Protein AF-0000000084687753 (afdb_homodimer)

Solvent-accessible surface area (backbone atoms only — not comparable to full-atom values): 30305 Å² total; per-residue (Å²): 129,81,81,76,78,78,73,76,71,74,74,69,75,71,72,73,73,81,77,69,72,43,67,58,92,49,81,52,45,43,26,43,34,38,62,39,47,82,39,65,21,43,50,50,46,64,73,62,44,57,66,53,60,54,52,54,50,31,52,50,52,43,35,58,62,47,37,54,57,84,51,90,60,66,72,36,48,28,41,34,40,32,38,34,86,46,82,68,58,65,49,61,48,51,42,90,91,42,68,34,36,30,36,36,41,36,16,25,58,41,54,56,66,42,54,80,93,46,33,56,52,51,52,51,20,50,50,32,27,42,47,30,70,68,57,59,53,45,8,91,73,52,43,56,66,15,51,59,37,6,53,19,33,31,52,17,46,76,68,68,36,63,63,87,83,68,64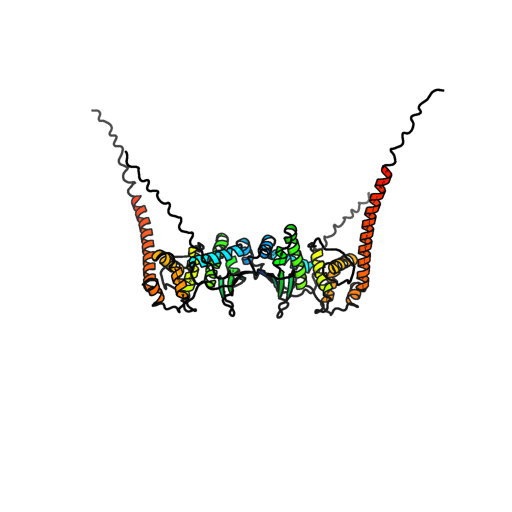,91,60,64,69,84,61,68,50,73,15,35,60,44,15,6,48,52,48,51,48,45,22,70,72,75,31,89,56,43,60,20,49,52,40,55,60,22,60,85,40,69,59,43,72,81,50,52,36,30,73,74,72,72,38,45,57,69,56,53,45,51,51,50,35,50,50,56,50,50,52,51,48,53,53,49,49,57,55,49,58,64,56,63,66,64,67,75,71,72,73,75,72,83,68,92,75,77,86,71,86,74,83,85,126,129,79,82,77,80,77,73,76,71,74,73,69,76,70,72,72,72,80,76,68,72,41,67,58,93,49,80,53,45,41,26,42,33,37,63,40,46,82,39,64,21,44,48,50,47,64,73,62,46,58,64,51,60,55,52,52,48,29,53,51,52,44,36,58,61,47,38,54,58,83,53,91,60,65,72,37,49,27,41,33,41,33,40,33,86,47,82,68,56,66,50,60,49,53,43,91,89,42,69,36,37,29,36,36,42,37,16,25,58,42,54,55,66,43,56,79,92,46,35,55,52,50,52,51,19,51,51,32,28,42,47,30,71,69,56,58,55,44,8,88,74,53,43,56,64,16,50,58,36,5,54,20,33,31,52,17,46,75,70,68,36,62,63,88,81,66,64,90,61,62,70,82,61,69,53,73,15,35,57,46,15,7,50,54,49,50,47,44,23,69,72,75,31,90,56,42,58,20,50,52,40,56,60,21,58,85,39,69,59,43,74,81,51,54,35,29,74,74,71,73,37,45,56,70,57,53,45,50,50,49,36,50,49,56,49,50,52,51,50,50,52,49,47,55,56,49,54,62,56,60,60,63,66,67,68,72,68,68,70,76,72,68,88,74,81,70,85,82,74,86,116

pLDDT: mean 84.65, std 24.0, range [16.23, 98.88]

Structure (mmCIF, N/CA/C/O backbone):
data_AF-0000000084687753-model_v1
#
loop_
_entity.id
_entity.type
_entity.pdbx_description
1 polymer 'Putative pbsp domain-containing protein'
#
loop_
_atom_site.group_PDB
_atom_site.id
_atom_site.type_symbol
_atom_site.label_atom_id
_atom_site.label_alt_id
_atom_site.label_comp_id
_atom_site.label_asym_id
_atom_site.label_entity_id
_atom_site.label_seq_id
_atom_site.pdbx_PDB_ins_code
_atom_site.Cartn_x
_atom_site.Cartn_y
_atom_site.Cartn_z
_atom_site.occupancy
_atom_site.B_iso_or_equiv
_atom_site.auth_seq_id
_atom_site.auth_comp_id
_atom_site.auth_asym_id
_atom_site.auth_atom_id
_atom_site.pdbx_PDB_model_num
ATOM 1 N N . MET A 1 1 ? 33.562 -26.906 -71.125 1 35.41 1 MET A N 1
ATOM 2 C CA . MET A 1 1 ? 33.125 -25.828 -70.25 1 35.41 1 MET A CA 1
ATOM 3 C C . MET A 1 1 ? 32.812 -26.344 -68.875 1 35.41 1 MET A C 1
ATOM 5 O O . MET A 1 1 ? 32.125 -27.359 -68.688 1 35.41 1 MET A O 1
ATOM 9 N N . PRO A 1 2 ? 33.594 -26 -67.812 1 44.06 2 PRO A N 1
ATOM 10 C CA . PRO A 1 2 ? 33.469 -26.656 -66.5 1 44.06 2 PRO A CA 1
ATOM 11 C C . PRO A 1 2 ? 32.125 -26.359 -65.875 1 44.06 2 PRO A C 1
ATOM 13 O O . PRO A 1 2 ? 31.484 -25.344 -66.125 1 44.06 2 PRO A O 1
ATOM 16 N N . PRO A 1 3 ? 31.344 -27.438 -65.438 1 44.94 3 PRO A N 1
ATOM 17 C CA . PRO A 1 3 ? 30 -27.203 -64.875 1 44.94 3 PRO A CA 1
ATOM 18 C C . PRO A 1 3 ? 30.016 -26.188 -63.719 1 44.94 3 PRO A C 1
ATOM 20 O O . PRO A 1 3 ? 31.031 -26.031 -63.062 1 44.94 3 PRO A O 1
ATOM 23 N N . THR A 1 4 ? 29.25 -25.078 -63.844 1 47.56 4 THR A N 1
ATOM 24 C CA . THR A 1 4 ? 29.109 -24.016 -62.844 1 47.56 4 THR A CA 1
ATOM 25 C C . THR A 1 4 ? 28.656 -24.594 -61.5 1 47.56 4 THR A C 1
ATOM 27 O O . THR A 1 4 ? 27.719 -25.391 -61.438 1 47.56 4 THR A O 1
ATOM 30 N N . PRO A 1 5 ? 29.484 -24.531 -60.469 1 40.69 5 PRO A N 1
ATOM 31 C CA . PRO A 1 5 ? 29.094 -25.047 -59.156 1 40.69 5 PRO A CA 1
ATOM 32 C C . PRO A 1 5 ? 27.797 -24.438 -58.625 1 40.69 5 PRO A C 1
ATOM 34 O O . PRO A 1 5 ? 27.578 -23.219 -58.75 1 40.69 5 PRO A O 1
ATOM 37 N N . VAL A 1 6 ? 26.703 -25.141 -58.688 1 40.22 6 VAL A N 1
ATOM 38 C CA . VAL A 1 6 ? 25.453 -24.688 -58.094 1 40.22 6 VAL A CA 1
ATOM 39 C C . VAL A 1 6 ? 25.672 -24.406 -56.594 1 40.22 6 VAL A C 1
ATOM 41 O O . VAL A 1 6 ? 26.062 -25.312 -55.844 1 40.22 6 VAL A O 1
ATOM 44 N N . TYR A 1 7 ? 26.094 -23.219 -56.25 1 32.94 7 TYR A N 1
ATOM 45 C CA . TYR A 1 7 ? 26.188 -22.844 -54.844 1 32.94 7 TYR A CA 1
ATOM 46 C C . TYR A 1 7 ? 24.828 -22.969 -54.156 1 32.94 7 TYR A C 1
ATOM 48 O O . TYR A 1 7 ? 23.844 -22.375 -54.594 1 32.94 7 TYR A O 1
ATOM 56 N N . PHE A 1 8 ? 24.5 -24.141 -53.625 1 33.38 8 PHE A N 1
ATOM 57 C CA . PHE A 1 8 ? 23.359 -24.219 -52.719 1 33.38 8 PHE A CA 1
ATOM 58 C C . PHE A 1 8 ? 23.406 -23.094 -51.688 1 33.38 8 PHE A C 1
ATOM 60 O O . PHE A 1 8 ? 24.297 -23.062 -50.844 1 33.38 8 PHE A O 1
ATOM 67 N N . GLN A 1 9 ? 22.953 -21.922 -52.062 1 32.19 9 GLN A N 1
ATOM 68 C CA . GLN A 1 9 ? 22.766 -20.906 -51.031 1 32.19 9 GLN A CA 1
ATOM 69 C C . GLN A 1 9 ? 22 -21.469 -49.844 1 32.19 9 GLN A C 1
ATOM 71 O O . GLN A 1 9 ? 20.906 -22 -50 1 32.19 9 GLN A O 1
ATOM 76 N N . THR A 1 10 ? 22.656 -22.031 -48.906 1 35.12 10 THR A N 1
ATOM 77 C CA . THR A 1 10 ? 22.031 -22.344 -47.625 1 35.12 10 THR A CA 1
ATOM 78 C C . THR A 1 10 ? 21.109 -21.219 -47.188 1 35.12 10 THR A C 1
ATOM 80 O O . THR A 1 10 ? 21.547 -20.078 -47 1 35.12 10 THR A O 1
ATOM 83 N N . MET A 1 11 ? 19.891 -21.203 -47.719 1 35.53 11 MET A N 1
ATOM 84 C CA . MET A 1 11 ? 18.906 -20.266 -47.188 1 35.53 11 MET A CA 1
ATOM 85 C C . MET A 1 11 ? 18.984 -20.188 -45.656 1 35.53 11 MET A C 1
ATOM 87 O O . MET A 1 11 ? 19.016 -21.219 -45 1 35.53 11 MET A O 1
ATOM 91 N N . THR A 1 12 ? 19.625 -19.219 -45.062 1 40.25 12 THR A N 1
ATOM 92 C CA . THR A 1 12 ? 19.547 -18.906 -43.656 1 40.25 12 THR A CA 1
ATOM 93 C C . THR A 1 12 ? 18.125 -19.078 -43.125 1 40.25 12 THR A C 1
ATOM 95 O O . THR A 1 12 ? 17.172 -18.578 -43.719 1 40.25 12 THR A O 1
ATOM 98 N N . PRO A 1 13 ? 17.859 -20.109 -42.406 1 37.84 13 PRO A N 1
ATOM 99 C CA . PRO A 1 13 ? 16.5 -20.219 -41.844 1 37.84 13 PRO A CA 1
ATOM 100 C C . PRO A 1 13 ? 15.953 -18.875 -41.375 1 37.84 13 PRO A C 1
ATOM 102 O O . PRO A 1 13 ? 16.703 -18.016 -40.938 1 37.84 13 PRO A O 1
ATOM 105 N N . VAL A 1 14 ? 14.984 -18.25 -42.094 1 42.06 14 VAL A N 1
ATOM 106 C CA . VAL A 1 14 ? 14.219 -17.125 -41.562 1 42.06 14 VAL A CA 1
ATOM 107 C C . VAL A 1 14 ? 13.984 -17.312 -40.062 1 42.06 14 VAL A C 1
ATOM 109 O O . VAL A 1 14 ? 13.641 -18.406 -39.625 1 42.06 14 VAL A O 1
ATOM 112 N N . PRO A 1 15 ? 14.672 -16.547 -39.219 1 40.53 15 PRO A N 1
ATOM 113 C CA . PRO A 1 15 ? 14.344 -16.688 -37.812 1 40.53 15 PRO A CA 1
ATOM 114 C C . PRO A 1 15 ? 12.852 -16.891 -37.562 1 40.53 15 PRO A C 1
ATOM 116 O O . PRO A 1 15 ? 12.023 -16.344 -38.281 1 40.53 15 PRO A O 1
ATOM 119 N N . ALA A 1 16 ? 12.43 -17.984 -37.062 1 42.88 16 ALA A N 1
ATOM 120 C CA . ALA A 1 16 ? 11.039 -18.203 -36.688 1 42.88 16 ALA A CA 1
ATOM 121 C C . ALA A 1 16 ? 10.414 -16.922 -36.125 1 42.88 16 ALA A C 1
ATOM 123 O O . ALA A 1 16 ? 11.078 -16.141 -35.438 1 42.88 16 ALA A O 1
ATOM 124 N N . PRO A 1 17 ? 9.438 -16.266 -36.781 1 42.56 17 PRO A N 1
ATOM 125 C CA . PRO A 1 17 ? 8.812 -15.055 -36.25 1 42.56 17 PRO A CA 1
ATOM 126 C C . PRO A 1 17 ? 8.711 -15.078 -34.75 1 42.56 17 PRO A C 1
ATOM 128 O O . PRO A 1 17 ? 8.516 -16.141 -34.125 1 42.56 17 PRO A O 1
ATOM 131 N N . ALA A 1 18 ? 9.305 -14.258 -34 1 47.41 18 ALA A N 1
ATOM 132 C CA . ALA A 1 18 ? 9.18 -14.125 -32.562 1 47.41 18 ALA A CA 1
ATOM 133 C C . ALA A 1 18 ? 7.75 -14.422 -32.094 1 47.41 18 ALA A C 1
ATOM 135 O O . ALA A 1 18 ? 6.801 -13.797 -32.594 1 47.41 18 ALA A O 1
ATOM 136 N N . ALA A 1 19 ? 7.355 -15.703 -31.812 1 57.88 19 ALA A N 1
ATOM 137 C CA . ALA A 1 19 ? 6.031 -16.125 -31.375 1 57.88 19 ALA A CA 1
ATOM 138 C C . ALA A 1 19 ? 5.367 -15.055 -30.516 1 57.88 19 ALA A C 1
ATOM 140 O O . ALA A 1 19 ? 6.008 -14.461 -29.641 1 57.88 19 ALA A O 1
ATOM 141 N N . LYS A 1 20 ? 4.191 -14.539 -30.875 1 77.81 20 LYS A N 1
ATOM 142 C CA . LYS A 1 20 ? 3.377 -13.523 -30.219 1 77.81 20 LYS A CA 1
ATOM 143 C C . LYS A 1 20 ? 3.096 -13.898 -28.766 1 77.81 20 LYS A C 1
ATOM 145 O O . LYS A 1 20 ? 2.771 -15.047 -28.469 1 77.81 20 LYS A O 1
ATOM 150 N N . LYS A 1 21 ? 3.41 -13.023 -27.828 1 89.19 21 LYS A N 1
ATOM 151 C CA . LYS A 1 21 ? 3.166 -13.203 -26.406 1 89.19 21 LYS A CA 1
ATOM 152 C C . LYS A 1 21 ? 1.677 -13.117 -26.078 1 89.19 21 LYS A C 1
ATOM 154 O O . LYS A 1 21 ? 0.945 -12.352 -26.719 1 89.19 21 LYS A O 1
ATOM 159 N N . PRO A 1 22 ? 1.244 -14 -25.234 1 94.44 22 PRO A N 1
ATOM 160 C CA . PRO A 1 22 ? -0.15 -13.875 -24.797 1 94.44 22 PRO A CA 1
ATOM 161 C C . PRO A 1 22 ? -0.425 -12.57 -24.062 1 94.44 22 PRO A C 1
ATOM 163 O O . PRO A 1 22 ? 0.346 -12.172 -23.188 1 94.44 22 PRO A O 1
ATOM 166 N N . VAL A 1 23 ? -1.473 -11.883 -24.484 1 91.62 23 VAL A N 1
ATOM 167 C CA . VAL A 1 23 ? -1.866 -10.617 -23.875 1 91.62 23 VAL A CA 1
ATOM 168 C C . VAL A 1 23 ? -3.332 -10.688 -23.453 1 91.62 23 VAL A C 1
ATOM 170 O O . VAL A 1 23 ? -4.199 -11.055 -24.25 1 91.62 23 VAL A O 1
ATOM 173 N N . PRO A 1 24 ? -3.545 -10.367 -22.234 1 93.31 24 PRO A N 1
ATOM 174 C CA . PRO A 1 24 ? -4.953 -10.336 -21.828 1 93.31 24 PRO A CA 1
ATOM 175 C C . PRO A 1 24 ? -5.738 -9.219 -22.5 1 93.31 24 PRO A C 1
ATOM 177 O O . PRO A 1 24 ? -5.148 -8.25 -23 1 93.31 24 PRO A O 1
ATOM 180 N N . LYS A 1 25 ? -7.012 -9.414 -22.531 1 89.94 25 LYS A N 1
ATOM 181 C CA . LYS A 1 25 ? -7.883 -8.43 -23.172 1 89.94 25 LYS A CA 1
ATOM 182 C C . LYS A 1 25 ? -7.742 -7.062 -22.516 1 89.94 25 LYS A C 1
ATOM 184 O O . LYS A 1 25 ? -7.805 -6.035 -23.203 1 89.94 25 LYS A O 1
ATOM 189 N N . ARG A 1 26 ? -7.547 -7.098 -21.203 1 92 26 ARG A N 1
ATOM 190 C CA . ARG A 1 26 ? -7.32 -5.875 -20.438 1 92 26 ARG A CA 1
ATOM 191 C C . ARG A 1 26 ? -6.094 -6.004 -19.547 1 92 26 ARG A C 1
ATOM 193 O O . ARG A 1 26 ? -5.895 -7.039 -18.906 1 92 26 ARG A O 1
ATOM 200 N N . LYS A 1 27 ? -5.301 -4.961 -19.609 1 94.19 27 LYS A N 1
ATOM 201 C CA . LYS A 1 27 ? -4.172 -4.938 -18.688 1 94.19 27 LYS A CA 1
ATOM 202 C C . LYS A 1 27 ? -4.641 -4.777 -17.234 1 94.19 27 LYS A C 1
ATOM 204 O O . LYS A 1 27 ? -5.352 -3.82 -16.922 1 94.19 27 LYS A O 1
ATOM 209 N N . PRO A 1 28 ? -4.238 -5.656 -16.438 1 96.75 28 PRO A N 1
ATOM 210 C CA . PRO A 1 28 ? -4.699 -5.539 -15.047 1 96.75 28 PRO A CA 1
ATOM 211 C C . PRO A 1 28 ? -4.047 -4.371 -14.305 1 96.75 28 PRO A C 1
ATOM 213 O O . PRO A 1 28 ? -2.867 -4.082 -14.516 1 96.75 28 PRO A O 1
ATOM 216 N N . LEU A 1 29 ? -4.906 -3.699 -13.461 1 97.62 29 LEU A N 1
ATOM 217 C CA . LEU A 1 29 ? -4.371 -2.723 -12.523 1 97.62 29 LEU A CA 1
ATOM 218 C C . LEU A 1 29 ? -3.629 -3.414 -11.383 1 97.62 29 LEU A C 1
ATOM 220 O O . LEU A 1 29 ? -4.195 -4.266 -10.695 1 97.62 29 LEU A O 1
ATOM 224 N N . LEU A 1 30 ? -2.316 -3.105 -11.234 1 98.5 30 LEU A N 1
ATOM 225 C CA . LEU A 1 30 ? -1.516 -3.699 -10.164 1 98.5 30 LEU A CA 1
ATOM 226 C C . LEU A 1 30 ? -1.402 -2.752 -8.977 1 98.5 30 LEU A C 1
ATOM 228 O O . LEU A 1 30 ? -1.097 -1.568 -9.148 1 98.5 30 LEU A O 1
ATOM 232 N N . ARG A 1 31 ? -1.648 -3.305 -7.789 1 98.69 31 ARG A N 1
ATOM 233 C CA . ARG A 1 31 ? -1.714 -2.506 -6.566 1 98.69 31 ARG A CA 1
ATOM 234 C C . ARG A 1 31 ? -0.917 -3.158 -5.441 1 98.69 31 ARG A C 1
ATOM 236 O O . ARG A 1 31 ? -0.657 -4.363 -5.477 1 98.69 31 ARG A O 1
ATOM 243 N N . LEU A 1 32 ? -0.508 -2.348 -4.445 1 98.81 32 LEU A N 1
ATOM 244 C CA . LEU A 1 32 ? 0.257 -2.818 -3.293 1 98.81 32 LEU A CA 1
ATOM 245 C C . LEU A 1 32 ? -0.293 -2.23 -1.998 1 98.81 32 LEU A C 1
ATOM 247 O O . LEU A 1 32 ? -0.585 -1.034 -1.929 1 98.81 32 LEU A O 1
ATOM 251 N N . GLU A 1 33 ? -0.487 -3.045 -1.04 1 98.81 33 GLU A N 1
ATOM 252 C CA . GLU A 1 33 ? -0.841 -2.619 0.31 1 98.81 33 GLU A CA 1
ATOM 253 C C . GLU A 1 33 ? 0.161 -3.143 1.335 1 98.81 33 GLU A C 1
ATOM 255 O O . GLU A 1 33 ? 0.37 -4.352 1.444 1 98.81 33 GLU A O 1
ATOM 260 N N . LEU A 1 34 ? 0.766 -2.277 1.992 1 98.75 34 LEU A N 1
ATOM 261 C CA . LEU A 1 34 ? 1.613 -2.592 3.137 1 98.75 34 LEU A CA 1
ATOM 262 C C . LEU A 1 34 ? 0.887 -2.303 4.445 1 98.75 34 LEU A C 1
ATOM 264 O O . LEU A 1 34 ? 0.689 -1.141 4.809 1 98.75 34 LEU A O 1
ATOM 268 N N . ARG A 1 35 ? 0.58 -3.32 5.211 1 98.5 35 ARG A N 1
ATOM 269 C CA . ARG A 1 35 ? -0.329 -3.178 6.344 1 98.5 35 ARG A CA 1
ATOM 270 C C . ARG A 1 35 ? 0.429 -2.793 7.609 1 98.5 35 ARG A C 1
ATOM 272 O O . ARG A 1 35 ? -0.177 -2.383 8.602 1 98.5 35 ARG A O 1
ATOM 279 N N . ASP A 1 36 ? 1.673 -2.908 7.629 1 98.38 36 ASP A N 1
ATOM 280 C CA . ASP A 1 36 ? 2.531 -2.461 8.719 1 98.38 36 ASP A CA 1
ATOM 281 C C . ASP A 1 36 ? 3.9 -2.025 8.203 1 98.38 36 ASP A C 1
ATOM 283 O O . ASP A 1 36 ? 4.777 -2.861 7.973 1 98.38 36 ASP A O 1
ATOM 287 N N . LEU A 1 37 ? 4.133 -0.744 8.148 1 98.19 37 LEU A N 1
ATOM 288 C CA . LEU A 1 37 ? 5.352 -0.199 7.559 1 98.19 37 LEU A CA 1
ATOM 289 C C . LEU A 1 37 ? 6.547 -0.431 8.477 1 98.19 37 LEU A C 1
ATOM 291 O O . LEU A 1 37 ? 7.695 -0.357 8.039 1 98.19 37 LEU A O 1
ATOM 295 N N . SER A 1 38 ? 6.285 -0.726 9.719 1 96.06 38 SER A N 1
ATOM 296 C CA . SER A 1 38 ? 7.371 -0.861 10.68 1 96.06 38 SER A CA 1
ATOM 297 C C . SER A 1 38 ? 7.836 -2.311 10.797 1 96.06 38 SER A C 1
ATOM 299 O O . SER A 1 38 ? 8.883 -2.59 11.391 1 96.06 38 SER A O 1
ATOM 301 N N . HIS A 1 39 ? 7.113 -3.223 10.258 1 97.75 39 HIS A N 1
ATOM 302 C CA . HIS A 1 39 ? 7.43 -4.645 10.367 1 97.75 39 HIS A CA 1
ATOM 303 C C . HIS A 1 39 ? 8.711 -4.98 9.602 1 97.75 39 HIS A C 1
ATOM 305 O O . HIS A 1 39 ? 8.922 -4.488 8.492 1 97.75 39 HIS A O 1
ATOM 311 N N . ALA A 1 40 ? 9.5 -5.875 10.156 1 97.38 40 ALA A N 1
ATOM 312 C CA . ALA A 1 40 ? 10.758 -6.281 9.523 1 97.38 40 ALA A CA 1
ATOM 313 C C . ALA A 1 40 ? 10.516 -6.895 8.148 1 97.38 40 ALA A C 1
ATOM 315 O O . ALA A 1 40 ? 11.32 -6.723 7.234 1 97.38 40 ALA A O 1
ATOM 316 N N . GLY A 1 41 ? 9.461 -7.613 8 1 98.19 41 GLY A N 1
ATOM 317 C CA . GLY A 1 41 ? 9.102 -8.195 6.711 1 98.19 41 GLY A CA 1
ATOM 318 C C . GLY A 1 41 ? 8.852 -7.148 5.641 1 98.19 41 GLY A C 1
ATOM 319 O O . GLY A 1 41 ? 9.234 -7.34 4.48 1 98.19 41 GLY A O 1
ATOM 320 N N . THR A 1 42 ? 8.172 -6.039 6.023 1 98.31 42 THR A N 1
ATOM 321 C CA . THR A 1 42 ? 7.922 -4.949 5.086 1 98.31 42 THR A CA 1
ATOM 322 C C . THR A 1 42 ? 9.227 -4.301 4.648 1 98.31 42 THR A C 1
ATOM 324 O O . THR A 1 42 ? 9.438 -4.059 3.457 1 98.31 42 THR A O 1
ATOM 327 N N . LYS A 1 43 ? 10.062 -4.039 5.574 1 96.06 43 LYS A N 1
ATOM 328 C CA . LYS A 1 43 ? 11.359 -3.449 5.266 1 96.06 43 LYS A CA 1
ATOM 329 C C . LYS A 1 43 ? 12.164 -4.344 4.324 1 96.06 43 LYS A C 1
ATOM 331 O O . LYS A 1 43 ? 12.773 -3.859 3.373 1 96.06 43 LYS A O 1
ATOM 336 N N . SER A 1 44 ? 12.148 -5.625 4.637 1 96.19 44 SER A N 1
ATOM 337 C CA . SER A 1 44 ? 12.844 -6.59 3.795 1 96.19 44 SER A CA 1
ATOM 338 C C . SER A 1 44 ? 12.281 -6.598 2.377 1 96.19 44 SER A C 1
ATOM 340 O O . SER A 1 44 ? 13.039 -6.586 1.404 1 96.19 44 SER A O 1
ATOM 342 N N . PHE A 1 45 ? 11.023 -6.594 2.223 1 98.12 45 PHE A N 1
ATOM 343 C CA . PHE A 1 45 ? 10.367 -6.609 0.918 1 98.12 45 PHE A CA 1
ATOM 344 C C . PHE A 1 45 ? 10.781 -5.398 0.091 1 98.12 45 PHE A C 1
ATOM 346 O O . PHE A 1 45 ? 11.195 -5.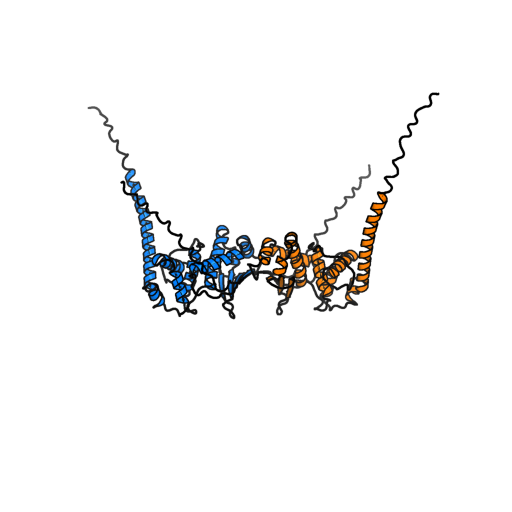539 -1.062 1 98.12 45 PHE A O 1
ATOM 353 N N . LEU A 1 46 ? 10.672 -4.199 0.763 1 95.5 46 LEU A N 1
ATOM 354 C CA . LEU A 1 46 ? 10.93 -2.949 0.058 1 95.5 46 LEU A CA 1
ATOM 355 C C . LEU A 1 46 ? 12.406 -2.816 -0.283 1 95.5 46 LEU A C 1
ATOM 357 O O . LEU A 1 46 ? 12.766 -2.186 -1.281 1 95.5 46 LEU A O 1
ATOM 361 N N . SER A 1 47 ? 13.258 -3.477 0.472 1 94.44 47 SER A N 1
ATOM 362 C CA . SER A 1 47 ? 14.695 -3.396 0.229 1 94.44 47 SER A CA 1
ATOM 363 C C . SER A 1 47 ? 15.125 -4.344 -0.886 1 94.44 47 SER A C 1
ATOM 365 O O . SER A 1 47 ? 16.109 -4.098 -1.575 1 94.44 47 SER A O 1
ATOM 367 N N . HIS A 1 48 ? 14.312 -5.406 -1.134 1 95.88 48 HIS A N 1
ATOM 368 C CA . HIS A 1 48 ? 14.766 -6.453 -2.043 1 95.88 48 HIS A CA 1
ATOM 369 C C . HIS A 1 48 ? 14.023 -6.387 -3.373 1 95.88 48 HIS A C 1
ATOM 371 O O . HIS A 1 48 ? 14.523 -6.859 -4.395 1 95.88 48 HIS A O 1
ATOM 377 N N . LEU A 1 49 ? 12.836 -5.793 -3.314 1 96.69 49 LEU A N 1
ATOM 378 C CA . LEU A 1 49 ? 12.023 -5.926 -4.516 1 96.69 49 LEU A CA 1
ATOM 379 C C . LEU A 1 49 ? 11.461 -4.574 -4.941 1 96.69 49 LEU A C 1
ATOM 381 O O . LEU A 1 49 ? 11.07 -3.762 -4.098 1 96.69 49 LEU A O 1
ATOM 385 N N . ASP A 1 50 ? 11.438 -4.324 -6.207 1 96.06 50 ASP A N 1
ATOM 386 C CA . ASP A 1 50 ? 10.539 -3.361 -6.844 1 96.06 50 ASP A CA 1
ATOM 387 C C . ASP A 1 50 ? 9.172 -3.98 -7.117 1 96.06 50 ASP A C 1
ATOM 389 O O . ASP A 1 50 ? 9.023 -4.797 -8.031 1 96.06 50 ASP A O 1
ATOM 393 N N . ALA A 1 51 ? 8.25 -3.545 -6.422 1 96.81 51 ALA A N 1
ATOM 394 C CA . ALA A 1 51 ? 6.949 -4.211 -6.441 1 96.81 51 ALA A CA 1
ATOM 395 C C . ALA A 1 51 ? 6.328 -4.16 -7.836 1 96.81 51 ALA A C 1
ATOM 397 O O . ALA A 1 51 ? 5.73 -5.141 -8.289 1 96.81 51 ALA A O 1
ATOM 398 N N . SER A 1 52 ? 6.402 -3.021 -8.477 1 96.75 52 SER A N 1
ATOM 399 C CA . SER A 1 52 ? 5.84 -2.889 -9.812 1 96.75 52 SER A CA 1
ATOM 400 C C . SER A 1 52 ? 6.453 -3.902 -10.773 1 96.75 52 SER A C 1
ATOM 402 O O . SER A 1 52 ? 5.734 -4.633 -11.453 1 96.75 52 SER A O 1
ATOM 404 N N . GLN A 1 53 ? 7.715 -3.994 -10.789 1 97.5 53 GLN A N 1
ATOM 405 C CA . GLN A 1 53 ? 8.422 -4.918 -11.672 1 97.5 53 GLN A CA 1
ATOM 406 C C . GLN A 1 53 ? 8.117 -6.367 -11.305 1 97.5 53 GLN A C 1
ATOM 408 O O . GLN A 1 53 ? 7.902 -7.203 -12.188 1 97.5 53 GLN A O 1
ATOM 413 N N . ALA A 1 54 ? 8.164 -6.668 -10.039 1 98.19 54 ALA A N 1
ATOM 414 C CA . ALA A 1 54 ? 7.922 -8.031 -9.57 1 98.19 54 ALA A CA 1
ATOM 415 C C . ALA A 1 54 ? 6.551 -8.531 -10.023 1 98.19 54 ALA A C 1
ATOM 417 O O . ALA A 1 54 ? 6.426 -9.656 -10.516 1 98.19 54 ALA A O 1
ATOM 418 N N . LEU A 1 55 ? 5.539 -7.641 -9.875 1 98.75 55 LEU A N 1
ATOM 419 C CA . LEU A 1 55 ? 4.184 -8.055 -10.211 1 98.75 55 LEU A CA 1
ATOM 420 C C . LEU A 1 55 ? 3.998 -8.133 -11.727 1 98.75 55 LEU A C 1
ATOM 422 O O . LEU A 1 55 ? 3.34 -9.047 -12.227 1 98.75 55 LEU A O 1
ATOM 426 N N . GLU A 1 56 ? 4.543 -7.207 -12.453 1 97.94 56 GLU A N 1
ATOM 427 C CA . GLU A 1 56 ? 4.457 -7.238 -13.914 1 97.94 56 GLU A CA 1
ATOM 428 C C . GLU A 1 56 ? 5.105 -8.5 -14.477 1 97.94 56 GLU A C 1
ATOM 430 O O . GLU A 1 56 ? 4.547 -9.148 -15.367 1 97.94 56 GLU A O 1
ATOM 435 N N . GLU A 1 57 ? 6.234 -8.836 -13.961 1 98.31 57 GLU A N 1
ATOM 436 C CA . GLU A 1 57 ? 6.941 -10.023 -14.422 1 98.31 57 GLU A CA 1
ATOM 437 C C . GLU A 1 57 ? 6.191 -11.297 -14.031 1 98.31 57 GLU A C 1
ATOM 439 O O . GLU A 1 57 ? 6.203 -12.281 -14.781 1 98.31 57 GLU A O 1
ATOM 444 N N . ALA A 1 58 ? 5.645 -11.234 -12.875 1 98.75 58 ALA A N 1
ATOM 445 C CA . ALA A 1 58 ? 4.855 -12.391 -12.453 1 98.75 58 ALA A CA 1
ATOM 446 C C . ALA A 1 58 ? 3.682 -12.625 -13.406 1 98.75 58 ALA A C 1
ATOM 448 O O . ALA A 1 58 ? 3.43 -13.758 -13.82 1 98.75 58 ALA A O 1
ATOM 449 N N . VAL A 1 59 ? 2.965 -11.539 -13.758 1 98.56 59 VAL A N 1
ATOM 450 C CA . VAL A 1 59 ? 1.844 -11.656 -14.68 1 98.56 59 VAL A CA 1
ATOM 451 C C . VAL A 1 59 ? 2.332 -12.203 -16.016 1 98.56 59 VAL A C 1
ATOM 453 O O . VAL A 1 59 ? 1.777 -13.18 -16.531 1 98.56 59 VAL A O 1
ATOM 456 N N . SER A 1 60 ? 3.361 -11.633 -16.531 1 97.94 60 SER A N 1
ATOM 457 C CA . SER A 1 60 ? 3.898 -12.031 -17.828 1 97.94 60 SER A CA 1
ATOM 458 C C . SER A 1 60 ? 4.355 -13.484 -17.812 1 97.94 60 SER A C 1
ATOM 460 O O . SER A 1 60 ? 4.078 -14.242 -18.75 1 97.94 60 SER A O 1
ATOM 462 N N . GLY A 1 61 ? 5.055 -13.836 -16.766 1 98.19 61 GLY A N 1
ATOM 463 C CA . GLY A 1 61 ? 5.543 -15.195 -16.641 1 98.19 61 GLY A CA 1
ATOM 464 C C . GLY A 1 61 ? 4.434 -16.234 -16.594 1 98.19 61 GLY A C 1
ATOM 465 O O . GLY A 1 61 ? 4.523 -17.281 -17.234 1 98.19 61 GLY A O 1
ATOM 466 N N . VAL A 1 62 ? 3.465 -15.906 -15.844 1 98.81 62 VAL A N 1
ATOM 467 C CA . VAL A 1 62 ? 2.328 -16.812 -15.719 1 98.81 62 VAL A CA 1
ATOM 468 C C . VAL A 1 62 ? 1.635 -16.969 -17.062 1 98.81 62 VAL A C 1
ATOM 470 O O . VAL A 1 62 ? 1.367 -18.078 -17.516 1 98.81 62 VAL A O 1
ATOM 473 N N . LEU A 1 63 ? 1.347 -15.859 -17.75 1 98.44 63 LEU A N 1
ATOM 474 C CA . LEU A 1 63 ? 0.61 -15.883 -19.016 1 98.44 63 LEU A CA 1
ATOM 475 C C . LEU A 1 63 ? 1.413 -16.594 -20.094 1 98.44 63 LEU A C 1
ATOM 477 O O . LEU A 1 63 ? 0.85 -17.328 -20.906 1 98.44 63 LEU A O 1
ATOM 481 N N . GLN A 1 64 ? 2.684 -16.453 -20.094 1 97.81 64 GLN A N 1
ATOM 482 C CA . GLN A 1 64 ? 3.541 -17.062 -21.094 1 97.81 64 GLN A CA 1
ATOM 483 C C . GLN A 1 64 ? 3.543 -18.594 -20.953 1 97.81 64 GLN A C 1
ATOM 485 O O . GLN A 1 64 ? 3.646 -19.312 -21.953 1 97.81 64 GLN A O 1
ATOM 490 N N . LEU A 1 65 ? 3.402 -19.047 -19.781 1 98.25 65 LEU A N 1
ATOM 491 C CA . LEU A 1 65 ? 3.527 -20.484 -19.531 1 98.25 65 LEU A CA 1
ATOM 492 C C . LEU A 1 65 ? 2.166 -21.156 -19.609 1 98.25 65 LEU A C 1
ATOM 494 O O . LEU A 1 65 ? 2.084 -22.359 -19.859 1 98.25 65 LEU A O 1
ATOM 498 N N . LEU A 1 66 ? 1.069 -20.406 -19.438 1 98.5 66 LEU A N 1
ATOM 499 C CA . LEU A 1 66 ? -0.229 -21.062 -19.312 1 98.5 66 LEU A CA 1
ATOM 500 C C . LEU A 1 66 ? -1.097 -20.781 -20.531 1 98.5 66 LEU A C 1
ATOM 502 O O . LEU A 1 66 ? -2.133 -21.422 -20.719 1 98.5 66 LEU A O 1
ATOM 506 N N . TYR A 1 67 ? -0.671 -19.859 -21.422 1 98.25 67 TYR A N 1
ATOM 507 C CA . TYR A 1 67 ? -1.581 -19.469 -22.484 1 98.25 67 TYR A CA 1
ATOM 508 C C . TYR A 1 67 ? -0.832 -19.281 -23.797 1 98.25 67 TYR A C 1
ATOM 510 O O . TYR A 1 67 ? 0.299 -18.797 -23.812 1 98.25 67 TYR A O 1
ATOM 518 N N . SER A 1 68 ? -1.493 -19.672 -24.875 1 95.81 68 SER A N 1
ATOM 519 C CA . SER A 1 68 ? -1.068 -19.297 -26.219 1 95.81 68 SER A CA 1
ATOM 520 C C . SER A 1 68 ? -1.594 -17.922 -26.609 1 95.81 68 SER A C 1
ATOM 522 O O . SER A 1 68 ? -2.492 -17.391 -25.953 1 95.81 68 SER A O 1
ATOM 524 N N . PRO A 1 69 ? -1.024 -17.328 -27.594 1 93.69 69 PRO A N 1
ATOM 525 C CA . PRO A 1 69 ? -1.433 -15.977 -27.984 1 93.69 69 PRO A CA 1
ATOM 526 C C . PRO A 1 69 ? -2.912 -15.891 -28.359 1 93.69 69 PRO A C 1
ATOM 528 O O . PRO A 1 69 ? -3.514 -14.82 -28.266 1 93.69 69 PRO A O 1
ATOM 531 N N . HIS A 1 70 ? -3.574 -17.031 -28.703 1 92.19 70 HIS A N 1
ATOM 532 C CA . HIS A 1 70 ? -4.961 -16.984 -29.156 1 92.19 70 HIS A CA 1
ATOM 533 C C . HIS A 1 70 ? -5.898 -17.578 -28.109 1 92.19 70 HIS A C 1
ATOM 535 O O . HIS A 1 70 ? -7.094 -17.734 -28.375 1 92.19 70 HIS A O 1
ATOM 541 N N . ALA A 1 71 ? -5.344 -17.844 -26.984 1 94.94 71 ALA A N 1
ATOM 542 C CA . ALA A 1 71 ? -6.141 -18.484 -25.938 1 94.94 71 ALA A CA 1
ATOM 543 C C . ALA A 1 71 ? -7.098 -17.5 -25.297 1 94.94 71 ALA A C 1
ATOM 545 O O . ALA A 1 71 ? -6.879 -16.281 -25.359 1 94.94 71 ALA A O 1
ATOM 546 N N . ASP A 1 72 ? -8.195 -18 -24.766 1 95.88 72 ASP A N 1
ATOM 547 C CA . ASP A 1 72 ? -9.055 -17.219 -23.891 1 95.88 72 ASP A CA 1
ATOM 548 C C . ASP A 1 72 ? -8.43 -17.047 -22.5 1 95.88 72 ASP A C 1
ATOM 550 O O . ASP A 1 72 ? -8.273 -18.031 -21.766 1 95.88 72 ASP A O 1
ATOM 554 N N . ILE A 1 73 ? -8.102 -15.867 -22.188 1 97.19 73 ILE A N 1
ATOM 555 C CA . ILE A 1 73 ? -7.477 -15.547 -20.906 1 97.19 73 ILE A CA 1
ATOM 556 C C . ILE A 1 73 ? -8.508 -14.914 -19.969 1 97.19 73 ILE A C 1
ATOM 558 O O . ILE A 1 73 ? -9.305 -14.078 -20.406 1 97.19 73 ILE A O 1
ATOM 562 N N . PRO A 1 74 ? -8.547 -15.305 -18.703 1 95.38 74 PRO A N 1
ATOM 563 C CA . PRO A 1 74 ? -9.477 -14.656 -17.766 1 95.38 74 PRO A CA 1
ATOM 564 C C . PRO A 1 74 ? -9.32 -13.141 -17.734 1 95.38 74 PRO A C 1
ATOM 566 O O . PRO A 1 74 ? -8.203 -12.633 -17.781 1 95.38 74 PRO A O 1
ATOM 569 N N . PRO A 1 75 ? -10.422 -12.477 -17.656 1 94.5 75 PRO A N 1
ATOM 570 C CA . PRO A 1 75 ? -10.375 -11.016 -17.75 1 94.5 75 PRO A CA 1
ATOM 571 C C . PRO A 1 75 ? -10.102 -10.352 -16.391 1 94.5 75 PRO A C 1
ATOM 573 O O . PRO A 1 75 ? -10.875 -9.508 -15.945 1 94.5 75 PRO A O 1
ATOM 576 N N . VAL A 1 76 ? -9 -10.719 -15.805 1 96.19 76 VAL A N 1
ATOM 577 C CA . VAL A 1 76 ? -8.625 -10.141 -14.516 1 96.19 76 VAL A CA 1
ATOM 578 C C . VAL A 1 76 ? -8.445 -8.633 -14.656 1 96.19 76 VAL A C 1
ATOM 580 O O . VAL A 1 76 ? -7.707 -8.164 -15.531 1 96.19 76 VAL A O 1
ATOM 583 N N . ARG A 1 77 ? -9.062 -7.848 -13.773 1 96.62 77 ARG A N 1
ATOM 584 C CA . ARG A 1 77 ? -9.055 -6.395 -13.883 1 96.62 77 ARG A CA 1
ATOM 585 C C . ARG A 1 77 ? -7.977 -5.789 -12.984 1 96.62 77 ARG A C 1
ATOM 587 O O . ARG A 1 77 ? -7.434 -4.723 -13.281 1 96.62 77 ARG A O 1
ATOM 594 N N . SER A 1 78 ? -7.785 -6.461 -11.844 1 97.31 78 SER A N 1
ATOM 595 C CA . SER A 1 78 ? -6.75 -5.945 -10.953 1 97.31 78 SER A CA 1
ATOM 596 C C . SER A 1 78 ? -6.184 -7.047 -10.062 1 97.31 78 SER A C 1
ATOM 598 O O . SER A 1 78 ? -6.848 -8.055 -9.82 1 97.31 78 SER A O 1
ATOM 600 N N . VAL A 1 79 ? -4.988 -6.879 -9.688 1 98.19 79 VAL A N 1
ATOM 601 C CA . VAL A 1 79 ? -4.324 -7.707 -8.688 1 98.19 79 VAL A CA 1
ATOM 602 C C . VAL A 1 79 ? -3.721 -6.824 -7.598 1 98.19 79 VAL A C 1
ATOM 604 O O . VAL A 1 79 ? -2.943 -5.914 -7.891 1 98.19 79 VAL A O 1
ATOM 607 N N . THR A 1 80 ? -4.078 -7.02 -6.355 1 98.38 80 THR A N 1
ATOM 608 C CA . THR A 1 80 ? -3.521 -6.309 -5.211 1 98.38 80 THR A CA 1
ATOM 609 C C . THR A 1 80 ? -2.641 -7.234 -4.375 1 98.38 80 THR A C 1
ATOM 611 O O . THR A 1 80 ? -3.109 -8.25 -3.863 1 98.38 80 THR A O 1
ATOM 614 N N . LEU A 1 81 ? -1.388 -6.898 -4.27 1 98.81 81 LEU A N 1
ATOM 615 C CA . LEU A 1 81 ? -0.508 -7.574 -3.322 1 98.81 81 LEU A CA 1
ATOM 616 C C . LEU A 1 81 ? -0.606 -6.938 -1.94 1 98.81 81 LEU A C 1
ATOM 618 O O . LEU A 1 81 ? -0.411 -5.727 -1.794 1 98.81 81 LEU A O 1
ATOM 622 N N . ILE A 1 82 ? -0.898 -7.684 -1.005 1 98.81 82 ILE A N 1
ATOM 623 C CA . ILE A 1 82 ? -1.087 -7.211 0.362 1 98.81 82 ILE A CA 1
ATOM 624 C C . ILE A 1 82 ? -0.089 -7.902 1.289 1 98.81 82 ILE A C 1
ATOM 626 O O . ILE A 1 82 ? -0.15 -9.117 1.479 1 98.81 82 ILE A O 1
ATOM 630 N N . LEU A 1 83 ? 0.827 -7.188 1.843 1 98.81 83 LEU A N 1
ATOM 631 C CA . LEU A 1 83 ? 1.72 -7.691 2.881 1 98.81 83 LEU A CA 1
ATOM 632 C C . LEU A 1 83 ? 1.147 -7.422 4.27 1 98.81 83 LEU A C 1
ATOM 634 O O . LEU A 1 83 ? 0.914 -6.266 4.633 1 98.81 83 LEU A O 1
ATOM 638 N N . ARG A 1 84 ? 0.982 -8.445 4.996 1 98.62 84 ARG A N 1
ATOM 639 C CA . ARG A 1 84 ? 0.351 -8.281 6.301 1 98.62 84 ARG A CA 1
ATOM 640 C C . ARG A 1 84 ? 0.817 -9.367 7.273 1 98.62 84 ARG A C 1
ATOM 642 O O . ARG A 1 84 ? 1.313 -10.414 6.855 1 98.62 84 ARG A O 1
ATOM 649 N N . SER A 1 85 ? 0.652 -9.055 8.555 1 97.75 85 SER A N 1
ATOM 650 C CA . SER A 1 85 ? 0.91 -10.062 9.578 1 97.75 85 SER A CA 1
ATOM 651 C C . SER A 1 85 ? -0.133 -11.172 9.539 1 97.75 85 SER A C 1
ATOM 653 O O . SER A 1 85 ? -1.33 -10.914 9.68 1 97.75 85 SER A O 1
ATOM 655 N N . MET A 1 86 ? 0.353 -12.406 9.383 1 96.62 86 MET A N 1
ATOM 656 C CA . MET A 1 86 ? -0.514 -13.578 9.344 1 96.62 86 MET A CA 1
ATOM 657 C C . MET A 1 86 ? 0.305 -14.867 9.438 1 96.62 86 MET A C 1
ATOM 659 O O . MET A 1 86 ? 1.519 -14.852 9.219 1 96.62 86 MET A O 1
ATOM 663 N N . GLY A 1 87 ? -0.415 -15.883 9.836 1 94.44 87 GLY A N 1
ATOM 664 C CA . GLY A 1 87 ? 0.224 -17.188 9.766 1 94.44 87 GLY A CA 1
ATOM 665 C C . GLY A 1 87 ? 0.347 -17.719 8.352 1 94.44 87 GLY A C 1
ATOM 666 O O . GLY A 1 87 ? -0.197 -17.125 7.414 1 94.44 87 GLY A O 1
ATOM 667 N N . GLY A 1 88 ? 1.188 -18.812 8.195 1 96.75 88 GLY A N 1
ATOM 668 C CA . GLY A 1 88 ? 1.36 -19.391 6.875 1 96.75 88 GLY A CA 1
ATOM 669 C C . GLY A 1 88 ? 2.295 -18.594 5.988 1 96.75 88 GLY A C 1
ATOM 670 O O . GLY A 1 88 ? 3.146 -17.844 6.48 1 96.75 88 GLY A O 1
ATOM 671 N N . VAL A 1 89 ? 2.139 -18.828 4.699 1 97.25 89 VAL A N 1
ATOM 672 C CA . VAL A 1 89 ? 3.066 -18.219 3.744 1 97.25 89 VAL A CA 1
ATOM 673 C C . VAL A 1 89 ? 2.344 -17.156 2.924 1 97.25 89 VAL A C 1
ATOM 675 O O . VAL A 1 89 ? 2.635 -15.969 3.049 1 97.25 89 VAL A O 1
ATOM 678 N N . ALA A 1 90 ? 1.422 -17.562 2.094 1 98.62 90 ALA A N 1
ATOM 679 C CA . ALA A 1 90 ? 0.669 -16.672 1.215 1 98.62 90 ALA A CA 1
ATOM 680 C C . ALA A 1 90 ? -0.596 -17.344 0.697 1 98.62 90 ALA A C 1
ATOM 682 O O . ALA A 1 90 ? -0.729 -18.562 0.78 1 98.62 90 ALA A O 1
ATOM 683 N N . TYR A 1 91 ? -1.536 -16.562 0.277 1 97.06 91 TYR A N 1
ATOM 684 C CA . TYR A 1 91 ? -2.705 -17.109 -0.401 1 97.06 91 TYR A CA 1
ATOM 685 C C . TYR A 1 91 ? -3.324 -16.078 -1.339 1 97.06 91 TYR A C 1
ATOM 687 O O . TYR A 1 91 ? -3.045 -14.883 -1.228 1 97.06 91 TYR A O 1
ATOM 695 N N . THR A 1 92 ? -4.109 -16.516 -2.246 1 97.12 92 THR A N 1
ATOM 696 C CA . THR A 1 92 ? -4.805 -15.672 -3.219 1 97.12 92 THR A CA 1
ATOM 697 C C . THR A 1 92 ? -6.316 -15.836 -3.084 1 97.12 92 THR A C 1
ATOM 699 O O . THR A 1 92 ? -6.812 -16.938 -2.867 1 97.12 92 THR A O 1
ATOM 702 N N . THR A 1 93 ? -7 -14.758 -3.193 1 94.25 93 THR A N 1
ATOM 703 C CA . THR A 1 93 ? -8.461 -14.789 -3.146 1 94.25 93 THR A CA 1
ATOM 704 C C . THR A 1 93 ? -9.047 -13.734 -4.078 1 94.25 93 THR A C 1
ATOM 706 O O . THR A 1 93 ? -8.344 -12.844 -4.547 1 94.25 93 THR A O 1
ATOM 709 N N . GLY A 1 94 ? -10.242 -13.938 -4.566 1 87.38 94 GLY A N 1
ATOM 710 C CA . GLY A 1 94 ? -11 -12.922 -5.273 1 87.38 94 GLY A CA 1
ATOM 711 C C . GLY A 1 94 ? -12.031 -12.234 -4.395 1 87.38 94 GLY A C 1
ATOM 712 O O . GLY A 1 94 ? -12.406 -12.75 -3.344 1 87.38 94 GLY A O 1
ATOM 713 N N . LYS A 1 95 ? -12.281 -10.953 -4.727 1 78.62 95 LYS A N 1
ATOM 714 C CA . LYS A 1 95 ? -13.367 -10.312 -4 1 78.62 95 LYS A CA 1
ATOM 715 C C . LYS A 1 95 ? -14.695 -11.008 -4.266 1 78.62 95 LYS A C 1
ATOM 717 O O . LYS A 1 95 ? -14.961 -11.438 -5.391 1 78.62 95 LYS A O 1
ATOM 722 N N . ASP A 1 96 ? -15.516 -11.25 -3.322 1 67.44 96 ASP A N 1
ATOM 723 C CA . ASP A 1 96 ? -16.781 -11.992 -3.41 1 67.44 96 ASP A CA 1
ATOM 724 C C . ASP A 1 96 ? -17.688 -11.398 -4.484 1 67.44 96 ASP A C 1
ATOM 726 O O . ASP A 1 96 ? -18.297 -12.133 -5.262 1 67.44 96 ASP A O 1
ATOM 730 N N . LEU A 1 97 ? -17.656 -10.109 -4.547 1 71.5 97 LEU A N 1
ATOM 731 C CA . LEU A 1 97 ? -18.594 -9.445 -5.438 1 71.5 97 LEU A CA 1
ATOM 732 C C . LEU A 1 97 ? -18.031 -9.344 -6.852 1 71.5 97 LEU A C 1
ATOM 734 O O . LEU A 1 97 ? -18.781 -9.211 -7.816 1 71.5 97 LEU A O 1
ATOM 738 N N . ASP A 1 98 ? -16.797 -9.453 -6.934 1 82.69 98 ASP A N 1
ATOM 739 C CA . ASP A 1 98 ? -16.156 -9.281 -8.234 1 82.69 98 ASP A CA 1
ATOM 740 C C . ASP A 1 98 ? -14.844 -10.055 -8.32 1 82.69 98 ASP A C 1
ATOM 742 O O . ASP A 1 98 ? -13.789 -9.539 -7.938 1 82.69 98 ASP A O 1
ATOM 746 N N . ASN A 1 99 ? -14.906 -11.25 -8.922 1 85 99 ASN A N 1
ATOM 747 C CA . ASN A 1 99 ? -13.789 -12.188 -8.938 1 85 99 ASN A CA 1
ATOM 748 C C . ASN A 1 99 ? -12.703 -11.742 -9.906 1 85 99 ASN A C 1
ATOM 750 O O . ASN A 1 99 ? -11.664 -12.398 -10.031 1 85 99 ASN A O 1
ATOM 754 N N . ASP A 1 100 ? -12.945 -10.578 -10.594 1 91 100 ASP A N 1
ATOM 755 C CA . ASP A 1 100 ? -11.922 -10.062 -11.5 1 91 100 ASP A CA 1
ATOM 756 C C . ASP A 1 100 ? -10.953 -9.141 -10.766 1 91 100 ASP A C 1
ATOM 758 O O . ASP A 1 100 ? -9.969 -8.672 -11.352 1 91 100 ASP A O 1
ATOM 762 N N . HIS A 1 101 ? -11.258 -8.969 -9.516 1 95.31 101 HIS A N 1
ATOM 763 C CA . HIS A 1 101 ? -10.328 -8.297 -8.617 1 95.31 101 HIS A CA 1
ATOM 764 C C . HIS A 1 101 ? -9.695 -9.289 -7.641 1 95.31 101 HIS A C 1
ATOM 766 O O . HIS A 1 101 ? -10.367 -9.812 -6.75 1 95.31 101 HIS A O 1
ATOM 772 N N . LYS A 1 102 ? -8.469 -9.508 -7.844 1 97.25 102 LYS A N 1
ATOM 773 C CA . LYS A 1 102 ? -7.758 -10.539 -7.09 1 97.25 102 LYS A CA 1
ATOM 774 C C . LYS A 1 102 ? -6.879 -9.914 -6.012 1 97.25 102 LYS A C 1
ATOM 776 O O . LYS A 1 102 ? -6.379 -8.805 -6.176 1 97.25 102 LYS A O 1
ATOM 781 N N . GLU A 1 103 ? -6.777 -10.609 -4.93 1 98.12 103 GLU A N 1
ATOM 782 C CA . GLU A 1 103 ? -5.867 -10.242 -3.852 1 98.12 103 GLU A CA 1
ATOM 783 C C . GLU A 1 103 ? -4.871 -11.359 -3.559 1 98.12 103 GLU A C 1
ATOM 785 O O . GLU A 1 103 ? -5.25 -12.523 -3.457 1 98.12 103 GLU A O 1
ATOM 790 N N . ILE A 1 104 ? -3.656 -10.977 -3.443 1 98.56 104 ILE A N 1
ATOM 791 C CA . ILE A 1 104 ? -2.598 -11.859 -2.965 1 98.56 104 ILE A CA 1
ATOM 792 C C . ILE A 1 104 ? -2.133 -11.406 -1.583 1 98.56 104 ILE A C 1
ATOM 794 O O . ILE A 1 104 ? -1.592 -10.312 -1.434 1 98.56 104 ILE A O 1
ATOM 798 N N . HIS A 1 105 ? -2.352 -12.211 -0.658 1 98.69 105 HIS A N 1
ATOM 799 C CA . HIS A 1 105 ? -1.894 -11.93 0.698 1 98.69 105 HIS A CA 1
ATOM 800 C C . HIS A 1 105 ? -0.584 -12.656 0.997 1 98.69 105 HIS A C 1
ATOM 802 O O . HIS A 1 105 ? -0.469 -13.859 0.766 1 98.69 105 HIS A O 1
ATOM 808 N N . PHE A 1 106 ? 0.402 -11.953 1.481 1 98.81 106 PHE A N 1
ATOM 809 C CA . PHE A 1 106 ? 1.75 -12.445 1.73 1 98.81 106 PHE A CA 1
ATOM 810 C C . PHE A 1 106 ? 2.178 -12.148 3.164 1 98.81 106 PHE A C 1
ATOM 812 O O . PHE A 1 106 ? 2.178 -11 3.592 1 98.81 106 PHE A O 1
ATOM 819 N N . SER A 1 107 ? 2.561 -13.133 3.904 1 98.75 107 SER A N 1
ATOM 820 C CA . SER A 1 107 ? 2.822 -13.055 5.336 1 98.75 107 SER A CA 1
ATOM 821 C C . SER A 1 107 ? 4.113 -12.297 5.621 1 98.75 107 SER A C 1
ATOM 823 O O . SER A 1 107 ? 5.188 -12.688 5.16 1 98.75 107 SER A O 1
ATOM 825 N N . LEU A 1 108 ? 3.984 -11.359 6.453 1 98.62 108 LEU A N 1
ATOM 826 C CA . LEU A 1 108 ? 5.16 -10.602 6.867 1 98.62 108 LEU A CA 1
ATOM 827 C C . LEU A 1 108 ? 6.078 -11.453 7.742 1 98.62 108 LEU A C 1
ATOM 829 O O . LEU A 1 108 ? 7.301 -11.352 7.641 1 98.62 108 LEU A O 1
ATOM 833 N N . GLU A 1 109 ? 5.484 -12.312 8.617 1 98.12 109 GLU A N 1
ATOM 834 C CA . GLU A 1 109 ? 6.273 -13.211 9.453 1 98.12 109 GLU A CA 1
ATOM 835 C C . GLU A 1 109 ? 7.094 -14.18 8.602 1 98.12 109 GLU A C 1
ATOM 837 O O . GLU A 1 109 ? 8.273 -14.406 8.883 1 98.12 109 GLU A O 1
ATOM 842 N N . TYR A 1 110 ? 6.512 -14.695 7.605 1 98.25 110 TYR A N 1
ATOM 843 C CA . TYR A 1 110 ? 7.234 -15.609 6.727 1 98.25 110 TYR A CA 1
ATOM 844 C C . TYR A 1 110 ? 8.406 -14.906 6.051 1 98.25 110 TYR A C 1
ATOM 846 O O . TYR A 1 110 ? 9.531 -15.414 6.051 1 98.25 110 TYR A O 1
ATOM 854 N N . ILE A 1 111 ? 8.148 -13.742 5.469 1 98.25 111 ILE A N 1
ATOM 855 C CA . ILE A 1 111 ? 9.18 -12.969 4.777 1 98.25 111 ILE A CA 1
ATOM 856 C C . ILE A 1 111 ? 10.352 -12.727 5.719 1 98.25 111 ILE A C 1
ATOM 858 O O . ILE A 1 111 ? 11.516 -12.898 5.332 1 98.25 111 ILE A O 1
ATOM 862 N N . SER A 1 112 ? 10.055 -12.375 6.926 1 97.25 112 SER A N 1
ATOM 863 C CA . SER A 1 112 ? 11.102 -12.016 7.875 1 97.25 112 SER A CA 1
ATOM 864 C C . SER A 1 112 ? 11.906 -13.242 8.297 1 97.25 112 SER A C 1
ATOM 866 O O . SER A 1 112 ? 13.023 -13.109 8.789 1 97.25 112 SER A O 1
ATOM 868 N N . HIS A 1 113 ? 11.398 -14.43 8.086 1 96.69 113 HIS A N 1
ATOM 869 C CA . HIS A 1 113 ? 12.062 -15.656 8.531 1 96.69 113 HIS A CA 1
ATOM 870 C C . HIS A 1 113 ? 12.867 -16.297 7.41 1 96.69 113 HIS A C 1
ATOM 872 O O . HIS A 1 113 ? 13.641 -17.219 7.645 1 96.69 113 HIS A O 1
ATOM 878 N N . ILE A 1 114 ? 12.688 -15.828 6.227 1 96.31 114 ILE A N 1
ATOM 879 C CA . ILE A 1 114 ? 13.477 -16.328 5.109 1 96.31 114 ILE A CA 1
ATOM 880 C C . ILE A 1 114 ? 14.938 -15.93 5.289 1 96.31 114 ILE A C 1
ATOM 882 O O . ILE A 1 114 ? 15.234 -14.805 5.691 1 96.31 114 ILE A O 1
ATOM 886 N N . SER A 1 115 ? 15.828 -16.875 5 1 95.25 115 SER A N 1
ATOM 887 C CA . SER A 1 115 ? 17.234 -16.531 5.066 1 95.25 115 SER A CA 1
ATOM 888 C C . SER A 1 115 ? 17.578 -15.375 4.121 1 95.25 115 SER A C 1
ATOM 890 O O . SER A 1 115 ? 16.984 -15.266 3.041 1 95.25 115 SER A O 1
ATOM 892 N N . LYS A 1 116 ? 18.469 -14.547 4.527 1 93.56 116 LYS A N 1
ATOM 893 C CA . LYS A 1 116 ? 18.812 -13.336 3.795 1 93.56 116 LYS A CA 1
ATOM 894 C C . LYS A 1 116 ? 19.25 -13.656 2.365 1 93.56 116 LYS A C 1
ATOM 896 O O . LYS A 1 116 ? 18.859 -12.953 1.426 1 93.56 116 LYS A O 1
ATOM 901 N N . GLU A 1 117 ? 19.984 -14.742 2.186 1 94.81 117 GLU A N 1
ATOM 902 C CA . GLU A 1 117 ? 20.547 -15.102 0.888 1 94.81 117 GLU A CA 1
ATOM 903 C C . GLU A 1 117 ? 19.453 -15.547 -0.083 1 94.81 117 GLU A C 1
ATOM 905 O O . GLU A 1 117 ? 19.594 -15.398 -1.298 1 94.81 117 GLU A O 1
ATOM 910 N N . ARG A 1 118 ? 18.375 -15.992 0.429 1 96.25 118 ARG A N 1
ATOM 911 C CA . ARG A 1 118 ? 17.328 -16.578 -0.415 1 96.25 118 ARG A CA 1
ATOM 912 C C . ARG A 1 118 ? 16.094 -15.672 -0.464 1 96.25 118 ARG A C 1
ATOM 914 O O . ARG A 1 118 ? 15.133 -15.969 -1.177 1 96.25 118 ARG A O 1
ATOM 921 N N . ARG A 1 119 ? 16.062 -14.617 0.253 1 96.81 119 ARG A N 1
ATOM 922 C CA . ARG A 1 119 ? 14.883 -13.812 0.526 1 96.81 119 ARG A CA 1
ATOM 923 C C . ARG A 1 119 ? 14.266 -13.289 -0.767 1 96.81 119 ARG A C 1
ATOM 925 O O . ARG A 1 119 ? 13.062 -13.438 -0.991 1 96.81 119 ARG A O 1
ATOM 932 N N . LYS A 1 120 ? 15.078 -12.68 -1.609 1 97.94 120 LYS A N 1
ATOM 933 C CA . LYS A 1 120 ? 14.57 -12.133 -2.867 1 97.94 120 LYS A CA 1
ATOM 934 C C . LYS A 1 120 ? 13.945 -13.219 -3.729 1 97.94 120 LYS A C 1
ATOM 936 O O . LYS A 1 120 ? 12.789 -13.109 -4.141 1 97.94 120 LYS A O 1
ATOM 941 N N . ASP A 1 121 ? 14.68 -14.336 -3.955 1 98.19 121 ASP A N 1
ATOM 942 C CA . ASP A 1 121 ? 14.219 -15.414 -4.82 1 98.19 121 ASP A CA 1
ATOM 943 C C . ASP A 1 121 ? 12.969 -16.078 -4.25 1 98.19 121 ASP A C 1
ATOM 945 O O . ASP A 1 121 ? 12.055 -16.438 -4.996 1 98.19 121 ASP A O 1
ATOM 949 N N . GLU A 1 122 ? 13.055 -16.266 -2.953 1 98.44 122 GLU A N 1
ATOM 950 C CA . GLU A 1 122 ? 11.906 -16.906 -2.312 1 98.44 122 GLU A CA 1
ATOM 951 C C . GLU A 1 122 ? 10.664 -16.047 -2.414 1 98.44 122 GLU A C 1
ATOM 953 O O . GLU A 1 122 ? 9.57 -16.547 -2.691 1 98.44 122 GLU A O 1
ATOM 958 N N . MET A 1 123 ? 10.805 -14.695 -2.178 1 98.75 123 MET A N 1
ATOM 959 C CA . MET A 1 123 ? 9.656 -13.805 -2.309 1 98.75 123 MET A CA 1
ATOM 960 C C . MET A 1 123 ? 9.117 -13.805 -3.736 1 98.75 123 MET A C 1
ATOM 962 O O . MET A 1 123 ? 7.91 -13.891 -3.949 1 98.75 123 MET A O 1
ATOM 966 N N . LEU A 1 124 ? 9.977 -13.789 -4.715 1 98.81 124 LEU A N 1
ATOM 967 C CA . LEU A 1 124 ? 9.57 -13.812 -6.113 1 98.81 124 LEU A CA 1
ATOM 968 C C . LEU A 1 124 ? 8.867 -15.125 -6.449 1 98.81 124 LEU A C 1
ATOM 970 O O . LEU A 1 124 ? 7.879 -15.141 -7.184 1 98.81 124 LEU A O 1
ATOM 974 N N . GLY A 1 125 ? 9.391 -16.203 -5.902 1 98.81 125 GLY A N 1
ATOM 975 C CA . GLY A 1 125 ? 8.773 -17.5 -6.121 1 98.81 125 GLY A CA 1
ATOM 976 C C . GLY A 1 125 ? 7.375 -17.609 -5.551 1 98.81 125 GLY A C 1
ATOM 977 O O . GLY A 1 125 ? 6.469 -18.125 -6.207 1 98.81 125 GLY A O 1
ATOM 978 N N . VAL A 1 126 ? 7.246 -17.125 -4.352 1 98.81 126 VAL A N 1
ATOM 979 C CA . VAL A 1 126 ? 5.934 -17.156 -3.707 1 98.81 126 VAL A CA 1
ATOM 980 C C . VAL A 1 126 ? 4.953 -16.297 -4.5 1 98.81 126 VAL A C 1
ATOM 982 O O . VAL A 1 126 ? 3.822 -16.703 -4.758 1 98.81 126 VAL A O 1
ATOM 985 N N . ILE A 1 127 ? 5.363 -15.078 -4.91 1 98.88 127 ILE A N 1
ATOM 986 C CA . ILE A 1 127 ? 4.523 -14.18 -5.695 1 98.88 127 ILE A CA 1
ATOM 987 C C . ILE A 1 127 ? 4.145 -14.852 -7.016 1 98.88 127 ILE A C 1
ATOM 989 O O . ILE A 1 127 ? 2.992 -14.781 -7.445 1 98.88 127 ILE A O 1
ATOM 993 N N . ARG A 1 128 ? 5.074 -15.531 -7.66 1 98.88 128 ARG A N 1
ATOM 994 C CA . ARG A 1 128 ? 4.809 -16.25 -8.906 1 98.88 128 ARG A CA 1
ATOM 995 C C . ARG A 1 128 ? 3.76 -17.328 -8.711 1 98.88 128 ARG A C 1
ATOM 997 O O . ARG A 1 128 ? 2.801 -17.422 -9.484 1 98.88 128 ARG A O 1
ATOM 1004 N N . HIS A 1 129 ? 3.945 -18.141 -7.648 1 98.88 129 HIS A N 1
ATOM 1005 C CA . HIS A 1 129 ? 2.99 -19.188 -7.301 1 98.88 129 HIS A CA 1
ATOM 1006 C C . HIS A 1 129 ? 1.591 -18.609 -7.105 1 98.88 129 HIS A C 1
ATOM 1008 O O . HIS A 1 129 ? 0.63 -19.078 -7.719 1 98.88 129 HIS A O 1
ATOM 1014 N N . GLU A 1 130 ? 1.514 -17.516 -6.27 1 98.88 130 GLU A N 1
ATOM 1015 C CA . GLU A 1 130 ? 0.212 -16.922 -5.973 1 98.88 130 GLU A CA 1
ATOM 1016 C C . GLU A 1 130 ? -0.405 -16.297 -7.219 1 98.88 130 GLU A C 1
ATOM 1018 O O . GLU A 1 130 ? -1.627 -16.297 -7.383 1 98.88 130 GLU A O 1
ATOM 1023 N N . MET A 1 131 ? 0.409 -15.703 -8.062 1 98.88 131 MET A N 1
ATOM 1024 C CA . MET A 1 131 ? -0.084 -15.039 -9.266 1 98.88 131 MET A CA 1
ATOM 1025 C C . MET A 1 131 ? -0.79 -16.031 -10.188 1 98.88 131 MET A C 1
ATOM 1027 O O . MET A 1 131 ? -1.742 -15.664 -10.875 1 98.88 131 MET A O 1
ATOM 1031 N N . VAL A 1 132 ? -0.356 -17.281 -10.227 1 98.88 132 VAL A N 1
ATOM 1032 C CA . VAL A 1 132 ? -0.988 -18.297 -11.055 1 98.88 132 VAL A CA 1
ATOM 1033 C C . VAL A 1 132 ? -2.473 -18.391 -10.711 1 98.88 132 VAL A C 1
ATOM 1035 O O . VAL A 1 132 ? -3.318 -18.484 -11.602 1 98.88 132 VAL A O 1
ATOM 1038 N N . HIS A 1 133 ? -2.758 -18.359 -9.461 1 98.56 133 HIS A N 1
ATOM 1039 C CA . HIS A 1 133 ? -4.129 -18.516 -9 1 98.56 133 HIS A CA 1
ATOM 1040 C C . HIS A 1 133 ? -5.012 -17.375 -9.492 1 98.56 133 HIS A C 1
ATOM 1042 O O . HIS A 1 133 ? -6.238 -17.5 -9.531 1 98.56 133 HIS A O 1
ATOM 1048 N N . CYS A 1 134 ? -4.457 -16.297 -9.883 1 98 134 CYS A N 1
ATOM 1049 C CA . CYS A 1 134 ? -5.219 -15.18 -10.422 1 98 134 CYS A CA 1
ATOM 1050 C C . CYS A 1 134 ? -5.66 -15.453 -11.852 1 98 134 CYS A C 1
ATOM 1052 O O . CYS A 1 134 ? -6.621 -14.859 -12.336 1 98 134 CYS A O 1
ATOM 1054 N N . TRP A 1 135 ? -4.996 -16.375 -12.5 1 98.12 135 TRP A N 1
ATOM 1055 C CA . TRP A 1 135 ? -5.16 -16.422 -13.945 1 98.12 135 TRP A CA 1
ATOM 1056 C C . TRP A 1 135 ? -5.543 -17.828 -14.406 1 98.12 135 TRP A C 1
ATOM 1058 O O . TRP A 1 135 ? -6.016 -18.016 -15.531 1 98.12 135 TRP A O 1
ATOM 1068 N N . GLN A 1 136 ? -5.359 -18.859 -13.609 1 98.31 136 GLN A N 1
ATOM 1069 C CA . GLN A 1 136 ? -5.574 -20.219 -14.062 1 98.31 136 GLN A CA 1
ATOM 1070 C C . GLN A 1 136 ? -7.059 -20.578 -14.047 1 98.31 136 GLN A C 1
ATOM 1072 O O . GLN A 1 136 ? -7.824 -20.031 -13.258 1 98.31 136 GLN A O 1
ATOM 1077 N N . TRP A 1 137 ? -7.391 -21.453 -14.938 1 98 137 TRP A N 1
ATOM 1078 C CA . TRP A 1 137 ? -8.719 -22.047 -14.875 1 98 137 TRP A CA 1
ATOM 1079 C C . TRP A 1 137 ? -8.773 -23.141 -13.812 1 98 137 TRP A C 1
ATOM 1081 O O . TRP A 1 137 ? -7.738 -23.625 -13.359 1 98 137 TRP A O 1
ATOM 1091 N N . ASN A 1 138 ? -10.047 -23.484 -13.367 1 97.38 138 ASN A N 1
ATOM 1092 C CA . ASN A 1 138 ? -10.125 -24.453 -12.289 1 97.38 138 ASN A CA 1
ATOM 1093 C C . ASN A 1 138 ? -11.305 -25.406 -12.469 1 97.38 138 ASN A C 1
ATOM 1095 O O . ASN A 1 138 ? -11.844 -25.938 -11.492 1 97.38 138 ASN A O 1
ATOM 1099 N N . ALA A 1 139 ? -11.82 -25.531 -13.703 1 98 139 ALA A N 1
ATOM 1100 C CA . ALA A 1 139 ? -12.922 -26.438 -14.031 1 98 139 ALA A CA 1
ATOM 1101 C C . ALA A 1 139 ? -14.172 -26.094 -13.211 1 98 139 ALA A C 1
ATOM 1103 O O . ALA A 1 139 ? -14.773 -26.984 -12.602 1 98 139 ALA A O 1
ATOM 1104 N N . HIS A 1 140 ? -14.469 -24.844 -13.164 1 94.75 140 HIS A N 1
ATOM 1105 C CA . HIS A 1 140 ? -15.617 -24.344 -12.414 1 94.75 140 HIS A CA 1
ATOM 1106 C C . HIS A 1 140 ? -15.555 -24.781 -10.953 1 94.75 140 HIS A C 1
ATOM 1108 O O . HIS A 1 140 ? -16.578 -25.141 -10.359 1 94.75 140 HIS A O 1
ATOM 1114 N N . GLY A 1 141 ? -14.336 -24.906 -10.484 1 94.88 141 GLY A N 1
ATOM 1115 C CA . GLY A 1 141 ? -14.133 -25.172 -9.07 1 94.88 141 GLY A CA 1
ATOM 1116 C C . GLY A 1 141 ? -14.047 -26.656 -8.758 1 94.88 141 GLY A C 1
ATOM 1117 O O . GLY A 1 141 ? -13.875 -27.047 -7.602 1 94.88 141 GLY A O 1
ATOM 1118 N N . THR A 1 142 ? -14.023 -27.562 -9.789 1 97.19 142 THR A N 1
ATOM 1119 C CA . THR A 1 142 ? -14.109 -29 -9.539 1 97.19 142 THR A CA 1
ATOM 1120 C C . THR A 1 142 ? -12.742 -29.672 -9.727 1 97.19 142 THR A C 1
ATOM 1122 O O . THR A 1 142 ? -12.578 -30.844 -9.422 1 97.19 142 THR A O 1
ATOM 1125 N N . ALA A 1 143 ? -11.805 -28.969 -10.195 1 97.75 143 ALA A N 1
ATOM 1126 C CA . ALA A 1 143 ? -10.469 -29.531 -10.328 1 97.75 143 ALA A CA 1
ATOM 1127 C C . ALA A 1 143 ? -9.898 -29.922 -8.969 1 97.75 143 ALA A C 1
ATOM 1129 O O . ALA A 1 143 ? -10.086 -29.203 -7.984 1 97.75 143 ALA A O 1
ATOM 1130 N N . PRO A 1 144 ? -9.125 -31.078 -8.938 1 96.81 144 PRO A N 1
ATOM 1131 C CA . PRO A 1 144 ? -8.469 -31.406 -7.668 1 96.81 144 PRO A CA 1
ATOM 1132 C C . PRO A 1 144 ? -7.52 -30.312 -7.195 1 96.81 144 PRO A C 1
ATOM 1134 O O . PRO A 1 144 ? -6.785 -29.734 -8 1 96.81 144 PRO A O 1
ATOM 1137 N N . GLY A 1 145 ? -7.555 -30.062 -5.855 1 97 145 GLY A N 1
ATOM 1138 C CA . GLY A 1 145 ? -6.672 -29.047 -5.305 1 97 145 GLY A CA 1
ATOM 1139 C C . GLY A 1 145 ? -5.207 -29.297 -5.621 1 97 145 GLY A C 1
ATOM 1140 O O . GLY A 1 145 ? -4.449 -28.344 -5.852 1 97 145 GLY A O 1
ATOM 1141 N N . GLY A 1 146 ? -4.855 -30.516 -5.57 1 97.94 146 GLY A N 1
ATOM 1142 C CA . GLY A 1 146 ? -3.479 -30.875 -5.883 1 97.94 146 GLY A CA 1
ATOM 1143 C C . GLY A 1 146 ? -3.064 -30.469 -7.285 1 97.94 146 GLY A C 1
ATOM 1144 O O . GLY A 1 146 ? -1.916 -30.078 -7.512 1 97.94 146 GLY A O 1
ATOM 1145 N N . LEU A 1 147 ? -3.957 -30.594 -8.273 1 98.62 147 LEU A N 1
ATOM 1146 C CA . LEU A 1 147 ? -3.672 -30.172 -9.641 1 98.62 147 LEU A CA 1
ATOM 1147 C C . LEU A 1 147 ? -3.512 -28.656 -9.719 1 98.62 147 LEU A C 1
ATOM 1149 O O . LEU A 1 147 ? -2.584 -28.156 -10.359 1 98.62 147 LEU A O 1
ATOM 1153 N N . ILE A 1 148 ? -4.391 -27.922 -9.031 1 98.56 148 ILE A N 1
ATOM 1154 C CA . ILE A 1 148 ? -4.363 -26.469 -9.008 1 98.56 148 ILE A CA 1
ATOM 1155 C C . ILE A 1 148 ? -3.039 -25.984 -8.414 1 98.56 148 ILE A C 1
ATOM 1157 O O . ILE A 1 148 ? -2.348 -25.156 -9.016 1 98.56 148 ILE A O 1
ATOM 1161 N N . GLU A 1 149 ? -2.662 -26.562 -7.293 1 98.62 149 GLU A N 1
ATOM 1162 C CA . GLU A 1 149 ? -1.405 -26.219 -6.641 1 98.62 149 GLU A CA 1
ATOM 1163 C C . GLU A 1 149 ? -0.207 -26.688 -7.461 1 98.62 149 GLU A C 1
ATOM 1165 O O . GLU A 1 149 ? 0.842 -26.047 -7.465 1 98.62 149 GLU A O 1
ATOM 1170 N N . GLY A 1 150 ? -0.37 -27.797 -8.094 1 98.75 150 GLY A N 1
ATOM 1171 C CA . GLY A 1 150 ? 0.689 -28.312 -8.945 1 98.75 150 GLY A CA 1
ATOM 1172 C C . GLY A 1 150 ? 1.004 -27.422 -10.125 1 98.75 150 GLY A C 1
ATOM 1173 O O . GLY A 1 150 ? 2.172 -27.219 -10.461 1 98.75 150 GLY A O 1
ATOM 1174 N N . ILE A 1 151 ? -0.04 -26.922 -10.75 1 98.88 151 ILE A N 1
ATOM 1175 C CA . ILE A 1 151 ? 0.162 -26 -11.859 1 98.88 151 ILE A CA 1
ATOM 1176 C C . ILE A 1 151 ? 0.895 -24.75 -11.375 1 98.88 151 ILE A C 1
ATOM 1178 O O . ILE A 1 151 ? 1.806 -24.266 -12.039 1 98.88 151 ILE A O 1
ATOM 1182 N N . ALA A 1 152 ? 0.538 -24.281 -10.203 1 98.88 152 ALA A N 1
ATOM 1183 C CA . ALA A 1 152 ? 1.191 -23.109 -9.633 1 98.88 152 ALA A CA 1
ATOM 1184 C C . ALA A 1 152 ? 2.682 -23.359 -9.422 1 98.88 152 ALA A C 1
ATOM 1186 O O . ALA A 1 152 ? 3.516 -22.531 -9.789 1 98.88 152 ALA A O 1
ATOM 1187 N N . ASP A 1 153 ? 3.004 -24.484 -8.891 1 98.81 153 ASP A N 1
ATOM 1188 C CA . ASP A 1 153 ? 4.41 -24.766 -8.641 1 98.81 153 ASP A CA 1
ATOM 1189 C C . ASP A 1 153 ? 5.137 -25.141 -9.93 1 98.81 153 ASP A C 1
ATOM 1191 O O . ASP A 1 153 ? 6.344 -24.922 -10.055 1 98.81 153 ASP A O 1
ATOM 1195 N N . TYR A 1 154 ? 4.465 -25.703 -10.938 1 98.81 154 TYR A N 1
ATOM 1196 C CA . TYR A 1 154 ? 5.074 -25.875 -12.25 1 98.81 154 TYR A CA 1
ATOM 1197 C C . TYR A 1 154 ? 5.539 -24.547 -12.828 1 98.81 154 TYR A C 1
ATOM 1199 O O . TYR A 1 154 ? 6.66 -24.438 -13.328 1 98.81 154 TYR A O 1
ATOM 1207 N N . VAL A 1 155 ? 4.664 -23.531 -12.703 1 98.88 155 VAL A N 1
ATOM 1208 C CA . VAL A 1 155 ? 5.012 -22.219 -13.211 1 98.88 155 VAL A CA 1
ATOM 1209 C C . VAL A 1 155 ? 6.176 -21.641 -12.406 1 98.88 155 VAL A C 1
ATOM 1211 O O . VAL A 1 155 ? 7.117 -21.078 -12.977 1 98.88 155 VAL A O 1
ATOM 1214 N N . ARG A 1 156 ? 6.086 -21.766 -11.07 1 98.81 156 ARG A N 1
ATOM 1215 C CA . ARG A 1 156 ? 7.188 -21.328 -10.219 1 98.81 156 ARG A CA 1
ATOM 1216 C C . ARG A 1 156 ? 8.492 -22 -10.625 1 98.81 156 ARG A C 1
ATOM 1218 O O . ARG A 1 156 ? 9.523 -21.344 -10.766 1 98.81 156 ARG A O 1
ATOM 1225 N N . LEU A 1 157 ? 8.477 -23.312 -10.93 1 98.69 157 LEU A N 1
ATOM 1226 C CA . LEU A 1 157 ? 9.617 -24.109 -11.344 1 98.69 157 LEU A CA 1
ATOM 1227 C C . LEU A 1 157 ? 10.18 -23.609 -12.664 1 98.69 157 LEU A C 1
ATOM 1229 O O . LEU A 1 157 ? 11.383 -23.359 -12.773 1 98.69 157 LEU A O 1
ATOM 1233 N N . ARG A 1 158 ? 9.336 -23.438 -13.602 1 98.56 158 ARG A N 1
ATOM 1234 C CA . ARG A 1 158 ? 9.75 -23.062 -14.953 1 98.56 158 ARG A CA 1
ATOM 1235 C C . ARG A 1 158 ? 10.211 -21.609 -15 1 98.56 158 ARG A C 1
ATOM 1237 O O . ARG A 1 158 ? 10.875 -21.203 -15.953 1 98.56 158 ARG A O 1
ATOM 1244 N N . SER A 1 159 ? 9.867 -20.844 -13.984 1 98.31 159 SER A N 1
ATOM 1245 C CA . SER A 1 159 ? 10.297 -19.453 -13.891 1 98.31 159 SER A CA 1
ATOM 1246 C C . SER A 1 159 ? 11.656 -19.344 -13.211 1 98.31 159 SER A C 1
ATOM 1248 O O . SER A 1 159 ? 12.211 -18.25 -13.094 1 98.31 159 SER A O 1
ATOM 1250 N N . GLY A 1 160 ? 12.148 -20.453 -12.688 1 98 160 GLY A N 1
ATOM 1251 C CA . GLY A 1 160 ? 13.492 -20.453 -12.117 1 98 160 GLY A CA 1
ATOM 1252 C C . GLY A 1 160 ? 13.516 -20.125 -10.641 1 98 160 GLY A C 1
ATOM 1253 O O . GLY A 1 160 ? 14.57 -19.844 -10.078 1 98 160 GLY A O 1
ATOM 1254 N N . PHE A 1 161 ? 12.391 -20.125 -9.969 1 98.06 161 PHE A N 1
ATOM 1255 C CA . PHE A 1 161 ? 12.328 -19.781 -8.555 1 98.06 161 PHE A CA 1
ATOM 1256 C C . PHE A 1 161 ? 12.125 -21.016 -7.703 1 98.06 161 PHE A C 1
ATOM 1258 O O . PHE A 1 161 ? 11.234 -21.062 -6.855 1 98.06 161 PHE A O 1
ATOM 1265 N N . VAL A 1 162 ? 12.961 -21.984 -7.863 1 97.5 162 VAL A N 1
ATOM 1266 C CA . VAL A 1 162 ? 12.828 -23.281 -7.199 1 97.5 162 VAL A CA 1
ATOM 1267 C C . VAL A 1 162 ? 13.484 -23.219 -5.82 1 97.5 162 VAL A C 1
ATOM 1269 O O . VAL A 1 162 ? 14.672 -22.922 -5.707 1 97.5 162 VAL A O 1
ATOM 1272 N N . PRO A 1 163 ? 12.711 -23.516 -4.797 1 96.19 163 PRO A N 1
ATOM 1273 C CA . PRO A 1 163 ? 13.359 -23.656 -3.492 1 96.19 163 PRO A CA 1
ATOM 1274 C C . PRO A 1 163 ? 14.352 -24.812 -3.449 1 96.19 163 PRO A C 1
ATOM 1276 O O . PRO A 1 163 ? 14.117 -25.859 -4.066 1 96.19 163 PRO A O 1
ATOM 1279 N N . PRO A 1 164 ? 15.375 -24.672 -2.631 1 94.56 164 PRO A N 1
ATOM 1280 C CA . PRO A 1 164 ? 16.422 -25.688 -2.588 1 94.56 164 PRO A CA 1
ATOM 1281 C C . PRO A 1 164 ? 15.922 -27.016 -2.029 1 94.56 164 PRO A C 1
ATOM 1283 O O . PRO A 1 164 ? 16.469 -28.078 -2.369 1 94.56 164 PRO A O 1
ATOM 1286 N N . HIS A 1 165 ? 14.922 -27.047 -1.286 1 94.25 165 HIS A N 1
ATOM 1287 C CA . HIS A 1 165 ? 14.484 -28.25 -0.607 1 94.25 165 HIS A CA 1
ATOM 1288 C C . HIS A 1 165 ? 13.523 -29.062 -1.476 1 94.25 165 HIS A C 1
ATOM 1290 O O . HIS A 1 165 ? 13.094 -30.141 -1.091 1 94.25 165 HIS A O 1
ATOM 1296 N N . TRP A 1 166 ? 13.125 -28.516 -2.617 1 97.06 166 TRP A N 1
ATOM 1297 C CA . TRP A 1 166 ? 12.227 -29.25 -3.5 1 97.06 166 TRP A CA 1
ATOM 1298 C C . TRP A 1 166 ? 12.867 -30.562 -3.967 1 97.06 166 TRP A C 1
ATOM 1300 O O . TRP A 1 166 ? 14.062 -30.594 -4.27 1 97.06 166 TRP A O 1
ATOM 1310 N N . LYS A 1 167 ? 12.031 -31.656 -4.039 1 94.75 167 LYS A N 1
ATOM 1311 C CA . LYS A 1 167 ? 12.484 -32.969 -4.488 1 94.75 167 LYS A CA 1
ATOM 1312 C C . LYS A 1 167 ? 11.5 -33.594 -5.469 1 94.75 167 LYS A C 1
ATOM 1314 O O . LYS A 1 167 ? 10.281 -33.469 -5.285 1 94.75 167 LYS A O 1
ATOM 1319 N N . LYS A 1 168 ? 12.07 -34.281 -6.426 1 95.94 168 LYS A N 1
ATOM 1320 C CA . LYS A 1 168 ? 11.25 -35.094 -7.336 1 95.94 168 LYS A CA 1
ATOM 1321 C C . LYS A 1 168 ? 10.875 -36.438 -6.719 1 95.94 168 LYS A C 1
ATOM 1323 O O . LYS A 1 168 ? 11.758 -37.219 -6.363 1 95.94 168 LYS A O 1
ATOM 1328 N N . GLU A 1 169 ? 9.625 -36.594 -6.566 1 94.06 169 GLU A N 1
ATOM 1329 C CA . GLU A 1 169 ? 9.148 -37.812 -5.961 1 94.06 169 GLU A CA 1
ATOM 1330 C C . GLU A 1 169 ? 7.875 -38.312 -6.652 1 94.06 169 GLU A C 1
ATOM 1332 O O . GLU A 1 169 ? 7.074 -37.5 -7.133 1 94.06 169 GLU A O 1
ATOM 1337 N N . ALA A 1 170 ? 7.805 -39.625 -6.648 1 93.94 170 ALA A N 1
ATOM 1338 C CA . ALA A 1 170 ? 6.621 -40.219 -7.266 1 93.94 170 ALA A CA 1
ATOM 1339 C C . ALA A 1 170 ? 5.934 -41.188 -6.305 1 93.94 170 ALA A C 1
ATOM 1341 O O . ALA A 1 170 ? 5.355 -42.188 -6.734 1 93.94 170 ALA A O 1
ATOM 1342 N N . ASP A 1 171 ? 6.121 -40.938 -5.078 1 92.44 171 ASP A N 1
ATOM 1343 C CA . ASP A 1 171 ? 5.398 -41.719 -4.074 1 92.44 171 ASP A CA 1
ATOM 1344 C C . ASP A 1 171 ? 4.031 -41.094 -3.787 1 92.44 171 ASP A C 1
ATOM 1346 O O . ASP A 1 171 ? 3.809 -39.906 -4.055 1 92.44 171 ASP A O 1
ATOM 1350 N N . GLY A 1 172 ? 3.141 -41.906 -3.379 1 93.12 172 GLY A N 1
ATOM 1351 C CA . GLY A 1 172 ? 1.839 -41.375 -2.982 1 93.12 172 GLY A CA 1
ATOM 1352 C C . GLY A 1 172 ? 0.974 -40.969 -4.16 1 93.12 172 GLY A C 1
ATOM 1353 O O . GLY A 1 172 ? 1.1 -41.531 -5.25 1 93.12 172 GLY A O 1
ATOM 1354 N N . ASP A 1 173 ? 0.038 -40.062 -3.93 1 95.19 173 ASP A N 1
ATOM 1355 C CA . ASP A 1 173 ? -0.928 -39.656 -4.941 1 95.19 173 ASP A CA 1
ATOM 1356 C C . ASP A 1 173 ? -0.337 -38.594 -5.863 1 95.19 173 ASP A C 1
ATOM 1358 O O . ASP A 1 173 ? 0.4 -37.719 -5.41 1 95.19 173 ASP A O 1
ATOM 1362 N N . TRP A 1 174 ? -0.691 -38.625 -7.113 1 96.19 174 TRP A N 1
ATOM 1363 C CA . TRP A 1 174 ? -0.147 -37.719 -8.117 1 96.19 174 TRP A CA 1
ATOM 1364 C C . TRP A 1 174 ? -0.551 -36.281 -7.828 1 96.19 174 TRP A C 1
ATOM 1366 O O . TRP A 1 174 ? 0.137 -35.344 -8.234 1 96.19 174 TRP A O 1
ATOM 1376 N N . ASP A 1 175 ? -1.722 -36.062 -7.152 1 95.88 175 ASP A N 1
ATOM 1377 C CA . ASP A 1 175 ? -2.26 -34.719 -6.902 1 95.88 175 ASP A CA 1
ATOM 1378 C C . ASP A 1 175 ? -2.061 -34.312 -5.441 1 95.88 175 ASP A C 1
ATOM 1380 O O . ASP A 1 175 ? -2.939 -33.688 -4.84 1 95.88 175 ASP A O 1
ATOM 1384 N N . ALA A 1 176 ? -0.918 -34.781 -4.844 1 94.44 176 ALA A N 1
ATOM 1385 C CA . ALA A 1 176 ? -0.54 -34.344 -3.498 1 94.44 176 ALA A CA 1
ATOM 1386 C C . ALA A 1 176 ? -0.21 -32.844 -3.469 1 94.44 176 ALA A C 1
ATOM 1388 O O . ALA A 1 176 ? -0.097 -32.25 -2.395 1 94.44 176 ALA A O 1
ATOM 1389 N N . GLY A 1 177 ? -0.046 -32.281 -4.656 1 94.56 177 GLY A N 1
ATOM 1390 C CA . GLY A 1 177 ? 0.034 -30.844 -4.77 1 94.56 177 GLY A CA 1
ATOM 1391 C C . GLY A 1 177 ? 1.456 -30.312 -4.719 1 94.56 177 GLY A C 1
ATOM 1392 O O . GLY A 1 177 ? 2.408 -31.094 -4.641 1 94.56 177 GLY A O 1
ATOM 1393 N N . TYR A 1 178 ? 1.578 -28.969 -4.957 1 95.94 178 TYR A N 1
ATOM 1394 C CA . TYR A 1 178 ? 2.84 -28.25 -4.828 1 95.94 178 TYR A CA 1
ATOM 1395 C C . TYR A 1 178 ? 3.939 -28.922 -5.637 1 95.94 178 TYR A C 1
ATOM 1397 O O . TYR A 1 178 ? 3.742 -29.25 -6.809 1 95.94 178 TYR A O 1
ATOM 1405 N N . GLN A 1 179 ? 5.113 -28.984 -5.109 1 96.06 179 GLN A N 1
ATOM 1406 C CA . GLN A 1 179 ? 6.246 -29.484 -5.883 1 96.06 179 GLN A CA 1
ATOM 1407 C C . GLN A 1 179 ? 6 -30.906 -6.363 1 96.06 179 GLN A C 1
ATOM 1409 O O . GLN A 1 179 ? 6.461 -31.297 -7.441 1 96.06 179 GLN A O 1
ATOM 1414 N N . HIS A 1 180 ? 5.191 -31.688 -5.621 1 96.06 180 HIS A N 1
ATOM 1415 C CA . HIS A 1 180 ? 4.906 -33.062 -5.98 1 96.06 180 HIS A CA 1
ATOM 1416 C C . HIS A 1 180 ? 4.207 -33.156 -7.332 1 96.06 180 HIS A C 1
ATOM 1418 O O . HIS A 1 180 ? 4.691 -33.812 -8.25 1 96.06 180 HIS A O 1
ATOM 1424 N N . THR A 1 181 ? 3.182 -32.469 -7.402 1 98.12 181 THR A N 1
ATOM 1425 C CA . THR A 1 181 ? 2.424 -32.438 -8.648 1 98.12 181 THR A CA 1
ATOM 1426 C C . THR A 1 181 ? 3.119 -31.562 -9.68 1 98.12 181 THR A C 1
ATOM 1428 O O . THR A 1 181 ? 3.059 -31.828 -10.883 1 98.12 181 THR A O 1
ATOM 1431 N N . GLY A 1 182 ? 3.844 -30.516 -9.242 1 98.62 182 GLY A N 1
ATOM 1432 C CA . GLY A 1 182 ? 4.562 -29.625 -10.141 1 98.62 182 GLY A CA 1
ATOM 1433 C C . GLY A 1 182 ? 5.613 -30.344 -10.977 1 98.62 182 GLY A C 1
ATOM 1434 O O . GLY A 1 182 ? 5.68 -30.156 -12.195 1 98.62 182 GLY A O 1
ATOM 1435 N N . TYR A 1 183 ? 6.387 -31.156 -10.383 1 98.31 183 TYR A N 1
ATOM 1436 C CA . TYR A 1 183 ? 7.418 -31.891 -11.109 1 98.31 183 TYR A CA 1
ATOM 1437 C C . TYR A 1 183 ? 6.801 -32.938 -12.039 1 98.31 183 TYR A C 1
ATOM 1439 O O . TYR A 1 183 ? 7.332 -33.188 -13.117 1 98.31 183 TYR A O 1
ATOM 1447 N N . PHE A 1 184 ? 5.723 -33.562 -11.602 1 98.62 184 PHE A N 1
ATOM 1448 C CA . PHE A 1 184 ? 4.984 -34.469 -12.461 1 98.62 184 PHE A CA 1
ATOM 1449 C C . PHE A 1 184 ? 4.531 -33.781 -13.734 1 98.62 184 PHE A C 1
ATOM 1451 O O . PHE A 1 184 ? 4.73 -34.281 -14.836 1 98.62 184 PHE A O 1
ATOM 1458 N N . LEU A 1 185 ? 3.963 -32.562 -13.633 1 98.69 185 LEU A N 1
ATOM 1459 C CA . LEU A 1 185 ? 3.512 -31.797 -14.773 1 98.69 185 LEU A CA 1
ATOM 1460 C C . LEU A 1 185 ? 4.691 -31.391 -15.656 1 98.69 185 LEU A C 1
ATOM 1462 O O . LEU A 1 185 ? 4.574 -31.375 -16.891 1 98.69 185 LEU A O 1
ATOM 1466 N N . ASP A 1 186 ? 5.785 -31.016 -15.008 1 98.44 186 ASP A N 1
ATOM 1467 C CA . ASP A 1 186 ? 6.988 -30.703 -15.766 1 98.44 186 ASP A CA 1
ATOM 1468 C C . ASP A 1 186 ? 7.453 -31.906 -16.594 1 98.44 186 ASP A C 1
ATOM 1470 O O . ASP A 1 186 ? 7.934 -31.75 -17.719 1 98.44 186 ASP A O 1
ATOM 1474 N N . HIS A 1 187 ? 7.348 -33.094 -16.016 1 98 187 HIS A N 1
ATOM 1475 C CA . HIS A 1 187 ? 7.668 -34.312 -16.75 1 98 187 HIS A CA 1
ATOM 1476 C C . HIS A 1 187 ? 6.754 -34.5 -17.953 1 98 187 HIS A C 1
ATOM 1478 O O . HIS A 1 187 ? 7.215 -34.875 -19.031 1 98 187 HIS A O 1
ATOM 1484 N N . LEU A 1 188 ? 5.477 -34.281 -17.75 1 98.31 188 LEU A N 1
ATOM 1485 C CA . LEU A 1 188 ? 4.547 -34.375 -18.875 1 98.31 188 LEU A CA 1
ATOM 1486 C C . LEU A 1 188 ? 4.922 -33.375 -19.984 1 98.31 188 LEU A C 1
ATOM 1488 O O . LEU A 1 188 ? 4.836 -33.719 -21.172 1 98.31 188 LEU A O 1
ATOM 1492 N N . GLU A 1 189 ? 5.273 -32.156 -19.578 1 98.06 189 GLU A N 1
ATOM 1493 C CA . GLU A 1 189 ? 5.707 -31.125 -20.516 1 98.06 189 GLU A CA 1
ATOM 1494 C C . GLU A 1 189 ? 6.895 -31.609 -21.344 1 98.06 189 GLU A C 1
ATOM 1496 O O . GLU A 1 189 ? 6.926 -31.422 -22.562 1 98.06 189 GLU A O 1
ATOM 1501 N N . LYS A 1 190 ? 7.809 -32.25 -20.75 1 96.69 190 LYS A N 1
ATOM 1502 C CA . LYS A 1 190 ? 9.023 -32.719 -21.422 1 96.69 190 LYS A CA 1
ATOM 1503 C C . LYS A 1 190 ? 8.734 -33.969 -22.281 1 96.69 190 LYS A C 1
ATOM 1505 O O . LYS A 1 190 ? 9.32 -34.125 -23.344 1 96.69 190 LYS A O 1
ATOM 1510 N N . THR A 1 191 ? 7.871 -34.75 -21.828 1 97.31 191 THR A N 1
ATOM 1511 C CA . THR A 1 191 ? 7.586 -36.031 -22.453 1 97.31 191 THR A CA 1
ATOM 1512 C C . THR A 1 191 ? 6.652 -35.875 -23.656 1 97.31 191 THR A C 1
ATOM 1514 O O . THR A 1 191 ? 6.836 -36.5 -24.688 1 97.31 191 THR A O 1
ATOM 1517 N N . TYR A 1 192 ? 5.688 -35.031 -23.5 1 97.5 192 TYR A N 1
ATOM 1518 C CA . TYR A 1 192 ? 4.648 -34.938 -24.516 1 97.5 192 TYR A CA 1
ATOM 1519 C C . TYR A 1 192 ? 4.809 -33.656 -25.328 1 97.5 192 TYR A C 1
ATOM 1521 O O . TYR A 1 192 ? 4.074 -33.438 -26.297 1 97.5 192 TYR A O 1
ATOM 1529 N N . GLY A 1 193 ? 5.754 -32.812 -24.906 1 96.06 193 GLY A N 1
ATOM 1530 C CA . GLY A 1 193 ? 6.082 -31.625 -25.703 1 96.06 193 GLY A CA 1
ATOM 1531 C C . GLY A 1 193 ? 5.652 -30.328 -25.047 1 96.06 193 GLY A C 1
ATOM 1532 O O . GLY A 1 193 ? 4.758 -30.328 -24.203 1 96.06 193 GLY A O 1
ATOM 1533 N N . ASP A 1 194 ? 6.242 -29.25 -25.578 1 94.69 194 ASP A N 1
ATOM 1534 C CA . ASP A 1 194 ? 5.934 -27.922 -25.094 1 94.69 194 ASP A CA 1
ATOM 1535 C C . ASP A 1 194 ? 4.461 -27.578 -25.312 1 94.69 194 ASP A C 1
ATOM 1537 O O . ASP A 1 194 ? 3.902 -27.875 -26.375 1 94.69 194 ASP A O 1
ATOM 1541 N N . GLY A 1 195 ? 3.822 -27.078 -24.219 1 96.38 195 GLY A N 1
ATOM 1542 C CA . GLY A 1 195 ? 2.42 -26.703 -24.312 1 96.38 195 GLY A CA 1
ATOM 1543 C C . GLY A 1 195 ? 1.489 -27.703 -23.641 1 96.38 195 GLY A C 1
ATOM 1544 O O . GLY A 1 195 ? 0.278 -27.469 -23.578 1 96.38 195 GLY A O 1
ATOM 1545 N N . SER A 1 196 ? 2.07 -28.781 -23.125 1 98 196 SER A N 1
ATOM 1546 C CA . SER A 1 196 ? 1.256 -29.781 -22.469 1 98 196 SER A CA 1
ATOM 1547 C C . SER A 1 196 ? 0.507 -29.203 -21.266 1 98 196 SER A C 1
ATOM 1549 O O . SER A 1 196 ? -0.69 -29.438 -21.109 1 98 196 SER A O 1
ATOM 1551 N N . VAL A 1 197 ? 1.22 -28.422 -20.453 1 98.56 197 VAL A N 1
ATOM 1552 C CA . VAL A 1 197 ? 0.573 -27.844 -19.281 1 98.56 197 VAL A CA 1
ATOM 1553 C C . VAL A 1 197 ? -0.387 -26.734 -19.703 1 98.56 197 VAL A C 1
ATOM 1555 O O . VAL A 1 197 ? -1.431 -26.531 -19.078 1 98.56 197 VAL A O 1
ATOM 1558 N N . MET A 1 198 ? -0.103 -26.016 -20.797 1 98.06 198 MET A N 1
ATOM 1559 C CA . MET A 1 198 ? -1.053 -25.078 -21.375 1 98.06 198 MET A CA 1
ATOM 1560 C C . MET A 1 198 ? -2.352 -25.781 -21.75 1 98.06 198 MET A C 1
ATOM 1562 O O . MET A 1 198 ? -3.439 -25.266 -21.5 1 98.06 198 MET A O 1
ATOM 1566 N N . ALA A 1 199 ? -2.164 -26.906 -22.391 1 97.75 199 ALA A N 1
ATOM 1567 C CA . ALA A 1 199 ? -3.326 -27.688 -22.797 1 97.75 199 ALA A CA 1
ATOM 1568 C C . ALA A 1 199 ? -4.141 -28.141 -21.594 1 97.75 199 ALA A C 1
ATOM 1570 O O . ALA A 1 199 ? -5.371 -28.172 -21.641 1 97.75 199 ALA A O 1
ATOM 1571 N N . ILE A 1 200 ? -3.404 -28.547 -20.562 1 98.19 200 ILE A N 1
ATOM 1572 C CA . ILE A 1 200 ? -4.078 -28.922 -19.328 1 98.19 200 ILE A CA 1
ATOM 1573 C C . ILE A 1 200 ? -4.895 -27.75 -18.797 1 98.19 200 ILE A C 1
ATOM 1575 O O . ILE A 1 200 ? -6.082 -27.891 -18.5 1 98.19 200 ILE A O 1
ATOM 1579 N N . ASN A 1 201 ? -4.289 -26.578 -18.703 1 98.69 201 ASN A N 1
ATOM 1580 C CA . ASN A 1 201 ? -4.988 -25.375 -18.234 1 98.69 201 ASN A CA 1
ATOM 1581 C C . ASN A 1 201 ? -6.203 -25.078 -19.109 1 98.69 201 ASN A C 1
ATOM 1583 O O . ASN A 1 201 ? -7.285 -24.781 -18.594 1 98.69 201 ASN A O 1
ATOM 1587 N N . GLU A 1 202 ? -6.066 -25.156 -20.406 1 97.88 202 GLU A N 1
ATOM 1588 C CA . GLU A 1 202 ? -7.148 -24.891 -21.359 1 97.88 202 GLU A CA 1
ATOM 1589 C C . GLU A 1 202 ? -8.312 -25.859 -21.156 1 97.88 202 GLU A C 1
ATOM 1591 O O . GLU A 1 202 ? -9.477 -25.469 -21.234 1 97.88 202 GLU A O 1
ATOM 1596 N N . ALA A 1 203 ? -7.961 -27.062 -20.922 1 97.56 203 ALA A N 1
ATOM 1597 C CA . ALA A 1 203 ? -8.984 -28.094 -20.75 1 97.56 203 ALA A CA 1
ATOM 1598 C C . ALA A 1 203 ? -9.805 -27.828 -19.484 1 97.56 203 ALA A C 1
ATOM 1600 O O . ALA A 1 203 ? -10.93 -28.328 -19.359 1 97.56 203 ALA A O 1
ATOM 1601 N N . LEU A 1 204 ? -9.258 -27.078 -18.547 1 98.12 204 LEU A N 1
ATOM 1602 C CA . LEU A 1 204 ? -9.953 -26.766 -17.297 1 98.12 204 LEU A CA 1
ATOM 1603 C C . LEU A 1 204 ? -10.883 -25.578 -17.484 1 98.12 204 LEU A C 1
ATOM 1605 O O . LEU A 1 204 ? -11.555 -25.156 -16.531 1 98.12 204 LEU A O 1
ATOM 1609 N N . ARG A 1 205 ? -11 -24.953 -18.594 1 96.94 205 ARG A N 1
ATOM 1610 C CA . ARG A 1 205 ? -11.758 -23.719 -18.828 1 96.94 205 ARG A CA 1
ATOM 1611 C C . ARG A 1 205 ? -13.242 -24.016 -19 1 96.94 205 ARG A C 1
ATOM 1613 O O . ARG A 1 205 ? -14.078 -23.375 -18.375 1 96.94 205 ARG A O 1
ATOM 1620 N N . LYS A 1 206 ? -13.68 -25 -19.781 1 88.69 206 LYS A N 1
ATOM 1621 C CA . LYS A 1 206 ? -15.031 -25.078 -20.312 1 88.69 206 LYS A CA 1
ATOM 1622 C C . LYS A 1 206 ? -15.867 -26.109 -19.562 1 88.69 206 LYS A C 1
ATOM 1624 O O . LYS A 1 206 ? -17.094 -26 -19.484 1 88.69 206 LYS A O 1
ATOM 1629 N N . LYS A 1 207 ? -15.258 -27.141 -19 1 92.31 207 LYS A N 1
ATOM 1630 C CA . LYS A 1 207 ? -16.031 -28.234 -18.453 1 92.31 207 LYS A CA 1
ATOM 1631 C C . LYS A 1 207 ? -15.555 -28.594 -17.047 1 92.31 207 LYS A C 1
ATOM 1633 O O . LYS A 1 207 ? -14.461 -28.188 -16.641 1 92.31 207 LYS A O 1
ATOM 1638 N N . GLU A 1 208 ? -16.422 -29.266 -16.312 1 97.25 208 GLU A N 1
ATOM 1639 C CA . GLU A 1 208 ? -16.047 -29.812 -15.016 1 97.25 208 GLU A CA 1
ATOM 1640 C C . GLU A 1 208 ? -14.969 -30.891 -15.164 1 97.25 208 GLU A C 1
ATOM 1642 O O . GLU A 1 208 ? -14.852 -31.516 -16.219 1 97.25 208 GLU A O 1
ATOM 1647 N N . TYR A 1 209 ? -14.281 -31.047 -14.141 1 97.94 209 TYR A N 1
ATOM 1648 C CA . TYR A 1 209 ? -13.18 -32 -14.148 1 97.94 209 TYR A CA 1
ATOM 1649 C C . TYR A 1 209 ? -13.68 -33.438 -13.953 1 97.94 209 TYR A C 1
ATOM 1651 O O . TYR A 1 209 ? -14.414 -33.719 -13.008 1 97.94 209 TYR A O 1
ATOM 1659 N N . ASP A 1 210 ? -13.367 -34.25 -14.891 1 97.62 210 ASP A N 1
ATOM 1660 C CA . ASP A 1 210 ? -13.578 -35.688 -14.82 1 97.62 210 ASP A CA 1
ATOM 1661 C C . ASP A 1 210 ? -12.273 -36.438 -15.023 1 97.62 210 ASP A C 1
ATOM 1663 O O . ASP A 1 210 ? -11.75 -36.5 -16.141 1 97.62 210 ASP A O 1
ATOM 1667 N N . GLU A 1 211 ? -11.812 -37.031 -13.945 1 96.25 211 GLU A N 1
ATOM 1668 C CA . GLU A 1 211 ? -10.492 -37.656 -13.984 1 96.25 211 GLU A CA 1
ATOM 1669 C C . GLU A 1 211 ? -10.414 -38.75 -15.055 1 96.25 211 GLU A C 1
ATOM 1671 O O . GLU A 1 211 ? -9.367 -38.938 -15.68 1 96.25 211 GLU A O 1
ATOM 1676 N N . ASP A 1 212 ? -11.469 -39.531 -15.32 1 93.56 212 ASP A N 1
ATOM 1677 C CA . ASP A 1 212 ? -11.492 -40.656 -16.234 1 93.56 212 ASP A CA 1
ATOM 1678 C C . ASP A 1 212 ? -11.305 -40.188 -17.688 1 93.56 212 ASP A C 1
ATOM 1680 O O . ASP A 1 212 ? -10.672 -40.875 -18.484 1 93.56 212 ASP A O 1
ATOM 1684 N N . THR A 1 213 ? -11.773 -39.031 -17.984 1 96.56 213 THR A N 1
ATOM 1685 C CA . THR A 1 213 ? -11.734 -38.625 -19.375 1 96.56 213 THR A CA 1
ATOM 1686 C C . THR A 1 213 ? -10.711 -37.5 -19.578 1 96.56 213 THR A C 1
ATOM 1688 O O . THR A 1 213 ? -10.141 -37.375 -20.656 1 96.56 213 THR A O 1
ATOM 1691 N N . PHE A 1 214 ? -10.469 -36.719 -18.578 1 97.56 214 PHE A N 1
ATOM 1692 C CA . PHE A 1 214 ? -9.648 -35.5 -18.672 1 97.56 214 PHE A CA 1
ATOM 1693 C C . PHE A 1 214 ? -8.258 -35.844 -19.203 1 97.56 214 PHE A C 1
ATOM 1695 O O . PHE A 1 214 ? -7.828 -35.312 -20.219 1 97.56 214 PHE A O 1
ATOM 1702 N N . TRP A 1 215 ? -7.562 -36.75 -18.609 1 98.06 215 TRP A N 1
ATOM 1703 C CA . TRP A 1 215 ? -6.18 -37.094 -18.922 1 98.06 215 TRP A CA 1
ATOM 1704 C C . TRP A 1 215 ? -6.098 -37.938 -20.188 1 98.06 215 TRP A C 1
ATOM 1706 O O . TRP A 1 215 ? -5.191 -37.75 -21 1 98.06 215 TRP A O 1
ATOM 1716 N N . GLU A 1 216 ? -7.102 -38.812 -20.359 1 97.62 216 GLU A N 1
ATOM 1717 C CA . GLU A 1 216 ? -7.16 -39.656 -21.578 1 97.62 216 GLU A CA 1
ATOM 1718 C C . GLU A 1 216 ? -7.348 -38.781 -22.812 1 97.62 216 GLU A C 1
ATOM 1720 O O . GLU A 1 216 ? -6.738 -39.031 -23.859 1 97.62 216 GLU A O 1
ATOM 1725 N N . ASP A 1 217 ? -8.148 -37.844 -22.703 1 96.94 217 ASP A N 1
ATOM 1726 C CA . ASP A 1 217 ? -8.422 -36.938 -23.812 1 96.94 217 ASP A CA 1
ATOM 1727 C C . ASP A 1 217 ? -7.168 -36.156 -24.203 1 96.94 217 ASP A C 1
ATOM 1729 O O . ASP A 1 217 ? -6.949 -35.875 -25.375 1 96.94 217 ASP A O 1
ATOM 1733 N N . LEU A 1 218 ? -6.336 -35.812 -23.234 1 97.31 218 LEU A N 1
ATOM 1734 C CA . LEU A 1 218 ? -5.188 -34.969 -23.469 1 97.31 218 LEU A CA 1
ATOM 1735 C C . LEU A 1 218 ? -3.969 -35.781 -23.875 1 97.31 218 LEU A C 1
ATOM 1737 O O . LEU A 1 218 ? -3.215 -35.375 -24.766 1 97.31 218 LEU A O 1
ATOM 1741 N N . PHE A 1 219 ? -3.779 -36.969 -23.203 1 97.56 219 PHE A N 1
ATOM 1742 C CA . PHE A 1 219 ? -2.488 -37.625 -23.344 1 97.56 219 PHE A CA 1
ATOM 1743 C C . PHE A 1 219 ? -2.67 -39.062 -23.797 1 97.56 219 PHE A C 1
ATOM 1745 O O . PHE A 1 219 ? -1.691 -39.781 -24.047 1 97.56 219 PHE A O 1
ATOM 1752 N N . GLY A 1 220 ? -3.945 -39.531 -23.875 1 97.5 220 GLY A N 1
ATOM 1753 C CA . GLY A 1 220 ? -4.234 -40.875 -24.328 1 97.5 220 GLY A CA 1
ATOM 1754 C C . GLY A 1 220 ? -4.043 -41.938 -23.25 1 97.5 220 GLY A C 1
ATOM 1755 O O . GLY A 1 220 ? -4.062 -43.125 -23.531 1 97.5 220 GLY A O 1
ATOM 1756 N N . LYS A 1 221 ? -3.77 -41.5 -22.031 1 97.69 221 LYS A N 1
ATOM 1757 C CA . LYS A 1 221 ? -3.551 -42.375 -20.891 1 97.69 221 LYS A CA 1
ATOM 1758 C C . LYS A 1 221 ? -4.246 -41.812 -19.641 1 97.69 221 LYS A C 1
ATOM 1760 O O . LYS A 1 221 ? -4.504 -40.625 -19.531 1 97.69 221 LYS A O 1
ATOM 1765 N N . SER A 1 222 ? -4.598 -42.781 -18.75 1 97.31 222 SER A N 1
ATOM 1766 C CA . SER A 1 222 ? -5.117 -42.344 -17.453 1 97.31 222 SER A CA 1
ATOM 1767 C C . SER A 1 222 ? -4.035 -41.656 -16.641 1 97.31 222 SER A C 1
ATOM 1769 O O . SER A 1 222 ? -2.844 -41.875 -16.859 1 97.31 222 SER A O 1
ATOM 1771 N N . VAL A 1 223 ? -4.473 -40.844 -15.672 1 97.81 223 VAL A N 1
ATOM 1772 C CA . VAL A 1 223 ? -3.494 -40.125 -14.852 1 97.81 223 VAL A CA 1
ATOM 1773 C C . VAL A 1 223 ? -2.688 -41.125 -14.023 1 97.81 223 VAL A C 1
ATOM 1775 O O . VAL A 1 223 ? -1.495 -40.938 -13.781 1 97.81 223 VAL A O 1
ATOM 1778 N N . LYS A 1 224 ? -3.303 -42.219 -13.57 1 96.75 224 LYS A N 1
ATOM 1779 C CA . LYS A 1 224 ? -2.596 -43.25 -12.82 1 96.75 224 LYS A CA 1
ATOM 1780 C C . LYS A 1 224 ? -1.468 -43.844 -13.648 1 96.75 224 LYS A C 1
ATOM 1782 O O . LYS A 1 224 ? -0.379 -44.125 -13.133 1 96.75 224 LYS A O 1
ATOM 1787 N N . HIS A 1 225 ? -1.728 -44.094 -14.883 1 97.31 225 HIS A N 1
ATOM 1788 C CA . HIS A 1 225 ? -0.703 -44.625 -15.773 1 97.31 225 HIS A CA 1
ATOM 1789 C C . HIS A 1 225 ? 0.421 -43.625 -15.984 1 97.31 225 HIS A C 1
ATOM 1791 O O . HIS A 1 225 ? 1.6 -43.969 -15.953 1 97.31 225 HIS A O 1
ATOM 1797 N N . LEU A 1 226 ? 0.04 -42.375 -16.266 1 98 226 LEU A N 1
ATOM 1798 C CA . LEU A 1 226 ? 1.023 -41.312 -16.453 1 98 226 LEU A CA 1
ATOM 1799 C C . LEU A 1 226 ? 1.913 -41.188 -15.227 1 98 226 LEU A C 1
ATOM 1801 O O . LEU A 1 226 ? 3.127 -41 -15.344 1 98 226 LEU A O 1
ATOM 1805 N N . TRP A 1 227 ? 1.324 -41.25 -14.039 1 97.69 227 TRP A N 1
ATOM 1806 C CA . TRP A 1 227 ? 2.045 -41.156 -12.773 1 97.69 227 TRP A CA 1
ATOM 1807 C C . TRP A 1 227 ? 3.023 -42.312 -12.609 1 97.69 227 TRP A C 1
ATOM 1809 O O . TRP A 1 227 ? 4.156 -42.094 -12.164 1 97.69 227 TRP A O 1
ATOM 1819 N N . LYS A 1 228 ? 2.604 -43.469 -12.969 1 96.31 228 LYS A N 1
ATOM 1820 C CA . LYS A 1 228 ? 3.469 -44.656 -12.906 1 96.31 228 LYS A CA 1
ATOM 1821 C C . LYS A 1 228 ? 4.668 -44.5 -13.844 1 96.31 228 LYS A C 1
ATOM 1823 O O . LYS A 1 228 ? 5.789 -44.844 -13.484 1 96.31 228 LYS A O 1
ATOM 1828 N N . GLU A 1 229 ? 4.387 -44.031 -14.992 1 96.44 229 GLU A N 1
ATOM 1829 C CA . GLU A 1 229 ? 5.465 -43.781 -15.945 1 96.44 229 GLU A CA 1
ATOM 1830 C C . GLU A 1 229 ? 6.465 -42.75 -15.406 1 96.44 229 GLU A C 1
ATOM 1832 O O . GLU A 1 229 ? 7.672 -42.906 -15.609 1 96.44 229 GLU A O 1
ATOM 1837 N N . TYR A 1 230 ? 5.914 -41.75 -14.781 1 97.38 230 TYR A N 1
ATOM 1838 C CA . TYR A 1 230 ? 6.785 -40.75 -14.156 1 97.38 230 TYR A CA 1
ATOM 1839 C C . TYR A 1 230 ? 7.676 -41.406 -13.102 1 97.38 230 TYR A C 1
ATOM 1841 O O . TYR A 1 230 ? 8.875 -41.125 -13.055 1 97.38 230 TYR A O 1
ATOM 1849 N N . GLY A 1 231 ? 7.109 -42.188 -12.25 1 96.19 231 GLY A N 1
ATOM 1850 C CA . GLY A 1 231 ? 7.883 -42.938 -11.258 1 96.19 231 GLY A CA 1
ATOM 1851 C C . GLY A 1 231 ? 9 -43.75 -11.859 1 96.19 231 GLY A C 1
ATOM 1852 O O . GLY A 1 231 ? 10.109 -43.781 -11.328 1 96.19 231 GLY A O 1
ATOM 1853 N N . ARG A 1 232 ? 8.703 -44.438 -12.969 1 94.69 232 ARG A N 1
ATOM 1854 C CA . ARG A 1 232 ? 9.711 -45.219 -13.648 1 94.69 232 ARG A CA 1
ATOM 1855 C C . ARG A 1 232 ? 10.836 -44.375 -14.195 1 94.69 232 ARG A C 1
ATOM 1857 O O . ARG A 1 232 ? 12.008 -44.75 -14.141 1 94.69 232 ARG A O 1
ATOM 1864 N N . HIS A 1 233 ? 10.398 -43.281 -14.703 1 93.94 233 HIS A N 1
ATOM 1865 C CA . HIS A 1 233 ? 11.375 -42.344 -15.234 1 93.94 233 HIS A CA 1
ATOM 1866 C C . HIS A 1 233 ? 12.344 -41.875 -14.148 1 93.94 233 HIS A C 1
ATOM 1868 O O . HIS A 1 233 ? 13.547 -41.75 -14.398 1 93.94 233 HIS A O 1
ATOM 1874 N N . LEU A 1 234 ? 11.805 -41.562 -12.969 1 94.06 234 LEU A N 1
ATOM 1875 C CA . LEU A 1 234 ? 12.648 -41.062 -11.875 1 94.06 234 LEU A CA 1
ATOM 1876 C C . LEU A 1 234 ? 13.633 -42.156 -11.438 1 94.06 234 LEU A C 1
ATOM 1878 O O . LEU A 1 234 ? 14.766 -41.844 -11.047 1 94.06 234 LEU A O 1
ATOM 1882 N N . LYS A 1 235 ? 13.188 -43.438 -11.438 1 87.25 235 LYS A N 1
ATOM 1883 C CA . LYS A 1 235 ? 14.055 -44.562 -11.07 1 87.25 235 LYS A CA 1
ATOM 1884 C C . LYS A 1 235 ? 15.125 -44.781 -12.125 1 87.25 235 LYS A C 1
ATOM 1886 O O . LYS A 1 235 ? 16.266 -45.156 -11.797 1 87.25 235 LYS A O 1
ATOM 1891 N N . GLY A 1 236 ? 14.734 -44.719 -13.383 1 77.88 236 GLY A N 1
ATOM 1892 C CA . GLY A 1 236 ? 15.719 -44.875 -14.438 1 77.88 236 GLY A CA 1
ATOM 1893 C C . GLY A 1 236 ? 16.766 -43.75 -14.43 1 77.88 236 GLY A C 1
ATOM 1894 O O . GLY A 1 236 ? 17.938 -44 -14.734 1 77.88 236 GLY A O 1
ATOM 1895 N N . ASP A 1 237 ? 16.344 -42.625 -14.133 1 67.88 237 ASP A N 1
ATOM 1896 C CA . ASP A 1 237 ? 17.266 -41.5 -14.008 1 67.88 237 ASP A CA 1
ATOM 1897 C C . ASP A 1 237 ? 18.219 -41.688 -12.82 1 67.88 237 ASP A C 1
ATOM 1899 O O . ASP A 1 237 ? 19.391 -41.344 -12.898 1 67.88 237 ASP A O 1
ATOM 1903 N N . ASP A 1 238 ? 17.672 -42.312 -11.734 1 59.56 238 ASP A N 1
ATOM 1904 C CA . ASP A 1 238 ? 18.5 -42.625 -10.586 1 59.56 238 ASP A CA 1
ATOM 1905 C C . ASP A 1 238 ? 19.5 -43.75 -10.922 1 59.56 238 ASP A C 1
ATOM 1907 O O . ASP A 1 238 ? 20.641 -43.719 -10.453 1 59.56 238 ASP A O 1
ATOM 1911 N N . ASP A 1 239 ? 19.031 -44.719 -11.734 1 55.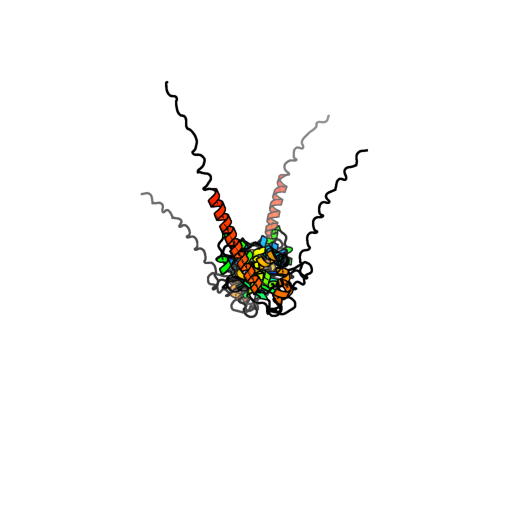16 239 ASP A N 1
ATOM 1912 C CA . ASP A 1 239 ? 19.906 -45.844 -12.141 1 55.16 239 ASP A CA 1
ATOM 1913 C C . ASP A 1 239 ? 21 -45.344 -13.094 1 55.16 239 ASP A C 1
ATOM 1915 O O . ASP A 1 239 ? 22.109 -45.875 -13.062 1 55.16 239 ASP A O 1
ATOM 1919 N N . CYS A 1 240 ? 20.656 -44.438 -13.938 1 47.22 240 CYS A N 1
ATOM 1920 C CA . CYS A 1 240 ? 21.672 -43.906 -14.828 1 47.22 240 CYS A CA 1
ATOM 1921 C C . CYS A 1 240 ? 22.656 -43 -14.078 1 47.22 240 CYS A C 1
ATOM 1923 O O . CYS A 1 240 ? 23.781 -42.781 -14.539 1 47.22 240 CYS A O 1
ATOM 1925 N N . LYS A 1 241 ? 22.172 -42.438 -13.094 1 51.41 241 LYS A N 1
ATOM 1926 C CA . LYS A 1 241 ? 23.141 -41.656 -12.312 1 51.41 241 LYS A CA 1
ATOM 1927 C C . LYS A 1 241 ? 24.078 -42.594 -11.531 1 51.41 241 LYS A C 1
ATOM 1929 O O . LYS A 1 241 ? 25.25 -42.25 -11.32 1 51.41 241 LYS A O 1
ATOM 1934 N N . ASN A 1 242 ? 23.5 -43.656 -11.094 1 48.19 242 ASN A N 1
ATOM 1935 C CA . ASN A 1 242 ? 24.312 -44.594 -10.352 1 48.19 242 ASN A CA 1
ATOM 1936 C C . ASN A 1 242 ? 25.25 -45.375 -11.273 1 48.19 242 ASN A C 1
ATOM 1938 O O . ASN A 1 242 ? 26.344 -45.781 -10.867 1 48.19 242 ASN A O 1
ATOM 1942 N N . ASN A 1 243 ? 24.781 -45.656 -12.438 1 45.81 243 ASN A N 1
ATOM 1943 C CA . ASN A 1 243 ? 25.672 -46.375 -13.328 1 45.81 243 ASN A CA 1
ATOM 1944 C C . ASN A 1 243 ? 26.797 -45.5 -13.859 1 45.81 243 ASN A C 1
ATOM 1946 O O . ASN A 1 243 ? 27.859 -45.969 -14.234 1 45.81 243 ASN A O 1
ATOM 1950 N N . VAL A 1 244 ? 26.516 -44.25 -14 1 46.38 244 VAL A N 1
ATOM 1951 C CA . VAL A 1 244 ? 27.609 -43.406 -14.445 1 46.38 244 VAL A CA 1
ATOM 1952 C C . VAL A 1 244 ? 28.656 -43.25 -13.344 1 46.38 244 VAL A C 1
ATOM 1954 O O . VAL A 1 244 ? 29.844 -43.094 -13.617 1 46.38 244 VAL A O 1
ATOM 1957 N N . GLY A 1 245 ? 28.203 -43.344 -12.125 1 41.03 245 GLY A N 1
ATOM 1958 C CA . GLY A 1 245 ? 29.141 -43.281 -11.008 1 41.03 245 GLY A CA 1
ATOM 1959 C C . GLY A 1 245 ? 29.938 -44.531 -10.812 1 41.03 245 GLY A C 1
ATOM 1960 O O . GLY A 1 245 ? 31.031 -44.5 -10.258 1 41.03 245 GLY A O 1
ATOM 1961 N N . VAL A 1 246 ? 29.312 -45.625 -11.148 1 46.31 246 VAL A N 1
ATOM 1962 C CA . VAL A 1 246 ? 29.984 -46.875 -10.883 1 46.31 246 VAL A CA 1
ATOM 1963 C C . VAL A 1 246 ? 31.016 -47.156 -11.977 1 46.31 246 VAL A C 1
ATOM 1965 O O . VAL A 1 246 ? 32.094 -47.688 -11.703 1 46.31 246 VAL A O 1
ATOM 1968 N N . GLU A 1 247 ? 30.766 -46.812 -13.172 1 40.47 247 GLU A N 1
ATOM 1969 C CA . GLU A 1 247 ? 31.719 -47.125 -14.242 1 40.47 247 GLU A CA 1
ATOM 1970 C C . GLU A 1 247 ? 32.969 -46.25 -14.148 1 40.47 247 GLU A C 1
ATOM 1972 O O . GLU A 1 247 ? 34.031 -46.656 -14.578 1 40.47 247 GLU A O 1
ATOM 1977 N N . GLN A 1 248 ? 32.844 -45.062 -13.602 1 41.19 248 GLN A N 1
ATOM 1978 C CA . GLN A 1 248 ? 34.031 -44.219 -13.438 1 41.19 248 GLN A CA 1
ATOM 1979 C C . GLN A 1 248 ? 34.906 -44.75 -12.312 1 41.19 248 GLN A C 1
ATOM 1981 O O . GLN A 1 248 ? 36.125 -44.531 -12.328 1 41.19 248 GLN A O 1
ATOM 1986 N N . LEU A 1 249 ? 34.375 -45.5 -11.367 1 40.97 249 LEU A N 1
ATOM 1987 C CA . LEU A 1 249 ? 35.156 -46 -10.258 1 40.97 249 LEU A CA 1
ATOM 1988 C C . LEU A 1 249 ? 35.875 -47.281 -10.648 1 40.97 249 LEU A C 1
ATOM 1990 O O . LEU A 1 249 ? 36.938 -47.594 -10.133 1 40.97 249 LEU A O 1
ATOM 1994 N N . LYS A 1 250 ? 35.469 -48.094 -11.531 1 44.53 250 LYS A N 1
ATOM 1995 C CA . LYS A 1 250 ? 36.062 -49.375 -11.883 1 44.53 250 LYS A CA 1
ATOM 1996 C C . LYS A 1 250 ? 37.312 -49.156 -12.75 1 44.53 250 LYS A C 1
ATOM 1998 O O . LYS A 1 250 ? 38.125 -50.062 -12.914 1 44.53 250 LYS A O 1
ATOM 2003 N N . LEU A 1 251 ? 37.469 -48.062 -13.43 1 42.22 251 LEU A N 1
ATOM 2004 C CA . LEU A 1 251 ? 38.594 -47.844 -14.312 1 42.22 251 LEU A CA 1
ATOM 2005 C C . LEU A 1 251 ? 39.844 -47.438 -13.508 1 42.22 251 LEU A C 1
ATOM 2007 O O . LEU A 1 251 ? 40.969 -47.531 -14 1 42.22 251 LEU A O 1
ATOM 2011 N N . GLU A 1 252 ? 39.719 -46.969 -12.258 1 39.5 252 GLU A N 1
ATOM 2012 C CA . GLU A 1 252 ? 40.875 -46.5 -11.508 1 39.5 252 GLU A CA 1
ATOM 2013 C C . GLU A 1 252 ? 41.594 -47.656 -10.812 1 39.5 252 GLU A C 1
ATOM 2015 O O . GLU A 1 252 ? 42.719 -47.5 -10.367 1 39.5 252 GLU A O 1
ATOM 2020 N N . ASP A 1 253 ? 41 -48.812 -10.602 1 41.97 253 ASP A N 1
ATOM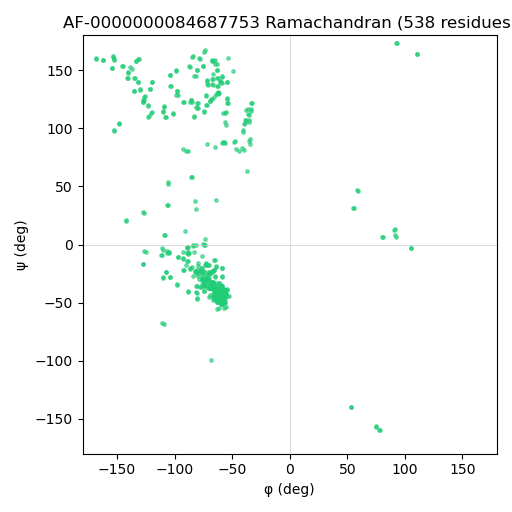 2021 C CA . ASP A 1 253 ? 41.625 -49.844 -9.797 1 41.97 253 ASP A CA 1
ATOM 2022 C C . ASP A 1 253 ? 42.625 -50.656 -10.625 1 41.97 253 ASP A C 1
ATOM 2024 O O . ASP A 1 253 ? 43.531 -51.281 -10.07 1 41.97 253 ASP A O 1
ATOM 2028 N N . LYS A 1 254 ? 42.562 -50.75 -11.914 1 41.97 254 LYS A N 1
ATOM 2029 C CA . LYS A 1 254 ? 43.375 -51.656 -12.711 1 41.97 254 LYS A CA 1
ATOM 2030 C C . LYS A 1 254 ? 44.75 -51.031 -12.984 1 41.97 254 LYS A C 1
ATOM 2032 O O . LYS A 1 254 ? 45.625 -51.656 -13.57 1 41.97 254 LYS A O 1
ATOM 2037 N N . THR A 1 255 ? 45.062 -49.75 -12.641 1 35.94 255 THR A N 1
ATOM 2038 C CA . THR A 1 255 ? 46.281 -49.125 -13.094 1 35.94 255 THR A CA 1
ATOM 2039 C C . THR A 1 255 ? 47.406 -49.375 -12.078 1 35.94 255 THR A C 1
ATOM 2041 O O . THR A 1 255 ? 48.594 -49.156 -12.383 1 35.94 255 THR A O 1
ATOM 2044 N N . ASP A 1 256 ? 47.125 -49.781 -10.742 1 32.75 256 ASP A N 1
ATOM 2045 C CA . ASP A 1 256 ? 48.219 -49.719 -9.773 1 32.75 256 ASP A CA 1
ATOM 2046 C C . ASP A 1 256 ? 48.938 -51.062 -9.703 1 32.75 256 ASP A C 1
ATOM 2048 O O . ASP A 1 256 ? 49.844 -51.25 -8.875 1 32.75 256 ASP A O 1
ATOM 2052 N N . ALA A 1 257 ? 48.531 -52.125 -10.32 1 31.03 257 ALA A N 1
ATOM 2053 C CA . ALA A 1 257 ? 49.125 -53.438 -10.078 1 31.03 257 ALA A CA 1
ATOM 2054 C C . ALA A 1 257 ? 50.469 -53.562 -10.758 1 31.03 257 ALA A C 1
ATOM 2056 O O . ALA A 1 257 ? 51.156 -54.594 -10.664 1 31.03 257 ALA A O 1
ATOM 2057 N N . ALA A 1 258 ? 50.906 -52.656 -11.633 1 29.3 258 ALA A N 1
ATOM 2058 C CA . ALA A 1 258 ? 52.031 -53.062 -12.477 1 29.3 258 ALA A CA 1
ATOM 2059 C C . ALA A 1 258 ? 53.344 -53.031 -11.695 1 29.3 258 ALA A C 1
ATOM 2061 O O . ALA A 1 258 ? 54.375 -53.406 -12.219 1 29.3 258 ALA A O 1
ATOM 2062 N N . LYS A 1 259 ? 53.5 -52.188 -10.555 1 27.78 259 LYS A N 1
ATOM 2063 C CA . LYS A 1 259 ? 54.906 -51.844 -10.297 1 27.78 259 LYS A CA 1
ATOM 2064 C C . LYS A 1 259 ? 55.625 -52.969 -9.57 1 27.78 259 LYS A C 1
ATOM 2066 O O . LYS A 1 259 ? 56.812 -52.875 -9.273 1 27.78 259 LYS A O 1
ATOM 2071 N N . ALA A 1 260 ? 55 -53.938 -8.797 1 31.47 260 ALA A N 1
ATOM 2072 C CA . ALA A 1 260 ? 55.812 -54.469 -7.711 1 31.47 260 ALA A CA 1
ATOM 2073 C C . ALA A 1 260 ? 56.781 -55.562 -8.219 1 31.47 260 ALA A C 1
ATOM 2075 O O . ALA A 1 260 ? 57.188 -56.406 -7.449 1 31.47 260 ALA A O 1
ATOM 2076 N N . GLY A 1 261 ? 57.344 -55.656 -9.43 1 22.05 261 GLY A N 1
ATOM 2077 C CA . GLY A 1 261 ? 57.938 -56.875 -9.93 1 22.05 261 GLY A CA 1
ATOM 2078 C C . GLY A 1 261 ? 59.281 -57.188 -9.273 1 22.05 261 GLY A C 1
ATOM 2079 O O . GLY A 1 261 ? 59.875 -58.25 -9.5 1 22.05 261 GLY A O 1
ATOM 2080 N N . THR A 1 262 ? 60.312 -56.312 -8.844 1 27.44 262 THR A N 1
ATOM 2081 C CA . THR A 1 262 ? 61.719 -56.656 -9.172 1 27.44 262 THR A CA 1
ATOM 2082 C C . THR A 1 262 ? 62.344 -57.5 -8.07 1 27.44 262 THR A C 1
ATOM 2084 O O . THR A 1 262 ? 62.531 -57.031 -6.957 1 27.44 262 THR A O 1
ATOM 2087 N N . SER A 1 263 ? 62.156 -58.906 -7.91 1 25.69 263 SER A N 1
ATOM 2088 C CA . SER A 1 263 ? 62.406 -60.031 -6.992 1 25.69 263 SER A CA 1
ATOM 2089 C C . SER A 1 263 ? 63.906 -60.312 -6.914 1 25.69 263 SER A C 1
ATOM 2091 O O . SER A 1 263 ? 64.375 -61.094 -6.051 1 25.69 263 SER A O 1
ATOM 2093 N N . ASP A 1 264 ? 64.938 -60.062 -7.73 1 24.33 264 ASP A N 1
ATOM 2094 C CA . ASP A 1 264 ? 65.812 -61.156 -8.133 1 24.33 264 ASP A CA 1
ATOM 2095 C C . ASP A 1 264 ? 66.938 -61.344 -7.129 1 24.33 264 ASP A C 1
ATOM 2097 O O . ASP A 1 264 ? 67.812 -62.219 -7.309 1 24.33 264 ASP A O 1
ATOM 2101 N N . ASP A 1 265 ? 67.312 -60.688 -5.973 1 27.47 265 ASP A N 1
ATOM 2102 C CA . ASP A 1 265 ? 68.75 -60.719 -5.773 1 27.47 265 ASP A CA 1
ATOM 2103 C C . ASP A 1 265 ? 69.188 -62.031 -5.16 1 27.47 265 ASP A C 1
ATOM 2105 O O . ASP A 1 265 ? 68.625 -62.5 -4.18 1 27.47 265 ASP A O 1
ATOM 2109 N N . SER A 1 266 ? 70.062 -62.969 -5.75 1 25.78 266 SER A N 1
ATOM 2110 C CA . SER A 1 266 ? 70.625 -64.312 -5.898 1 25.78 266 SER A CA 1
ATOM 2111 C C . SER A 1 266 ? 71.688 -64.562 -4.848 1 25.78 266 SER A C 1
ATOM 2113 O O . SER A 1 266 ? 72.312 -65.625 -4.871 1 25.78 266 SER A O 1
ATOM 2115 N N . PRO A 1 267 ? 71.625 -64.125 -3.605 1 24.84 267 PRO A N 1
ATOM 2116 C CA . PRO A 1 267 ? 73 -64.25 -3.109 1 24.84 267 PRO A CA 1
ATOM 2117 C C . PRO A 1 267 ? 73.5 -65.688 -2.988 1 24.84 267 PRO A C 1
ATOM 2119 O O . PRO A 1 267 ? 72.625 -66.625 -2.865 1 24.84 267 PRO A O 1
ATOM 2122 N N . ALA A 1 268 ? 74.812 -66.188 -3.172 1 27.33 268 ALA A N 1
ATOM 2123 C CA . ALA A 1 268 ? 75.875 -67.125 -3.525 1 27.33 268 ALA A CA 1
ATOM 2124 C C . ALA A 1 268 ? 76.312 -68 -2.328 1 27.33 268 ALA A C 1
ATOM 2126 O O . ALA A 1 268 ? 77.188 -68.812 -2.43 1 27.33 268 ALA A O 1
ATOM 2127 N N . GLY A 1 269 ? 75.562 -68 -1.213 1 22.41 269 GLY A N 1
ATOM 2128 C CA . GLY A 1 269 ? 76.438 -68.5 -0.208 1 22.41 269 GLY A CA 1
ATOM 2129 C C . GLY A 1 269 ? 77.062 -69.812 -0.547 1 22.41 269 GLY A C 1
ATOM 2130 O O . GLY A 1 269 ? 76.438 -70.562 -1.332 1 22.41 269 GLY A O 1
ATOM 2131 N N . VAL A 1 270 ? 78.312 -70.312 0.145 1 23.38 270 VAL A N 1
ATOM 2132 C CA . VAL A 1 270 ? 79.625 -71 0.125 1 23.38 270 VAL A CA 1
ATOM 2133 C C . VAL A 1 270 ? 79.438 -72.5 0.341 1 23.38 270 VAL A C 1
ATOM 2135 O O . VAL A 1 270 ? 78.875 -72.938 1.335 1 23.38 270 VAL A O 1
ATOM 2138 N N . VAL A 1 271 ? 79.062 -73.25 -0.731 1 17.8 271 VAL A N 1
ATOM 2139 C CA . VAL A 1 271 ? 79.938 -74.375 -0.934 1 17.8 271 VAL A CA 1
ATOM 2140 C C . VAL A 1 271 ? 81.312 -73.938 -1.368 1 17.8 271 VAL A C 1
ATOM 2142 O O . VAL A 1 271 ? 81.438 -72.938 -2.152 1 17.8 271 VAL A O 1
ATOM 2145 N N . MET B 1 1 ? 48.281 37.219 55.344 1 35.5 1 MET B N 1
ATOM 2146 C CA . MET B 1 1 ? 47.875 36.125 54.5 1 35.5 1 MET B CA 1
ATOM 2147 C C . MET B 1 1 ? 46.906 36.594 53.406 1 35.5 1 MET B C 1
ATOM 2149 O O . MET B 1 1 ? 45.969 37.344 53.688 1 35.5 1 MET B O 1
ATOM 2153 N N . PRO B 1 2 ? 47.281 36.562 52.188 1 45.12 2 PRO B N 1
ATOM 2154 C CA . PRO B 1 2 ? 46.5 37.188 51.125 1 45.12 2 PRO B CA 1
ATOM 2155 C C . PRO B 1 2 ? 45.125 36.531 50.938 1 45.12 2 PRO B C 1
ATOM 2157 O O . PRO B 1 2 ? 44.938 35.375 51.281 1 45.12 2 PRO B O 1
ATOM 2160 N N . PRO B 1 3 ? 44 37.344 50.906 1 45.16 3 PRO B N 1
ATOM 2161 C CA . 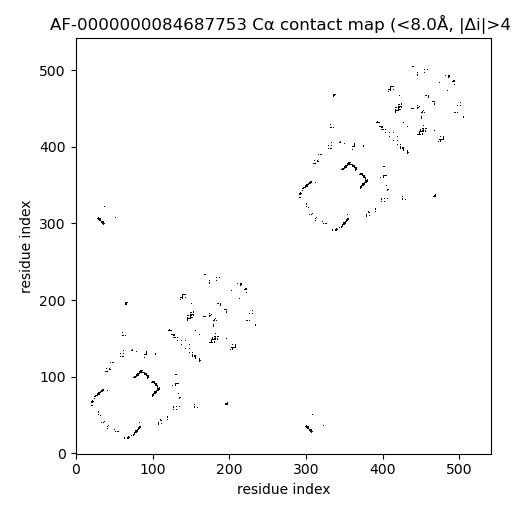PRO B 1 3 ? 42.656 36.75 50.844 1 45.16 3 PRO B CA 1
ATOM 2162 C C . PRO B 1 3 ? 42.5 35.781 49.656 1 45.16 3 PRO B C 1
ATOM 2164 O O . PRO B 1 3 ? 43.188 35.906 48.656 1 45.16 3 PRO B O 1
ATOM 2167 N N . THR B 1 4 ? 42.156 34.531 49.938 1 47.25 4 THR B N 1
ATOM 2168 C CA . THR B 1 4 ? 41.938 33.469 48.938 1 47.25 4 THR B CA 1
ATOM 2169 C C . THR B 1 4 ? 40.875 33.875 47.906 1 47.25 4 THR B C 1
ATOM 2171 O O . THR B 1 4 ? 39.812 34.375 48.281 1 47.25 4 THR B O 1
ATOM 2174 N N . PRO B 1 5 ? 41.25 34.062 46.688 1 41.91 5 PRO B N 1
ATOM 2175 C CA . PRO B 1 5 ? 40.281 34.469 45.656 1 41.91 5 PRO B CA 1
ATOM 2176 C C . PRO B 1 5 ? 39.125 33.5 45.562 1 41.91 5 PRO B C 1
ATOM 2178 O O . PRO B 1 5 ? 39.312 32.281 45.688 1 41.91 5 PRO B O 1
ATOM 2181 N N . VAL B 1 6 ? 37.938 33.875 46.062 1 40.5 6 VAL B N 1
ATOM 2182 C CA . VAL B 1 6 ? 36.75 33.062 45.906 1 40.5 6 VAL B CA 1
ATOM 2183 C C . VAL B 1 6 ? 36.469 32.844 44.438 1 40.5 6 VAL B C 1
ATOM 2185 O O . VAL B 1 6 ? 36.312 33.781 43.656 1 40.5 6 VAL B O 1
ATOM 2188 N N . TYR B 1 7 ? 37.062 31.812 43.844 1 33.56 7 TYR B N 1
ATOM 2189 C CA . TYR B 1 7 ? 36.719 31.438 42.469 1 33.56 7 TYR B CA 1
ATOM 2190 C C . TYR B 1 7 ? 35.219 31.156 42.344 1 33.56 7 TYR B C 1
ATOM 2192 O O . TYR B 1 7 ? 34.656 30.344 43.062 1 33.56 7 TYR B O 1
ATOM 2200 N N . PHE B 1 8 ? 34.406 32.188 42.062 1 34 8 PHE B N 1
ATOM 2201 C CA . PHE B 1 8 ? 33.031 31.922 41.625 1 34 8 PHE B CA 1
ATOM 2202 C C . PHE B 1 8 ? 33 30.812 40.594 1 34 8 PHE B C 1
ATOM 2204 O O . PHE B 1 8 ? 33.469 31 39.469 1 34 8 PHE B O 1
ATOM 2211 N N . GLN B 1 9 ? 33.062 29.562 41.031 1 32.56 9 GLN B N 1
ATOM 2212 C CA . GLN B 1 9 ? 32.781 28.516 40.062 1 32.56 9 GLN B CA 1
ATOM 2213 C C . GLN B 1 9 ? 31.516 28.812 39.281 1 32.56 9 GLN B C 1
ATOM 2215 O O . GLN B 1 9 ? 30.453 29.031 39.844 1 32.56 9 GLN B O 1
ATOM 2220 N N . THR B 1 10 ? 31.609 29.5 38.188 1 35.59 10 THR B N 1
ATOM 2221 C CA . THR B 1 10 ? 30.484 29.594 37.25 1 35.59 10 THR B CA 1
ATOM 2222 C C . THR B 1 10 ? 29.797 28.25 37.094 1 35.59 10 THR B C 1
ATOM 2224 O O . THR B 1 10 ? 30.422 27.266 36.656 1 35.59 10 THR B O 1
ATOM 2227 N N . MET B 1 11 ? 28.891 27.938 38.031 1 35.97 11 MET B N 1
ATOM 2228 C CA . MET B 1 11 ? 28.062 26.75 37.844 1 35.97 11 MET B CA 1
ATOM 2229 C C . MET B 1 11 ? 27.609 26.625 36.375 1 35.97 11 MET B C 1
ATOM 2231 O O . MET B 1 11 ? 27.109 27.594 35.812 1 35.97 11 MET B O 1
ATOM 2235 N N . THR B 1 12 ? 28.25 25.859 35.531 1 40.12 12 THR B N 1
ATOM 2236 C CA . THR B 1 12 ? 27.766 25.484 34.219 1 40.12 12 THR B CA 1
ATOM 2237 C C . THR B 1 12 ? 26.266 25.203 34.25 1 40.12 12 THR B C 1
ATOM 2239 O O . THR B 1 12 ? 25.781 24.469 35.125 1 40.12 12 THR B O 1
ATOM 2242 N N . PRO B 1 13 ? 25.469 26.094 33.781 1 37.38 13 PRO B N 1
ATOM 2243 C CA . PRO B 1 13 ? 24.047 25.766 33.781 1 37.38 13 PRO B CA 1
ATOM 2244 C C . PRO B 1 13 ? 23.781 24.297 33.438 1 37.38 13 PRO B C 1
ATOM 2246 O O . PRO B 1 13 ? 24.516 23.703 32.625 1 37.38 13 PRO B O 1
ATOM 2249 N N . VAL B 1 14 ? 23.391 23.422 34.375 1 41.06 14 VAL B N 1
ATOM 2250 C CA . VAL B 1 14 ? 22.859 22.094 34.094 1 41.06 14 VAL B CA 1
ATOM 2251 C C . VAL B 1 14 ? 22.016 22.141 32.812 1 41.06 14 VAL B C 1
ATOM 2253 O O . VAL B 1 14 ? 21.219 23.062 32.625 1 41.06 14 VAL B O 1
ATOM 2256 N N . PRO B 1 15 ? 22.578 21.594 31.734 1 40.81 15 PRO B N 1
ATOM 2257 C CA . PRO B 1 15 ? 21.734 21.578 30.547 1 40.81 15 PRO B CA 1
ATOM 2258 C C . PRO B 1 15 ? 20.266 21.344 30.875 1 40.81 15 PRO B C 1
ATOM 2260 O O . PRO B 1 15 ? 19.938 20.609 31.812 1 40.81 15 PRO B O 1
ATOM 2263 N N . ALA B 1 16 ? 19.406 22.234 30.625 1 42.81 16 ALA B N 1
ATOM 2264 C CA . ALA B 1 16 ? 17.969 22.016 30.781 1 42.81 16 ALA B CA 1
ATOM 2265 C C . ALA B 1 16 ? 17.578 20.594 30.406 1 42.81 16 ALA B C 1
ATOM 2267 O O . ALA B 1 16 ? 18.125 20.016 29.469 1 42.81 16 ALA B O 1
ATOM 2268 N N . PRO B 1 17 ? 17.156 19.734 31.359 1 42.38 17 PRO B N 1
ATOM 2269 C CA . PRO B 1 17 ? 16.734 18.375 31 1 42.38 17 PRO B CA 1
ATOM 2270 C C . PRO B 1 17 ? 16.062 18.297 29.625 1 42.38 17 PRO B C 1
ATOM 2272 O O . PRO B 1 17 ? 15.359 19.219 29.234 1 42.38 17 PRO B O 1
ATOM 2275 N N . ALA B 1 18 ? 16.594 17.656 28.672 1 47.53 18 ALA B N 1
ATOM 2276 C CA . ALA B 1 18 ? 15.984 17.438 27.359 1 47.53 18 ALA B CA 1
ATOM 2277 C C . ALA B 1 18 ? 14.477 17.281 27.469 1 47.53 18 ALA B C 1
ATOM 2279 O O . ALA B 1 18 ? 13.977 16.438 28.219 1 47.53 18 ALA B O 1
ATOM 2280 N N . ALA B 1 19 ? 13.656 18.375 27.375 1 57.44 19 ALA B N 1
ATOM 2281 C CA . ALA B 1 19 ? 12.195 18.375 27.453 1 57.44 19 ALA B CA 1
ATOM 2282 C C . ALA B 1 19 ? 11.602 17.109 26.859 1 57.44 19 ALA B C 1
ATOM 2284 O O . ALA B 1 19 ? 12.016 16.656 25.797 1 57.44 19 ALA B O 1
ATOM 2285 N N . LYS B 1 20 ? 10.828 16.312 27.609 1 77.94 20 LYS B N 1
ATOM 2286 C CA . LYS B 1 20 ? 10.148 15.07 27.25 1 77.94 20 LYS B CA 1
ATOM 2287 C C . LYS B 1 20 ? 9.258 15.266 26.016 1 77.94 20 LYS B C 1
ATOM 2289 O O . LYS B 1 20 ? 8.547 16.266 25.922 1 77.94 20 LYS B O 1
ATOM 2294 N N . LYS B 1 21 ? 9.445 14.438 25 1 89.06 21 LYS B N 1
ATOM 2295 C CA . LYS B 1 21 ? 8.656 14.461 23.766 1 89.06 21 LYS B CA 1
ATOM 2296 C C . LYS B 1 21 ? 7.246 13.938 24 1 89.06 21 LYS B C 1
ATOM 2298 O O . LYS B 1 21 ? 7.043 13.039 24.828 1 89.06 21 LYS B O 1
ATOM 2303 N N . PRO B 1 22 ? 6.297 14.602 23.422 1 94.31 22 PRO B N 1
ATOM 2304 C CA . PRO B 1 22 ? 4.938 14.062 23.516 1 94.31 22 PRO B CA 1
ATOM 2305 C C . PRO B 1 22 ? 4.801 12.688 22.859 1 94.31 22 PRO B C 1
ATOM 2307 O O . PRO B 1 22 ? 5.277 12.484 21.734 1 94.31 22 PRO B O 1
ATOM 2310 N N . VAL B 1 23 ? 4.23 11.758 23.594 1 91.56 23 VAL B N 1
ATOM 2311 C CA . VAL B 1 23 ? 4.02 10.398 23.094 1 91.56 23 VAL B CA 1
ATOM 2312 C C . VAL B 1 23 ? 2.549 10.016 23.25 1 91.56 23 VAL B C 1
ATOM 2314 O O . VAL B 1 23 ? 1.965 10.172 24.328 1 91.56 23 VAL B O 1
ATOM 2317 N N . PRO B 1 24 ? 2.004 9.586 22.156 1 93.31 24 PRO B N 1
ATOM 2318 C CA . PRO B 1 24 ? 0.617 9.133 22.297 1 93.31 24 PRO B CA 1
ATOM 2319 C C . PRO B 1 24 ? 0.487 7.879 23.156 1 93.31 24 PRO B C 1
ATOM 2321 O O . PRO B 1 24 ? 1.466 7.152 23.344 1 93.31 24 PRO B O 1
ATOM 2324 N N . LYS B 1 25 ? -0.685 7.699 23.672 1 89.88 25 LYS B N 1
ATOM 2325 C CA . LYS B 1 25 ? -0.947 6.547 24.531 1 89.88 25 LYS B CA 1
ATOM 2326 C C . LYS B 1 25 ? -0.668 5.242 23.781 1 89.88 25 LYS B C 1
ATOM 2328 O O . LYS B 1 25 ? -0.184 4.277 24.391 1 89.88 25 LYS B O 1
ATOM 2333 N N . ARG B 1 26 ? -0.985 5.25 22.484 1 92.06 26 ARG B N 1
ATOM 2334 C CA . ARG B 1 26 ? -0.716 4.102 21.625 1 92.06 26 ARG B CA 1
ATOM 2335 C C . ARG B 1 26 ? 0.01 4.523 20.359 1 92.06 26 ARG B C 1
ATOM 2337 O O . ARG B 1 26 ? -0.344 5.531 19.734 1 92.06 26 ARG B O 1
ATOM 2344 N N . LYS B 1 27 ? 1.038 3.76 20.078 1 94.19 27 LYS B N 1
ATOM 2345 C CA . LYS B 1 27 ? 1.711 4.008 18.812 1 94.19 27 LYS B CA 1
ATOM 2346 C C . LYS B 1 27 ? 0.816 3.633 17.641 1 94.19 27 LYS B C 1
ATOM 2348 O O . LYS B 1 27 ? 0.348 2.496 17.547 1 94.19 27 LYS B O 1
ATOM 2353 N N . PRO B 1 28 ? 0.625 4.551 16.781 1 96.75 28 PRO B N 1
ATOM 2354 C CA . PRO B 1 28 ? -0.253 4.227 15.656 1 96.75 28 PRO B CA 1
ATOM 2355 C C . PRO B 1 28 ? 0.39 3.256 14.664 1 96.75 28 PRO B C 1
ATOM 2357 O O . PRO B 1 28 ? 1.596 3.33 14.422 1 96.75 28 PRO B O 1
ATOM 2360 N N . LEU B 1 29 ? -0.489 2.312 14.164 1 97.62 29 LEU B N 1
ATOM 2361 C CA . LEU B 1 29 ? -0.077 1.478 13.039 1 97.62 29 LEU B CA 1
ATOM 2362 C C . LEU B 1 29 ? -0.031 2.287 11.75 1 97.62 29 LEU B C 1
ATOM 2364 O O . LEU B 1 29 ? -1.027 2.9 11.359 1 97.62 29 LEU B O 1
ATOM 2368 N N . LEU B 1 30 ? 1.168 2.361 11.109 1 98.56 30 LEU B N 1
ATOM 2369 C CA . LEU B 1 30 ? 1.317 3.1 9.859 1 98.56 30 LEU B CA 1
ATOM 2370 C C . LEU B 1 30 ? 1.256 2.16 8.664 1 98.56 30 LEU B C 1
ATOM 2372 O O . LEU B 1 30 ? 1.928 1.126 8.648 1 98.56 30 LEU B O 1
ATOM 2376 N N . ARG B 1 31 ? 0.451 2.555 7.68 1 98.69 31 ARG B N 1
ATOM 2377 C CA . ARG B 1 31 ? 0.176 1.704 6.527 1 98.69 31 ARG B CA 1
ATOM 2378 C C . ARG B 1 31 ? 0.29 2.492 5.227 1 98.69 31 ARG B C 1
ATOM 2380 O O . ARG B 1 31 ? 0.191 3.721 5.227 1 98.69 31 ARG B O 1
ATOM 2387 N N . LEU B 1 32 ? 0.519 1.776 4.098 1 98.81 32 LEU B N 1
ATOM 2388 C CA . LEU B 1 32 ? 0.645 2.381 2.777 1 98.81 32 LEU B CA 1
ATOM 2389 C C . LEU B 1 32 ? -0.147 1.591 1.74 1 98.81 32 LEU B C 1
ATOM 2391 O O . LEU B 1 32 ? -0.088 0.359 1.714 1 98.81 32 LEU B O 1
ATOM 2395 N N . GLU B 1 33 ? -0.903 2.262 0.97 1 98.81 33 GLU B N 1
ATOM 2396 C CA . GLU B 1 33 ? -1.591 1.679 -0.178 1 98.81 33 GLU B CA 1
ATOM 2397 C C . GLU B 1 33 ? -1.227 2.406 -1.469 1 98.81 33 GLU B C 1
ATOM 2399 O O . GLU B 1 33 ? -1.429 3.617 -1.584 1 98.81 33 GLU B O 1
ATOM 2404 N N . LEU B 1 34 ? -0.67 1.715 -2.348 1 98.75 34 LEU B N 1
ATOM 2405 C CA . LEU B 1 34 ? -0.427 2.195 -3.703 1 98.75 34 LEU B CA 1
ATOM 2406 C C . LEU B 1 34 ? -1.464 1.639 -4.672 1 98.75 34 LEU B C 1
ATOM 2408 O O . LEU B 1 34 ? -1.437 0.451 -5.004 1 98.75 34 LEU B O 1
ATOM 2412 N N . ARG B 1 35 ? -2.311 2.484 -5.207 1 98.5 35 ARG B N 1
ATOM 2413 C CA . ARG B 1 35 ? -3.488 2.021 -5.938 1 98.5 35 ARG B CA 1
ATOM 2414 C C . ARG B 1 35 ? -3.168 1.801 -7.41 1 98.5 35 ARG B C 1
ATOM 2416 O O . ARG B 1 35 ? -3.951 1.183 -8.133 1 98.5 35 ARG B O 1
ATOM 2423 N N . ASP B 1 36 ? -2.109 2.264 -7.883 1 98.38 36 ASP B N 1
ATOM 2424 C CA . ASP B 1 36 ? -1.62 2.021 -9.234 1 98.38 36 ASP B CA 1
ATOM 2425 C C . ASP B 1 36 ? -0.094 2.023 -9.281 1 98.38 36 ASP B C 1
ATOM 2427 O O . ASP B 1 36 ? 0.529 3.084 -9.352 1 98.38 36 ASP B O 1
ATOM 2431 N N . LEU B 1 37 ? 0.499 0.867 -9.375 1 98.12 37 LEU B N 1
ATOM 2432 C CA . LEU B 1 37 ? 1.949 0.726 -9.305 1 98.12 37 LEU B CA 1
ATOM 2433 C C . LEU B 1 37 ? 2.611 1.238 -10.578 1 98.12 37 LEU B C 1
ATOM 2435 O O . LEU B 1 37 ? 3.811 1.522 -10.586 1 98.12 37 LEU B O 1
ATOM 2439 N N . SER B 1 38 ? 1.848 1.379 -11.625 1 96.06 38 SER B N 1
ATOM 2440 C CA . SER B 1 38 ? 2.422 1.763 -12.906 1 96.06 38 SER B CA 1
ATOM 2441 C C . SER B 1 38 ? 2.381 3.275 -13.102 1 96.06 38 SER B C 1
ATOM 2443 O O . SER B 1 38 ? 3.01 3.805 -14.016 1 96.06 38 SER B O 1
ATOM 2445 N N . HIS B 1 39 ? 1.667 3.971 -12.297 1 97.75 39 HIS B N 1
ATOM 2446 C CA . HIS B 1 39 ? 1.506 5.414 -12.438 1 97.75 39 HIS B CA 1
ATOM 2447 C C . HIS B 1 39 ? 2.818 6.141 -12.18 1 97.75 39 HIS B C 1
ATOM 2449 O O . HIS B 1 39 ? 3.553 5.793 -11.25 1 97.75 39 HIS B O 1
ATOM 2455 N N . ALA B 1 40 ? 3.07 7.191 -12.93 1 97.38 40 ALA B N 1
ATOM 2456 C CA . ALA B 1 40 ? 4.297 7.973 -12.781 1 97.38 40 ALA B CA 1
ATOM 2457 C C . ALA B 1 40 ? 4.402 8.562 -11.375 1 97.38 40 ALA B C 1
ATOM 2459 O O . ALA B 1 40 ? 5.5 8.688 -10.828 1 97.38 40 ALA B O 1
ATOM 2460 N N . GLY B 1 41 ? 3.322 8.969 -10.812 1 98.19 41 GLY B N 1
ATOM 2461 C CA . GLY B 1 41 ? 3.309 9.492 -9.461 1 98.19 41 GLY B CA 1
ATOM 2462 C C . GLY B 1 41 ? 3.773 8.484 -8.422 1 98.19 41 GLY B C 1
ATOM 2463 O O . GLY B 1 41 ? 4.473 8.844 -7.473 1 98.19 41 GLY B O 1
ATOM 2464 N N . THR B 1 42 ? 3.348 7.207 -8.594 1 98.31 42 THR B N 1
ATOM 2465 C CA . THR B 1 42 ? 3.779 6.145 -7.691 1 98.31 42 THR B CA 1
ATOM 2466 C C . THR B 1 42 ? 5.285 5.926 -7.793 1 98.31 42 THR B C 1
ATOM 2468 O O . THR B 1 42 ? 5.973 5.82 -6.777 1 98.31 42 THR B O 1
ATOM 2471 N N . LYS B 1 43 ? 5.754 5.859 -8.977 1 96.12 43 LYS B N 1
ATOM 2472 C CA . LYS B 1 43 ? 7.188 5.684 -9.195 1 96.12 43 LYS B CA 1
ATOM 2473 C C . LYS B 1 43 ? 7.984 6.82 -8.562 1 96.12 43 LYS B C 1
ATOM 2475 O O . LYS B 1 43 ? 9.016 6.586 -7.926 1 96.12 43 LYS B O 1
ATOM 2480 N N . SER B 1 44 ? 7.5 8.031 -8.773 1 96.19 44 SER B N 1
ATOM 2481 C CA . SER B 1 44 ? 8.148 9.203 -8.195 1 96.19 44 SER B CA 1
ATOM 2482 C C . SER B 1 44 ? 8.164 9.125 -6.672 1 96.19 44 SER B C 1
ATOM 2484 O O . SER B 1 44 ? 9.188 9.391 -6.043 1 96.19 44 SER B O 1
ATOM 2486 N N . PHE B 1 45 ? 7.105 8.766 -6.066 1 98.06 45 PHE B N 1
ATOM 2487 C CA . PHE B 1 45 ? 6.996 8.672 -4.613 1 98.06 45 PHE B CA 1
ATOM 2488 C C . PHE B 1 45 ? 8.008 7.676 -4.062 1 98.06 45 PHE B C 1
ATOM 2490 O O . PHE B 1 45 ? 8.75 7.988 -3.131 1 98.06 45 PHE B O 1
ATOM 2497 N N . LEU B 1 46 ? 8.008 6.469 -4.711 1 95.5 46 LEU B N 1
ATOM 2498 C CA . LEU B 1 46 ? 8.852 5.383 -4.219 1 95.5 46 LEU B CA 1
ATOM 2499 C C . LEU B 1 46 ? 10.328 5.695 -4.449 1 95.5 46 LEU B C 1
ATOM 2501 O O . LEU B 1 46 ? 11.188 5.25 -3.684 1 95.5 46 LEU B O 1
ATOM 2505 N N . SER B 1 47 ? 10.609 6.523 -5.422 1 94.44 47 SER B N 1
ATOM 2506 C CA . SER B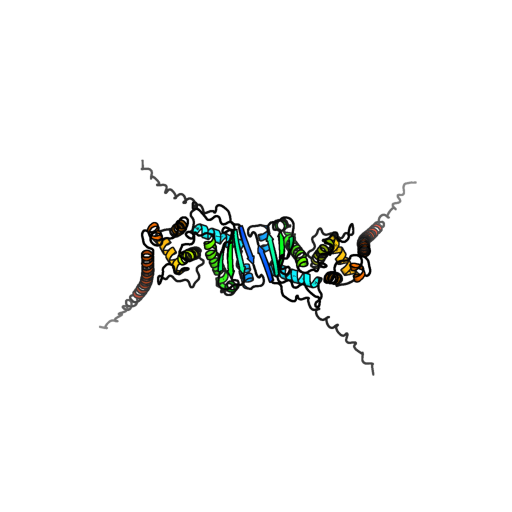 1 47 ? 11.992 6.867 -5.727 1 94.44 47 SER B CA 1
ATOM 2507 C C . SER B 1 47 ? 12.508 7.957 -4.793 1 94.44 47 SER B C 1
ATOM 2509 O O . SER B 1 47 ? 13.711 8.047 -4.531 1 94.44 47 SER B O 1
ATOM 2511 N N . HIS B 1 48 ? 11.586 8.75 -4.203 1 95.88 48 HIS B N 1
ATOM 2512 C CA . HIS B 1 48 ? 12.016 9.938 -3.465 1 95.88 48 HIS B CA 1
ATOM 2513 C C . HIS B 1 48 ? 11.859 9.734 -1.962 1 95.88 48 HIS B C 1
ATOM 2515 O O . HIS B 1 48 ? 12.539 10.391 -1.169 1 95.88 48 HIS B O 1
ATOM 2521 N N . LEU B 1 49 ? 10.961 8.82 -1.629 1 96.69 49 LEU B N 1
ATOM 2522 C CA . LEU B 1 49 ? 10.633 8.789 -0.208 1 96.69 49 LEU B CA 1
ATOM 2523 C C . LEU B 1 49 ? 10.672 7.355 0.323 1 96.69 49 LEU B C 1
ATOM 2525 O O . LEU B 1 49 ? 10.266 6.422 -0.365 1 96.69 49 LEU B O 1
ATOM 2529 N N . ASP B 1 50 ? 11.188 7.188 1.498 1 96.06 50 ASP B N 1
ATOM 2530 C CA . ASP B 1 50 ? 10.906 6.047 2.365 1 96.06 50 ASP B CA 1
ATOM 2531 C C . ASP B 1 50 ? 9.609 6.262 3.146 1 96.06 50 ASP B C 1
ATOM 2533 O O . ASP B 1 50 ? 9.57 7.051 4.094 1 96.06 50 ASP B O 1
ATOM 2537 N N . ALA B 1 51 ? 8.664 5.539 2.809 1 96.75 51 ALA B N 1
ATOM 2538 C CA . ALA B 1 51 ? 7.328 5.797 3.334 1 96.75 51 ALA B CA 1
ATOM 2539 C C . ALA B 1 51 ? 7.297 5.652 4.852 1 96.75 51 ALA B C 1
ATOM 2541 O O . ALA B 1 51 ? 6.652 6.441 5.547 1 96.75 51 ALA B O 1
ATOM 2542 N N . SER B 1 52 ? 7.918 4.621 5.363 1 96.75 52 SER B N 1
ATOM 2543 C CA . SER B 1 52 ? 7.945 4.406 6.805 1 96.75 52 SER B CA 1
ATOM 2544 C C . SER B 1 52 ? 8.547 5.602 7.531 1 96.75 52 SER B C 1
ATOM 2546 O O . SER B 1 52 ? 7.953 6.133 8.469 1 96.75 52 SER B O 1
ATOM 2548 N N . GLN B 1 53 ? 9.641 6.051 7.098 1 97.5 53 GLN B N 1
ATOM 2549 C CA . GLN B 1 53 ? 10.328 7.184 7.711 1 97.5 53 GLN B CA 1
ATOM 2550 C C . GLN B 1 53 ? 9.508 8.469 7.559 1 97.5 53 GLN B C 1
ATOM 2552 O O . GLN B 1 53 ? 9.406 9.258 8.5 1 97.5 53 GLN B O 1
ATOM 2557 N N . ALA B 1 54 ? 9.016 8.688 6.379 1 98.19 54 ALA B N 1
ATOM 2558 C CA . ALA B 1 54 ? 8.242 9.891 6.105 1 98.19 54 ALA B CA 1
ATOM 2559 C C . ALA B 1 54 ? 7.047 10.008 7.047 1 98.19 54 ALA B C 1
ATOM 2561 O O . ALA B 1 54 ? 6.789 11.078 7.609 1 98.19 54 ALA B O 1
ATOM 2562 N N . LEU B 1 55 ? 6.352 8.867 7.234 1 98.69 55 LEU B N 1
ATOM 2563 C CA . LEU B 1 55 ? 5.152 8.898 8.07 1 98.69 55 LEU B CA 1
ATOM 2564 C C . LEU B 1 55 ? 5.516 9 9.547 1 98.69 55 LEU B C 1
ATOM 2566 O O . LEU B 1 55 ? 4.852 9.711 10.305 1 98.69 55 LEU B O 1
ATOM 2570 N N . GLU B 1 56 ? 6.523 8.312 9.969 1 97.94 56 GLU B N 1
ATOM 2571 C CA . GLU B 1 56 ? 6.969 8.398 11.359 1 97.94 56 GLU B CA 1
ATOM 2572 C C . GLU B 1 56 ? 7.391 9.82 11.719 1 97.94 56 GLU B C 1
ATOM 2574 O O . GLU B 1 56 ? 7.035 10.336 12.781 1 97.94 56 GLU B O 1
ATOM 2579 N N . GLU B 1 57 ? 8.102 10.445 10.844 1 98.31 57 GLU B N 1
ATOM 2580 C CA . GLU B 1 57 ? 8.555 11.812 11.078 1 98.31 57 GLU B CA 1
ATOM 2581 C C . GLU B 1 57 ? 7.387 12.797 11.055 1 98.31 57 GLU B C 1
ATOM 2583 O O . GLU B 1 57 ? 7.387 13.781 11.797 1 98.31 57 GLU B O 1
ATOM 2588 N N . ALA B 1 58 ? 6.5 12.508 10.18 1 98.75 58 ALA B N 1
ATOM 2589 C CA . ALA B 1 58 ? 5.316 13.359 10.141 1 98.75 58 ALA B CA 1
ATOM 2590 C C . ALA B 1 58 ? 4.551 13.305 11.453 1 98.75 58 ALA B C 1
ATOM 2592 O O . ALA B 1 58 ? 4.148 14.344 11.992 1 98.75 58 ALA B O 1
ATOM 2593 N N . VAL B 1 59 ? 4.359 12.086 11.984 1 98.56 59 VAL B N 1
ATOM 2594 C CA . VAL B 1 59 ? 3.67 11.93 13.266 1 98.56 59 VAL B CA 1
ATOM 2595 C C . VAL B 1 59 ? 4.434 12.672 14.359 1 98.56 59 VAL B C 1
ATOM 2597 O O . VAL B 1 59 ? 3.85 13.469 15.094 1 98.56 59 VAL B O 1
ATOM 2600 N N . SER B 1 60 ? 5.691 12.453 14.43 1 97.94 60 SER B N 1
ATOM 2601 C CA . SER B 1 60 ? 6.523 13.062 15.461 1 97.94 60 SER B CA 1
ATOM 2602 C C . SER B 1 60 ? 6.512 14.586 15.359 1 97.94 60 SER B C 1
ATOM 2604 O O . SER B 1 60 ? 6.395 15.281 16.375 1 97.94 60 SER B O 1
ATOM 2606 N N . GLY B 1 61 ? 6.645 15.055 14.148 1 98.19 61 GLY B N 1
ATOM 2607 C CA . GLY B 1 61 ? 6.648 16.484 13.93 1 98.19 61 GLY B CA 1
ATOM 2608 C C . GLY B 1 61 ? 5.348 17.156 14.344 1 98.19 61 GLY B C 1
ATOM 2609 O O . GLY B 1 61 ? 5.363 18.219 14.969 1 98.19 61 GLY B O 1
ATOM 2610 N N . VAL B 1 62 ? 4.305 16.531 13.984 1 98.81 62 VAL B N 1
ATOM 2611 C CA . VAL B 1 62 ? 2.994 17.062 14.328 1 98.81 62 VAL B CA 1
ATOM 2612 C C . VAL B 1 62 ? 2.83 17.078 15.844 1 98.81 62 VAL B C 1
ATOM 2614 O O . VAL B 1 62 ? 2.434 18.109 16.422 1 98.81 62 VAL B O 1
ATOM 2617 N N . LEU B 1 63 ? 3.141 15.984 16.531 1 98.44 63 LEU B N 1
ATOM 2618 C CA . LEU B 1 63 ? 2.939 15.875 17.969 1 98.44 63 LEU B CA 1
ATOM 2619 C C . LEU B 1 63 ? 3.844 16.844 18.719 1 98.44 63 LEU B C 1
ATOM 2621 O O . LEU B 1 63 ? 3.432 17.438 19.719 1 98.44 63 LEU B O 1
ATOM 2625 N N . GLN B 1 64 ? 5 17.078 18.25 1 97.81 64 GLN B N 1
ATOM 2626 C CA . GLN B 1 64 ? 5.953 17.969 18.891 1 97.81 64 GLN B CA 1
ATOM 2627 C C . GLN B 1 64 ? 5.469 19.422 18.844 1 97.81 64 GLN B C 1
ATOM 2629 O O . GLN B 1 64 ? 5.723 20.188 19.766 1 97.81 64 GLN B O 1
ATOM 2634 N N . LEU B 1 65 ? 4.789 19.734 17.812 1 98.25 65 LEU B N 1
ATOM 2635 C CA . LEU B 1 65 ? 4.402 21.125 17.609 1 98.25 65 LEU B CA 1
ATOM 2636 C C . LEU B 1 65 ? 3.025 21.391 18.219 1 98.25 65 LEU B C 1
ATOM 2638 O O . LEU B 1 65 ? 2.703 22.547 18.547 1 98.25 65 LEU B O 1
ATOM 2642 N N . LEU B 1 66 ? 2.205 20.359 18.422 1 98.5 66 LEU B N 1
ATOM 2643 C CA . LEU B 1 66 ? 0.822 20.609 18.812 1 98.5 66 LEU B CA 1
ATOM 2644 C C . LEU B 1 66 ? 0.581 20.156 20.25 1 98.5 66 LEU B C 1
ATOM 2646 O O . LEU B 1 66 ? -0.449 20.484 20.844 1 98.5 66 LEU B O 1
ATOM 2650 N N . TYR B 1 67 ? 1.552 19.453 20.875 1 98.25 67 TYR B N 1
ATOM 2651 C CA . TYR B 1 67 ? 1.249 18.875 22.172 1 98.25 67 TYR B CA 1
ATOM 2652 C C . TYR B 1 67 ? 2.445 18.984 23.109 1 98.25 67 TYR B C 1
ATOM 2654 O O . TYR B 1 67 ? 3.594 18.844 22.688 1 98.25 67 TYR B O 1
ATOM 2662 N N . SER B 1 68 ? 2.137 19.219 24.375 1 95.75 68 SER B N 1
ATOM 2663 C CA . SER B 1 68 ? 3.109 19.062 25.453 1 95.75 68 SER B CA 1
ATOM 2664 C C . SER B 1 68 ? 3.172 17.609 25.938 1 95.75 68 SER B C 1
ATOM 2666 O O . SER B 1 68 ? 2.287 16.812 25.625 1 95.75 68 SER B O 1
ATOM 2668 N N . PRO B 1 69 ? 4.207 17.25 26.609 1 93.69 69 PRO B N 1
ATOM 2669 C CA . PRO B 1 69 ? 4.367 15.867 27.047 1 93.69 69 PRO B CA 1
ATOM 2670 C C . PRO B 1 69 ? 3.215 15.398 27.938 1 93.69 69 PRO B C 1
ATOM 2672 O O . PRO B 1 69 ? 2.953 14.195 28.016 1 93.69 69 PRO B O 1
ATOM 2675 N N . HIS B 1 70 ? 2.436 16.328 28.562 1 92.19 70 HIS B N 1
ATOM 2676 C CA . HIS B 1 70 ? 1.383 15.922 29.484 1 92.19 70 HIS B CA 1
ATOM 2677 C C . HIS B 1 70 ? 0.001 16.156 28.891 1 92.19 70 HIS B C 1
ATOM 2679 O O . HIS B 1 70 ? -1.013 15.984 29.562 1 92.19 70 HIS B O 1
ATOM 2685 N N . ALA B 1 71 ? 0.002 16.5 27.641 1 94.94 71 ALA B N 1
ATOM 2686 C CA . ALA B 1 71 ? -1.269 16.828 27 1 94.94 71 ALA B CA 1
ATOM 2687 C C . ALA B 1 71 ? -2.068 15.57 26.703 1 94.94 71 ALA B C 1
ATOM 2689 O O . ALA B 1 71 ? -1.507 14.477 26.625 1 94.94 71 ALA B O 1
ATOM 2690 N N . ASP B 1 72 ? -3.391 15.719 26.641 1 95.94 72 ASP B N 1
ATOM 2691 C CA . ASP B 1 72 ? -4.246 14.672 26.094 1 95.94 72 ASP B CA 1
ATOM 2692 C C . ASP B 1 72 ? -4.145 14.609 24.562 1 95.94 72 ASP B C 1
ATOM 2694 O O . ASP B 1 72 ? -4.547 15.547 23.875 1 95.94 72 ASP B O 1
ATOM 2698 N N . ILE B 1 73 ? -3.637 13.547 24.094 1 97.19 73 ILE B N 1
ATOM 2699 C CA . ILE B 1 73 ? -3.455 13.352 22.656 1 97.19 73 ILE B CA 1
ATOM 2700 C C . ILE B 1 73 ? -4.523 12.398 22.141 1 97.19 73 ILE B C 1
ATOM 2702 O O . ILE B 1 73 ? -4.844 11.391 22.781 1 97.19 73 ILE B O 1
ATOM 2706 N N . PRO B 1 74 ? -5.137 12.688 20.984 1 95.38 74 PRO B N 1
ATOM 2707 C CA . PRO B 1 74 ? -6.113 11.75 20.422 1 95.38 74 PRO B CA 1
ATOM 2708 C C . PRO B 1 74 ? -5.551 10.344 20.25 1 95.38 74 PRO B C 1
ATOM 2710 O O . PRO B 1 74 ? -4.395 10.18 19.859 1 95.38 74 PRO B O 1
ATOM 2713 N N . PRO B 1 75 ? -6.359 9.383 20.547 1 94.5 75 PRO B N 1
ATOM 2714 C CA . PRO B 1 75 ? -5.871 8 20.531 1 94.5 75 PRO B CA 1
ATOM 2715 C C . PRO B 1 75 ? -5.93 7.375 19.141 1 94.5 75 PRO B C 1
ATOM 2717 O O . PRO B 1 75 ? -6.543 6.32 18.953 1 94.5 75 PRO B O 1
ATOM 2720 N N . VAL B 1 76 ? -5.266 7.992 18.219 1 96.19 76 VAL B N 1
ATOM 2721 C CA . VAL B 1 76 ? -5.234 7.477 16.844 1 96.19 76 VAL B CA 1
ATOM 2722 C C . VAL B 1 76 ? -4.59 6.094 16.828 1 96.19 76 VAL B C 1
ATOM 2724 O O . VAL B 1 76 ? -3.488 5.906 17.344 1 96.19 76 VAL B O 1
ATOM 2727 N N . ARG B 1 77 ? -5.242 5.133 16.188 1 96.62 77 ARG B N 1
ATOM 2728 C CA . ARG B 1 77 ? -4.777 3.748 16.203 1 96.62 77 ARG B CA 1
ATOM 2729 C C . ARG B 1 77 ? -3.979 3.424 14.945 1 96.62 77 ARG B C 1
ATOM 2731 O O . ARG B 1 77 ? -3.082 2.578 14.977 1 96.62 77 ARG B O 1
ATOM 2738 N N . SER B 1 78 ? -4.418 4.051 13.852 1 97.31 78 SER B N 1
ATOM 2739 C CA . SER B 1 78 ? -3.676 3.801 12.625 1 97.31 78 SER B CA 1
ATOM 2740 C C . SER B 1 78 ? -3.812 4.969 11.648 1 97.31 78 SER B C 1
ATOM 2742 O O . SER B 1 78 ? -4.777 5.73 11.719 1 97.31 78 SER B O 1
ATOM 2744 N N . VAL B 1 79 ? -2.844 5.133 10.852 1 98.19 79 VAL B N 1
ATOM 2745 C CA . VAL B 1 79 ? -2.855 6.062 9.727 1 98.19 79 VAL B CA 1
ATOM 2746 C C . VAL B 1 79 ? -2.459 5.328 8.445 1 98.19 79 VAL B C 1
ATOM 2748 O O . VAL B 1 79 ? -1.4 4.699 8.383 1 98.19 79 VAL B O 1
ATOM 2751 N N . THR B 1 80 ? -3.287 5.34 7.43 1 98.44 80 THR B N 1
ATOM 2752 C CA . THR B 1 80 ? -3.006 4.754 6.125 1 98.44 80 THR B CA 1
ATOM 2753 C C . THR B 1 80 ? -2.793 5.844 5.078 1 98.44 80 THR B C 1
ATOM 2755 O O . THR B 1 80 ? -3.684 6.66 4.832 1 98.44 80 THR B O 1
ATOM 2758 N N . LEU B 1 81 ? -1.625 5.867 4.504 1 98.81 81 LEU B N 1
ATOM 2759 C CA . LEU B 1 81 ? -1.383 6.715 3.34 1 98.81 81 LEU B CA 1
ATOM 2760 C C . LEU B 1 81 ? -1.789 6 2.055 1 98.81 81 LEU B C 1
ATOM 2762 O O . LEU B 1 81 ? -1.322 4.895 1.78 1 98.81 81 LEU B O 1
ATOM 2766 N N . ILE B 1 82 ? -2.607 6.582 1.336 1 98.81 82 ILE B N 1
ATOM 2767 C CA . ILE B 1 82 ? -3.137 6 0.107 1 98.81 82 ILE B CA 1
ATOM 2768 C C . ILE B 1 82 ? -2.785 6.895 -1.08 1 98.81 82 ILE B C 1
ATOM 2770 O O . ILE B 1 82 ? -3.248 8.031 -1.167 1 98.81 82 ILE B O 1
ATOM 2774 N N . LEU B 1 83 ? -1.972 6.438 -1.976 1 98.81 83 LEU B N 1
ATOM 2775 C CA . LEU B 1 83 ? -1.7 7.113 -3.238 1 98.81 83 LEU B CA 1
ATOM 2776 C C . LEU B 1 83 ? -2.633 6.613 -4.336 1 98.81 83 LEU B C 1
ATOM 2778 O O . LEU B 1 83 ? -2.641 5.422 -4.652 1 98.81 83 LEU B O 1
ATOM 2782 N N . ARG B 1 84 ? -3.344 7.504 -4.902 1 98.56 84 ARG B N 1
ATOM 2783 C CA . ARG B 1 84 ? -4.332 7.102 -5.895 1 98.56 84 ARG B CA 1
ATOM 2784 C C . ARG B 1 84 ? -4.582 8.211 -6.906 1 98.56 84 ARG B C 1
ATOM 2786 O O . ARG B 1 84 ? -4.289 9.383 -6.637 1 98.56 84 ARG B O 1
ATOM 2793 N N . SER B 1 85 ? -5.109 7.805 -8.055 1 97.69 85 SER B N 1
ATOM 2794 C CA . SER B 1 85 ? -5.543 8.789 -9.047 1 97.69 85 SER B CA 1
ATOM 2795 C C . SER B 1 85 ? -6.77 9.555 -8.562 1 97.69 85 SER B C 1
ATOM 2797 O O . SER B 1 85 ? -7.805 8.953 -8.258 1 97.69 85 SER B O 1
ATOM 2799 N N . MET B 1 86 ? -6.637 10.883 -8.523 1 96.5 86 MET B N 1
ATOM 2800 C CA . MET B 1 86 ? -7.73 11.758 -8.109 1 96.5 86 MET B CA 1
ATOM 2801 C C . MET B 1 86 ? -7.406 13.219 -8.422 1 96.5 86 MET B C 1
ATOM 2803 O O . MET B 1 86 ? -6.25 13.562 -8.656 1 96.5 86 MET B O 1
ATOM 2807 N N . GLY B 1 87 ? -8.477 13.969 -8.461 1 94.25 87 GLY B N 1
ATOM 2808 C CA . GLY B 1 87 ? -8.266 15.398 -8.555 1 94.25 87 GLY B CA 1
ATOM 2809 C C . GLY B 1 87 ? -7.789 16.016 -7.254 1 94.25 87 GLY B C 1
ATOM 2810 O O . GLY B 1 87 ? -7.766 15.359 -6.215 1 94.25 87 GLY B O 1
ATOM 2811 N N . GLY B 1 88 ? -7.289 17.297 -7.367 1 96.62 88 GLY B N 1
ATOM 2812 C CA . GLY B 1 88 ? -6.82 17.984 -6.172 1 96.62 88 GLY B CA 1
ATOM 2813 C C . GLY B 1 88 ? -5.441 17.531 -5.73 1 96.62 88 GLY B C 1
ATOM 2814 O O . GLY B 1 88 ? -4.66 17.031 -6.539 1 96.62 88 GLY B O 1
ATOM 2815 N N . VAL B 1 89 ? -5.172 17.797 -4.473 1 97.25 89 VAL B N 1
ATOM 2816 C CA . VAL B 1 89 ? -3.83 17.531 -3.955 1 97.25 89 VAL B CA 1
ATOM 2817 C C . VAL B 1 89 ? -3.869 16.344 -2.992 1 97.25 89 VAL B C 1
ATOM 2819 O O . VAL B 1 89 ? -3.32 15.289 -3.285 1 97.25 89 VAL B O 1
ATOM 2822 N N . ALA B 1 90 ? -4.492 16.516 -1.854 1 98.56 90 ALA B N 1
ATOM 2823 C CA . ALA B 1 90 ? -4.59 15.492 -0.814 1 98.56 90 ALA B CA 1
ATOM 2824 C C . ALA B 1 90 ? -5.715 15.812 0.165 1 98.56 90 ALA B C 1
ATOM 2826 O O . ALA B 1 90 ? -6.215 16.938 0.201 1 98.56 90 ALA B O 1
ATOM 2827 N N . TYR B 1 91 ? -6.184 14.82 0.854 1 97.12 91 TYR B N 1
ATOM 2828 C CA . TYR B 1 91 ? -7.129 15.055 1.94 1 97.12 91 TYR B CA 1
ATOM 2829 C C . TYR B 1 91 ? -7.043 13.945 2.982 1 97.12 91 TYR B C 1
ATOM 2831 O O . TYR B 1 91 ? -6.496 12.867 2.713 1 97.12 91 TYR B O 1
ATOM 2839 N N . THR B 1 92 ? -7.531 14.18 4.137 1 97.25 92 THR B N 1
ATOM 2840 C CA . THR B 1 92 ? -7.551 13.242 5.25 1 97.25 92 THR B CA 1
ATOM 2841 C C . THR B 1 92 ? -8.984 12.953 5.684 1 97.25 92 THR B C 1
ATOM 2843 O O . THR B 1 92 ? -9.82 13.859 5.723 1 97.25 92 THR B O 1
ATOM 2846 N N . THR B 1 93 ? -9.242 11.727 5.984 1 94.25 93 THR B N 1
ATOM 2847 C CA . THR B 1 93 ? -10.562 11.344 6.473 1 94.25 93 THR B CA 1
ATOM 2848 C C . THR B 1 93 ? -10.445 10.219 7.496 1 94.25 93 THR B C 1
ATOM 2850 O O . THR B 1 93 ? -9.391 9.594 7.629 1 94.25 93 THR B O 1
ATOM 2853 N N . GLY B 1 94 ? -11.383 10.102 8.391 1 87.44 94 GLY B N 1
ATOM 2854 C CA . GLY B 1 94 ? -11.508 8.953 9.273 1 87.44 94 GLY B CA 1
ATOM 2855 C C . GLY B 1 94 ? -12.547 7.949 8.797 1 87.44 94 GLY B C 1
ATOM 2856 O O . GLY B 1 94 ? -13.414 8.289 7.992 1 87.44 94 GLY B O 1
ATOM 2857 N N . LYS B 1 95 ? -12.289 6.691 9.141 1 78.38 95 LYS B N 1
ATOM 2858 C CA . LYS B 1 95 ? -13.336 5.723 8.828 1 78.38 95 LYS B CA 1
ATOM 2859 C C . LYS B 1 95 ? -14.617 6.031 9.602 1 78.38 95 LYS B C 1
ATOM 2861 O O . LYS B 1 95 ? -14.562 6.434 10.766 1 78.38 95 LYS B O 1
ATOM 2866 N N . ASP B 1 96 ? -15.766 5.98 9.039 1 66.88 96 ASP B N 1
ATOM 2867 C CA . ASP B 1 96 ? -17.062 6.332 9.625 1 66.88 96 ASP B CA 1
ATOM 2868 C C . ASP B 1 96 ? -17.297 5.57 10.922 1 66.88 96 ASP B C 1
ATOM 2870 O O . ASP B 1 96 ? -17.766 6.145 11.914 1 66.88 96 ASP B O 1
ATOM 2874 N N . LEU B 1 97 ? -16.891 4.359 10.906 1 71.56 97 LEU B N 1
ATOM 2875 C CA . LEU B 1 97 ? -17.203 3.502 12.047 1 71.56 97 LEU B CA 1
ATOM 2876 C C . LEU B 1 97 ? -16.156 3.643 13.141 1 71.56 97 LEU B C 1
ATOM 2878 O O . LEU B 1 97 ? -16.438 3.352 14.305 1 71.56 97 LEU B O 1
ATOM 2882 N N . ASP B 1 98 ? -15.062 4.094 12.766 1 82.81 98 ASP B N 1
ATOM 2883 C CA . ASP B 1 98 ? -13.969 4.176 13.727 1 82.81 98 ASP B CA 1
ATOM 2884 C C . ASP B 1 98 ? -13 5.293 13.359 1 82.81 98 ASP B C 1
ATOM 2886 O O . ASP B 1 98 ? -12.055 5.078 12.594 1 82.81 98 ASP B O 1
ATOM 2890 N N . ASN B 1 99 ? -13.172 6.457 14.023 1 85.44 99 ASN B N 1
ATOM 2891 C CA . ASN B 1 99 ? -12.438 7.672 13.68 1 85.44 99 ASN B CA 1
ATOM 2892 C C . ASN B 1 99 ? -10.992 7.605 14.156 1 85.44 99 ASN B C 1
ATOM 2894 O O . ASN B 1 99 ? -10.219 8.547 13.945 1 85.44 99 ASN B O 1
ATOM 2898 N N . ASP B 1 100 ? -10.625 6.457 14.805 1 91.25 100 ASP B N 1
ATOM 2899 C CA . ASP B 1 100 ? -9.242 6.305 15.25 1 91.25 100 ASP B CA 1
ATOM 2900 C C . ASP B 1 100 ? -8.391 5.664 14.156 1 91.25 100 ASP B C 1
ATOM 2902 O O . ASP B 1 100 ? -7.172 5.531 14.32 1 91.25 100 ASP B O 1
ATOM 2906 N N . HIS B 1 101 ? -9.062 5.336 13.102 1 95.44 101 HIS B N 1
ATOM 2907 C CA . HIS B 1 101 ? -8.375 4.906 11.891 1 95.44 101 HIS B CA 1
ATOM 2908 C C . HIS B 1 101 ? -8.445 5.977 10.805 1 95.44 101 HIS B C 1
ATOM 2910 O O . HIS B 1 101 ? -9.523 6.234 10.25 1 95.44 101 HIS B O 1
ATOM 2916 N N . LYS B 1 102 ? -7.352 6.555 10.555 1 97.31 102 LYS B N 1
ATOM 2917 C CA . LYS B 1 102 ? -7.293 7.699 9.656 1 97.31 102 LYS B CA 1
ATOM 2918 C C . LYS B 1 102 ? -6.73 7.297 8.297 1 97.31 102 LYS B C 1
ATOM 2920 O O . LYS B 1 102 ? -5.914 6.375 8.203 1 97.31 102 LYS B O 1
ATOM 2925 N N . GLU B 1 103 ? -7.227 7.926 7.277 1 98.06 103 GLU B N 1
ATOM 2926 C CA . GLU B 1 103 ? -6.703 7.766 5.926 1 98.06 103 GLU B CA 1
ATOM 2927 C C . GLU B 1 103 ? -6.242 9.102 5.352 1 98.06 103 GLU B C 1
ATOM 2929 O O . GLU B 1 103 ? -6.949 10.109 5.461 1 98.06 103 GLU B O 1
ATOM 2934 N N . ILE B 1 104 ? -5.105 9.086 4.785 1 98.56 104 ILE B N 1
ATOM 2935 C CA . ILE B 1 104 ? -4.594 10.203 4 1 98.56 104 ILE B CA 1
ATOM 2936 C C . ILE B 1 104 ? -4.555 9.828 2.523 1 98.56 104 ILE B C 1
ATOM 2938 O O . ILE B 1 104 ? -3.812 8.922 2.125 1 98.56 104 ILE B O 1
ATOM 2942 N N . HIS B 1 105 ? -5.328 10.477 1.793 1 98.69 105 HIS B N 1
ATOM 2943 C CA . HIS B 1 105 ? -5.332 10.273 0.35 1 98.69 105 HIS B CA 1
ATOM 2944 C C . HIS B 1 105 ? -4.484 11.32 -0.364 1 98.69 105 HIS B C 1
ATOM 2946 O O . HIS B 1 105 ? -4.641 12.516 -0.125 1 98.69 105 HIS B O 1
ATOM 2952 N N . PHE B 1 106 ? -3.576 10.891 -1.207 1 98.81 106 PHE B N 1
ATOM 2953 C CA . PHE B 1 106 ? -2.615 11.734 -1.904 1 98.81 106 PHE B CA 1
ATOM 2954 C C . PHE B 1 106 ? -2.676 11.5 -3.408 1 98.81 106 PHE B C 1
ATOM 2956 O O . PHE B 1 106 ? -2.502 10.367 -3.871 1 98.81 106 PHE B O 1
ATOM 2963 N N . SER B 1 107 ? -2.889 12.516 -4.188 1 98.69 107 SER B N 1
ATOM 2964 C CA . SER B 1 107 ? -3.156 12.43 -5.621 1 98.69 107 SER B CA 1
ATOM 2965 C C . SER B 1 107 ? -1.897 12.055 -6.398 1 98.69 107 SER B C 1
ATOM 2967 O O . SER B 1 107 ? -0.891 12.766 -6.336 1 98.69 107 SER B O 1
ATOM 2969 N N . LEU B 1 108 ? -2.051 11.07 -7.188 1 98.62 108 LEU B N 1
ATOM 2970 C CA . LEU B 1 108 ? -0.945 10.656 -8.039 1 98.62 108 LEU B CA 1
ATOM 2971 C C . LEU B 1 108 ? -0.692 11.688 -9.141 1 98.62 108 LEU B C 1
ATOM 2973 O O . LEU B 1 108 ? 0.459 11.945 -9.5 1 98.62 108 LEU B O 1
ATOM 2977 N N . GLU B 1 109 ? -1.776 12.289 -9.688 1 98.06 109 GLU B N 1
ATOM 2978 C CA . GLU B 1 109 ? -1.639 13.328 -10.695 1 98.06 109 GLU B CA 1
ATOM 2979 C C . GLU B 1 109 ? -0.876 14.531 -10.156 1 98.06 109 GLU B C 1
ATOM 2981 O O . GLU B 1 109 ? 0.002 15.07 -10.828 1 98.06 109 GLU B O 1
ATOM 2986 N N . TYR B 1 110 ? -1.184 14.922 -8.992 1 98.19 110 TYR B N 1
ATOM 2987 C CA . TYR B 1 110 ? -0.485 16.047 -8.383 1 98.19 110 TYR B CA 1
ATOM 2988 C C . TYR B 1 110 ? 0.999 15.75 -8.219 1 98.19 110 TYR B C 1
ATOM 2990 O O . TYR B 1 110 ? 1.851 16.562 -8.594 1 98.19 110 TYR B O 1
ATOM 2998 N N . ILE B 1 111 ? 1.312 14.586 -7.656 1 98.25 111 ILE B N 1
ATOM 2999 C CA . ILE B 1 111 ? 2.695 14.188 -7.43 1 98.25 111 ILE B CA 1
ATOM 3000 C C . ILE B 1 111 ? 3.471 14.234 -8.742 1 98.25 111 ILE B C 1
ATOM 3002 O O . ILE B 1 111 ? 4.59 14.75 -8.797 1 98.25 111 ILE B O 1
ATOM 3006 N N . SER B 1 112 ? 2.873 13.742 -9.781 1 97.19 112 SER B N 1
ATOM 3007 C CA . SER B 1 112 ? 3.561 13.648 -11.062 1 97.19 112 SER B CA 1
ATOM 3008 C C . SER B 1 112 ? 3.771 15.023 -11.68 1 97.19 112 SER B C 1
ATOM 3010 O O . SER B 1 112 ? 4.625 15.195 -12.555 1 97.19 112 SER B O 1
ATOM 3012 N N . HIS B 1 113 ? 3.053 16.031 -11.227 1 96.62 113 HIS B N 1
ATOM 3013 C CA . HIS B 1 113 ? 3.127 17.359 -11.82 1 96.62 113 HIS B CA 1
ATOM 3014 C C . HIS B 1 113 ? 4.074 18.266 -11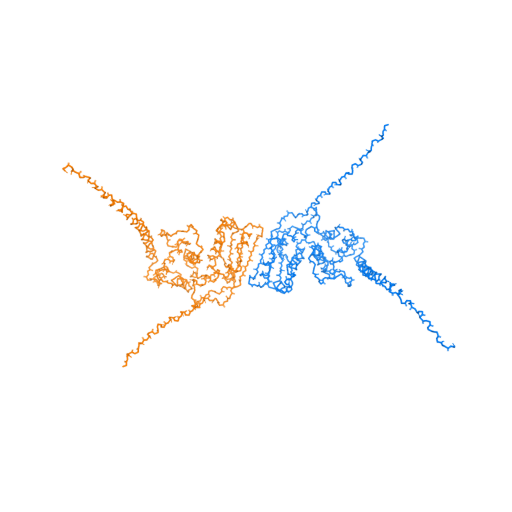.031 1 96.62 113 HIS B C 1
ATOM 3016 O O . HIS B 1 113 ? 4.398 19.375 -11.477 1 96.62 113 HIS B O 1
ATOM 3022 N N . ILE B 1 114 ? 4.469 17.828 -9.898 1 96.25 114 ILE B N 1
ATOM 3023 C CA . ILE B 1 114 ? 5.434 18.609 -9.117 1 96.25 114 ILE B CA 1
ATOM 3024 C C . ILE B 1 114 ? 6.777 18.625 -9.836 1 96.25 114 ILE B C 1
ATOM 3026 O O . ILE B 1 114 ? 7.215 17.609 -10.383 1 96.25 114 ILE B O 1
ATOM 3030 N N . SER B 1 115 ? 7.398 19.797 -9.836 1 95.12 115 SER B N 1
ATOM 3031 C CA . SER B 1 115 ? 8.727 19.875 -10.438 1 95.12 115 SER B CA 1
ATOM 3032 C C . SER B 1 115 ? 9.695 18.906 -9.742 1 95.12 115 SER B C 1
ATOM 3034 O O . SER B 1 115 ? 9.602 18.688 -8.531 1 95.12 115 SER B O 1
ATOM 3036 N N . LYS B 1 116 ? 10.578 18.344 -10.492 1 93.38 116 LYS B N 1
ATOM 3037 C CA . LYS B 1 116 ? 11.5 17.328 -10 1 93.38 116 LYS B CA 1
ATOM 3038 C C . LYS B 1 116 ? 12.305 17.828 -8.812 1 93.38 116 LYS B C 1
ATOM 3040 O O . LYS B 1 116 ? 12.516 17.109 -7.836 1 93.38 116 LYS B O 1
ATOM 3045 N N . GLU B 1 117 ? 12.719 19.094 -8.859 1 94.69 117 GLU B N 1
ATOM 3046 C CA . GLU B 1 117 ? 13.594 19.672 -7.844 1 94.69 117 GLU B CA 1
ATOM 3047 C C . GLU B 1 117 ? 12.852 19.844 -6.516 1 94.69 117 GLU B C 1
ATOM 3049 O O . GLU B 1 117 ? 13.469 19.812 -5.449 1 94.69 117 GLU B O 1
ATOM 3054 N N . ARG B 1 118 ? 11.578 19.938 -6.57 1 96.12 118 ARG B N 1
ATOM 3055 C CA . ARG B 1 118 ? 10.805 20.25 -5.371 1 96.12 118 ARG B CA 1
ATOM 3056 C C . ARG B 1 118 ? 9.984 19.047 -4.926 1 96.12 118 ARG B C 1
ATOM 3058 O O . ARG B 1 118 ? 9.305 19.094 -3.896 1 96.12 118 ARG B O 1
ATOM 3065 N N . ARG B 1 119 ? 10 17.969 -5.633 1 96.75 119 ARG B N 1
ATOM 3066 C CA . ARG B 1 119 ? 9.078 16.859 -5.492 1 96.75 119 ARG B CA 1
ATOM 3067 C C . ARG B 1 119 ? 9.148 16.25 -4.094 1 96.75 119 ARG B C 1
ATOM 3069 O O . ARG B 1 119 ? 8.125 16.062 -3.439 1 96.75 119 ARG B O 1
ATOM 3076 N N . LYS B 1 120 ? 10.352 15.945 -3.646 1 97.94 120 LYS B N 1
ATOM 3077 C CA . LYS B 1 120 ? 10.523 15.352 -2.324 1 97.94 120 LYS B CA 1
ATOM 3078 C C . LYS B 1 120 ? 9.969 16.266 -1.235 1 97.94 120 LYS B C 1
ATOM 3080 O O . LYS B 1 120 ? 9.125 15.859 -0.437 1 97.94 120 LYS B O 1
ATOM 3085 N N . ASP B 1 121 ? 10.375 17.547 -1.232 1 98.12 121 ASP B N 1
ATOM 3086 C CA . ASP B 1 121 ? 9.977 18.5 -0.202 1 98.12 121 ASP B CA 1
ATOM 3087 C C . ASP B 1 121 ? 8.469 18.75 -0.242 1 98.12 121 ASP B C 1
ATOM 3089 O O . ASP B 1 121 ? 7.824 18.875 0.803 1 98.12 121 ASP B O 1
ATOM 3093 N N . GLU B 1 122 ? 8.016 18.891 -1.465 1 98.44 122 GLU B N 1
ATOM 3094 C CA . GLU B 1 122 ? 6.586 19.141 -1.61 1 98.44 122 GLU B CA 1
ATOM 3095 C C . GLU B 1 122 ? 5.762 17.953 -1.105 1 98.44 122 GLU B C 1
ATOM 3097 O O . GLU B 1 122 ? 4.758 18.141 -0.419 1 98.44 122 GLU B O 1
ATOM 3102 N N . MET B 1 123 ? 6.191 16.703 -1.458 1 98.75 123 MET B N 1
ATOM 3103 C CA . MET B 1 123 ? 5.477 15.523 -0.965 1 98.75 123 MET B CA 1
ATOM 3104 C C . MET B 1 123 ? 5.523 15.461 0.558 1 98.75 123 MET B C 1
ATOM 3106 O O . MET B 1 123 ? 4.504 15.203 1.203 1 98.75 123 MET B O 1
ATOM 3110 N N . LEU B 1 124 ? 6.648 15.734 1.145 1 98.81 124 LEU B N 1
ATOM 3111 C CA . LEU B 1 124 ? 6.785 15.719 2.596 1 98.81 124 LEU B CA 1
ATOM 3112 C C . LEU B 1 124 ? 5.914 16.797 3.236 1 98.81 124 LEU B C 1
ATOM 3114 O O . LEU B 1 124 ? 5.305 16.562 4.281 1 98.81 124 LEU B O 1
ATOM 3118 N N . GLY B 1 125 ? 5.867 17.938 2.605 1 98.81 125 GLY B N 1
ATOM 3119 C CA . GLY B 1 125 ? 5.031 19.031 3.104 1 98.81 125 GLY B CA 1
ATOM 3120 C C . GLY B 1 125 ? 3.553 18.688 3.09 1 98.81 125 GLY B C 1
ATOM 3121 O O . GLY B 1 125 ? 2.842 18.969 4.059 1 98.81 125 GLY B O 1
ATOM 3122 N N . VAL B 1 126 ? 3.125 18.141 1.993 1 98.81 126 VAL B N 1
ATOM 3123 C CA . VAL B 1 126 ? 1.724 17.75 1.874 1 98.81 126 VAL B CA 1
ATOM 3124 C C . VAL B 1 126 ? 1.388 16.688 2.922 1 98.81 126 VAL B C 1
ATOM 3126 O O . VAL B 1 126 ? 0.357 16.781 3.594 1 98.81 126 VAL B O 1
ATOM 3129 N N . ILE B 1 127 ? 2.254 15.664 3.084 1 98.88 127 ILE B N 1
ATOM 3130 C CA . ILE B 1 127 ? 2.049 14.609 4.07 1 98.88 127 ILE B CA 1
ATOM 3131 C C . ILE B 1 127 ? 2 15.219 5.469 1 98.88 127 ILE B C 1
ATOM 3133 O O . ILE B 1 127 ? 1.155 14.844 6.285 1 98.88 127 ILE B O 1
ATOM 3137 N N . ARG B 1 128 ? 2.855 16.172 5.773 1 98.88 128 ARG B N 1
ATOM 3138 C CA . ARG B 1 128 ? 2.873 16.844 7.066 1 98.88 128 ARG B CA 1
ATOM 3139 C C . ARG B 1 128 ? 1.559 17.578 7.324 1 98.88 128 ARG B C 1
ATOM 3141 O O . ARG B 1 128 ? 0.964 17.438 8.398 1 98.88 128 ARG B O 1
ATOM 3148 N N . HIS B 1 129 ? 1.105 18.344 6.316 1 98.88 129 HIS B N 1
ATOM 3149 C CA . HIS B 1 129 ? -0.167 19.047 6.398 1 98.88 129 HIS B CA 1
ATOM 3150 C C . HIS B 1 129 ? -1.313 18.094 6.695 1 98.88 129 HIS B C 1
ATOM 3152 O O . HIS B 1 129 ? -2.082 18.297 7.637 1 98.88 129 HIS B O 1
ATOM 3158 N N . GLU B 1 130 ? -1.367 16.969 5.883 1 98.88 130 GLU B N 1
ATOM 3159 C CA . GLU B 1 130 ? -2.459 16.016 6.051 1 98.88 130 GLU B CA 1
ATOM 3160 C C . GLU B 1 130 ? -2.371 15.312 7.398 1 98.88 130 GLU B C 1
ATOM 3162 O O . GLU B 1 130 ? -3.396 14.969 7.996 1 98.88 130 GLU B O 1
ATOM 3167 N N . MET B 1 131 ? -1.171 15.023 7.852 1 98.88 131 MET B N 1
ATOM 3168 C CA . MET B 1 131 ? -0.978 14.32 9.117 1 98.88 131 MET B CA 1
ATOM 3169 C C . MET B 1 131 ? -1.551 15.117 10.281 1 98.88 131 MET B C 1
ATOM 3171 O O . MET B 1 131 ? -2.041 14.539 11.25 1 98.88 131 MET B O 1
ATOM 3175 N N . VAL B 1 132 ? -1.513 16.438 10.227 1 98.88 132 VAL B N 1
ATOM 3176 C CA . VAL B 1 132 ? -2.062 17.281 11.289 1 98.88 132 VAL B CA 1
ATOM 3177 C C . VAL B 1 132 ? -3.533 16.938 11.516 1 98.88 132 VAL B C 1
ATOM 3179 O O . VAL B 1 132 ? -3.982 16.828 12.656 1 98.88 132 VAL B O 1
ATOM 3182 N N . HIS B 1 133 ? -4.23 16.75 10.445 1 98.56 133 HIS B N 1
ATOM 3183 C CA . HIS B 1 133 ? -5.66 16.484 10.523 1 98.56 133 HIS B CA 1
ATOM 3184 C C . HIS B 1 133 ? -5.938 15.164 11.242 1 98.56 133 HIS B C 1
ATOM 3186 O O . HIS B 1 133 ? -7.047 14.938 11.734 1 98.56 133 HIS B O 1
ATOM 3192 N N . CYS B 1 134 ? -4.988 14.312 11.352 1 98 134 CYS B N 1
ATOM 3193 C CA . CYS B 1 134 ? -5.148 13.055 12.07 1 98 134 CYS B CA 1
ATOM 3194 C C . CYS B 1 134 ? -5.102 13.273 13.57 1 98 134 CYS B C 1
ATOM 3196 O O . CYS B 1 134 ? -5.609 12.461 14.344 1 98 134 CYS B O 1
ATOM 3198 N N . TRP B 1 135 ? -4.543 14.375 13.977 1 98.12 135 TRP B N 1
ATOM 3199 C CA . TRP B 1 135 ? -4.172 14.461 15.383 1 98.12 135 TRP B CA 1
ATOM 3200 C C . TRP B 1 135 ? -4.75 15.711 16.031 1 98.12 135 TRP B C 1
ATOM 3202 O O . TRP B 1 135 ? -4.812 15.82 17.25 1 98.12 135 TRP B O 1
ATOM 3212 N N . GLN B 1 136 ? -5.184 16.703 15.273 1 98.31 136 GLN B N 1
ATOM 3213 C CA . GLN B 1 136 ? -5.598 17.984 15.852 1 98.31 136 GLN B CA 1
ATOM 3214 C C . GLN B 1 136 ? -7.023 17.906 16.406 1 98.31 136 GLN B C 1
ATOM 3216 O O . GLN B 1 136 ? -7.832 17.109 15.914 1 98.31 136 GLN B O 1
ATOM 3221 N N . TRP B 1 137 ? -7.238 18.672 17.391 1 98 137 TRP B N 1
ATOM 3222 C CA . TRP B 1 137 ? -8.609 18.875 17.859 1 98 137 TRP B CA 1
ATOM 3223 C C . TRP B 1 137 ? -9.359 19.844 16.953 1 98 137 TRP B C 1
ATOM 3225 O O . TRP B 1 137 ? -8.742 20.578 16.172 1 98 137 TRP B O 1
ATOM 3235 N N . ASN B 1 138 ? -10.75 19.781 17.016 1 97.38 138 ASN B N 1
ATOM 3236 C CA . ASN B 1 138 ? -11.492 20.625 16.078 1 97.38 138 ASN B CA 1
ATOM 3237 C C . ASN B 1 138 ? -12.742 21.203 16.734 1 97.38 138 ASN B C 1
ATOM 3239 O O . ASN B 1 138 ? -13.727 21.5 16.047 1 97.38 138 ASN B O 1
ATOM 3243 N N . ALA B 1 139 ? -12.781 21.25 18.078 1 98 139 ALA B N 1
ATOM 3244 C CA . ALA B 1 139 ? -13.898 21.812 18.844 1 98 139 ALA B CA 1
ATOM 3245 C C . ALA B 1 139 ? -15.203 21.094 18.516 1 98 139 ALA B C 1
ATOM 3247 O O . ALA B 1 139 ? -16.219 21.734 18.219 1 98 139 ALA B O 1
ATOM 3248 N N . HIS B 1 140 ? -15.141 19.812 18.516 1 94.81 140 HIS B N 1
ATOM 3249 C CA . HIS B 1 140 ? -16.281 18.969 18.203 1 94.81 140 HIS B CA 1
ATOM 3250 C C . HIS B 1 140 ? -16.891 19.312 16.844 1 94.81 140 HIS B C 1
ATOM 3252 O O . HIS B 1 140 ? -18.109 19.344 16.688 1 94.81 140 HIS B O 1
ATOM 3258 N N . GLY B 1 141 ? -16.016 19.75 15.977 1 94.88 141 GLY B N 1
ATOM 3259 C CA . GLY B 1 141 ? -16.422 19.984 14.602 1 94.88 141 GLY B CA 1
ATOM 3260 C C . GLY B 1 141 ? -16.891 21.406 14.359 1 94.88 141 GLY B C 1
ATOM 3261 O O . GLY B 1 141 ? -17.266 21.766 13.242 1 94.88 141 GLY B O 1
ATOM 3262 N N . THR B 1 142 ? -16.734 22.344 15.352 1 97.19 142 THR B N 1
ATOM 3263 C CA . THR B 1 142 ? -17.312 23.672 15.219 1 97.19 142 THR B CA 1
ATOM 3264 C C . THR B 1 142 ? -16.234 24.719 14.93 1 97.19 142 THR B C 1
ATOM 3266 O O . THR B 1 142 ? -16.531 25.875 14.648 1 97.19 142 THR B O 1
ATOM 3269 N N . ALA B 1 143 ? -15.031 24.328 14.984 1 97.75 143 ALA B N 1
ATOM 3270 C CA . ALA B 1 143 ? -13.953 25.266 14.656 1 97.75 143 ALA B CA 1
ATOM 3271 C C . ALA B 1 143 ? -14.055 25.719 13.203 1 97.75 143 ALA B C 1
ATOM 3273 O O . ALA B 1 143 ? -14.375 24.922 12.312 1 97.75 143 ALA B O 1
ATOM 3274 N N . PRO B 1 144 ? -13.719 27.062 12.953 1 96.75 144 PRO B N 1
ATOM 3275 C CA . PRO B 1 144 ? -13.688 27.484 11.555 1 96.75 144 PRO B CA 1
ATOM 3276 C C . PRO B 1 144 ? -12.703 26.688 10.711 1 96.75 144 PRO B C 1
ATOM 3278 O O . PRO B 1 144 ? -11.586 26.391 11.164 1 96.75 144 PRO B O 1
ATOM 3281 N N . GLY B 1 145 ? -13.148 26.359 9.461 1 97 145 GLY B N 1
ATOM 3282 C CA . GLY B 1 145 ? -12.273 25.609 8.578 1 97 145 GLY B CA 1
ATOM 3283 C C . GLY B 1 145 ? -10.93 26.281 8.352 1 97 145 GLY B C 1
ATOM 3284 O O . GLY B 1 145 ? -9.906 25.609 8.234 1 97 145 GLY B O 1
ATOM 3285 N N . GLY B 1 146 ? -10.992 27.547 8.234 1 97.94 146 GLY B N 1
ATOM 3286 C CA . GLY B 1 146 ? -9.758 28.297 8.039 1 97.94 146 GLY B CA 1
ATOM 3287 C C . GLY B 1 146 ? -8.766 28.094 9.172 1 97.94 146 GLY B C 1
ATOM 3288 O O . GLY B 1 146 ? -7.551 28.062 8.945 1 97.94 146 GLY B O 1
ATOM 3289 N N . LEU B 1 147 ? -9.234 28.031 10.43 1 98.62 147 LEU B N 1
ATOM 3290 C CA . LEU B 1 147 ? -8.359 27.781 11.57 1 98.62 147 LEU B CA 1
ATOM 3291 C C . LEU B 1 147 ? -7.758 26.391 11.508 1 98.62 147 LEU B C 1
ATOM 3293 O O . LEU B 1 147 ? -6.559 26.219 11.742 1 98.62 147 LEU B O 1
ATOM 3297 N N . ILE B 1 148 ? -8.578 25.391 11.148 1 98.62 148 ILE B N 1
ATOM 3298 C CA . ILE B 1 148 ? -8.141 24.016 11.047 1 98.62 148 ILE B CA 1
ATOM 3299 C C . ILE B 1 148 ? -7.047 23.891 9.992 1 98.62 148 ILE B C 1
ATOM 3301 O O . ILE B 1 148 ? -5.98 23.328 10.25 1 98.62 148 ILE B O 1
ATOM 3305 N N . GLU B 1 149 ? -7.277 24.5 8.844 1 98.69 149 GLU B N 1
ATOM 3306 C CA . GLU B 1 149 ? -6.301 24.484 7.758 1 98.69 149 GLU B CA 1
ATOM 3307 C C . GLU B 1 149 ? -5.078 25.328 8.109 1 98.69 149 GLU B C 1
ATOM 3309 O O . GLU B 1 149 ? -3.959 25 7.699 1 98.69 149 GLU B O 1
ATOM 3314 N N . GLY B 1 150 ? -5.309 26.375 8.812 1 98.75 150 GLY B N 1
ATOM 3315 C CA . GLY B 1 150 ? -4.211 27.234 9.242 1 98.75 150 GLY B CA 1
ATOM 3316 C C . GLY B 1 150 ? -3.246 26.531 10.18 1 98.75 150 GLY B C 1
ATOM 3317 O O . GLY B 1 150 ? -2.029 26.672 10.055 1 98.75 150 GLY B O 1
ATOM 3318 N N . ILE B 1 151 ? -3.801 25.797 11.117 1 98.88 151 ILE B N 1
ATOM 3319 C CA . ILE B 1 151 ? -2.955 25.031 12.031 1 98.88 151 ILE B CA 1
ATOM 3320 C C . ILE B 1 151 ? -2.129 24.016 11.242 1 98.88 151 ILE B C 1
ATOM 3322 O O . ILE B 1 151 ? -0.936 23.844 11.508 1 98.88 151 ILE B O 1
ATOM 3326 N N . ALA B 1 152 ? -2.729 23.391 10.266 1 98.88 152 ALA B N 1
ATOM 3327 C CA . ALA B 1 152 ? -2.023 22.422 9.43 1 98.88 152 ALA B CA 1
ATOM 3328 C C . ALA B 1 152 ? -0.851 23.078 8.703 1 98.88 152 ALA B C 1
ATOM 3330 O O . ALA B 1 152 ? 0.26 22.531 8.695 1 98.88 152 ALA B O 1
ATOM 3331 N N . ASP B 1 153 ? -1.08 24.203 8.148 1 98.81 153 ASP B N 1
ATOM 3332 C CA . ASP B 1 153 ? -0.009 24.875 7.414 1 98.81 153 ASP B CA 1
ATOM 3333 C C . ASP B 1 153 ? 1 25.5 8.375 1 98.81 153 ASP B C 1
ATOM 3335 O O . ASP B 1 153 ? 2.176 25.656 8.031 1 98.81 153 ASP B O 1
ATOM 3339 N N . TYR B 1 154 ? 0.612 25.906 9.586 1 98.81 154 TYR B N 1
ATOM 3340 C CA . TYR B 1 154 ? 1.577 26.328 10.594 1 98.81 154 TYR B CA 1
ATOM 3341 C C . TYR B 1 154 ? 2.578 25.219 10.883 1 98.81 154 TYR B C 1
ATOM 3343 O O . TYR B 1 154 ? 3.787 25.453 10.938 1 98.81 154 TYR B O 1
ATOM 3351 N N . VAL B 1 155 ? 2.053 24 11.039 1 98.88 155 VAL B N 1
ATOM 3352 C CA . VAL B 1 155 ? 2.924 22.859 11.312 1 98.88 155 VAL B CA 1
ATOM 3353 C C . VAL B 1 155 ? 3.826 22.594 10.109 1 98.88 155 VAL B C 1
ATOM 3355 O O . VAL B 1 155 ? 5.023 22.359 10.266 1 98.88 155 VAL B O 1
ATOM 3358 N N . ARG B 1 156 ? 3.223 22.609 8.898 1 98.81 156 ARG B N 1
ATOM 3359 C CA . ARG B 1 156 ? 4.012 22.453 7.684 1 98.81 156 ARG B CA 1
ATOM 3360 C C . ARG B 1 156 ? 5.129 23.5 7.621 1 98.81 156 ARG B C 1
ATOM 3362 O O . ARG B 1 156 ? 6.281 23.156 7.344 1 98.81 156 ARG B O 1
ATOM 3369 N N . LEU B 1 157 ? 4.84 24.75 7.977 1 98.62 157 LEU B N 1
ATOM 3370 C CA . LEU B 1 157 ? 5.773 25.875 7.988 1 98.62 157 LEU B CA 1
ATOM 3371 C C . LEU B 1 157 ? 6.898 25.641 8.992 1 98.62 157 LEU B C 1
ATOM 3373 O O . LEU B 1 157 ? 8.078 25.734 8.641 1 98.62 157 LEU B O 1
ATOM 3377 N N . ARG B 1 158 ? 6.551 25.281 10.172 1 98.56 158 ARG B N 1
ATOM 3378 C CA . ARG B 1 158 ? 7.508 25.109 11.258 1 98.56 158 ARG B CA 1
ATOM 3379 C C . ARG B 1 158 ? 8.352 23.859 11.062 1 98.56 158 ARG B C 1
ATOM 3381 O O . ARG B 1 158 ? 9.398 23.703 11.688 1 98.56 158 ARG B O 1
ATOM 3388 N N . SER B 1 159 ? 7.902 22.984 10.188 1 98.38 159 SER B N 1
ATOM 3389 C CA . SER B 1 159 ? 8.641 21.766 9.867 1 98.38 159 SER B CA 1
ATOM 3390 C C . SER B 1 159 ? 9.633 22 8.734 1 98.38 159 SER B C 1
ATOM 3392 O O . SER B 1 159 ? 10.383 21.094 8.359 1 98.38 159 SER B O 1
ATOM 3394 N N . GLY B 1 160 ? 9.555 23.172 8.133 1 98 160 GLY B N 1
ATOM 3395 C CA . GLY B 1 160 ? 10.539 23.516 7.121 1 98 160 GLY B CA 1
ATOM 3396 C C . GLY B 1 160 ? 10.117 23.125 5.719 1 98 160 GLY B C 1
ATOM 3397 O O . GLY B 1 160 ? 10.938 23.109 4.797 1 98 160 GLY B O 1
ATOM 3398 N N . PHE B 1 161 ? 8.883 22.781 5.496 1 98.06 161 PHE B N 1
ATOM 3399 C CA . PHE B 1 161 ? 8.406 22.359 4.188 1 98.06 161 PHE B CA 1
ATOM 3400 C C . PHE B 1 161 ? 7.566 23.438 3.529 1 98.06 161 PHE B C 1
ATOM 3402 O O . PHE B 1 161 ? 6.461 23.188 3.055 1 98.06 161 PHE B O 1
ATOM 3409 N N . VAL B 1 162 ? 8.086 24.625 3.453 1 97.5 162 VAL B N 1
ATOM 3410 C CA . VAL B 1 162 ? 7.352 25.781 2.949 1 97.5 162 VAL B CA 1
ATOM 3411 C C . VAL B 1 162 ? 7.453 25.828 1.427 1 97.5 162 VAL B C 1
ATOM 3413 O O . VAL B 1 162 ? 8.555 25.891 0.875 1 97.5 162 VAL B O 1
ATOM 3416 N N . PRO B 1 163 ? 6.312 25.828 0.755 1 96.12 163 PRO B N 1
ATOM 3417 C CA . PRO B 1 163 ? 6.383 26.078 -0.688 1 96.12 163 PRO B CA 1
ATOM 3418 C C . PRO B 1 163 ? 6.918 27.469 -1.027 1 96.12 163 PRO B C 1
ATOM 3420 O O . PRO B 1 163 ? 6.633 28.438 -0.313 1 96.12 163 PRO B O 1
ATOM 3423 N N . PRO B 1 164 ? 7.566 27.562 -2.16 1 94.56 164 PRO B N 1
ATOM 3424 C CA . PRO B 1 164 ? 8.188 28.844 -2.525 1 94.56 164 PRO B CA 1
ATOM 3425 C C . PRO B 1 164 ? 7.164 29.938 -2.791 1 94.56 164 PRO B C 1
ATOM 3427 O O . PRO B 1 164 ? 7.461 31.125 -2.613 1 94.56 164 PRO B O 1
ATOM 3430 N N . HIS B 1 165 ? 6.004 29.641 -3.111 1 94.25 165 HIS B N 1
ATOM 3431 C CA . HIS B 1 165 ? 5.023 30.625 -3.52 1 94.25 165 HIS B CA 1
ATOM 3432 C C . HIS B 1 165 ? 4.254 31.172 -2.32 1 94.25 165 HIS B C 1
ATOM 3434 O O . HIS B 1 165 ? 3.42 32.062 -2.465 1 94.25 165 HIS B O 1
ATOM 3440 N N . TRP B 1 166 ? 4.461 30.594 -1.145 1 97.12 166 TRP B N 1
ATOM 3441 C CA . TRP B 1 166 ? 3.77 31.094 0.043 1 97.12 166 TRP B CA 1
ATOM 3442 C C . TRP B 1 166 ? 4.129 32.562 0.314 1 97.12 166 TRP B C 1
ATOM 3444 O O . TRP B 1 166 ? 5.285 32.938 0.167 1 97.12 166 TRP B O 1
ATOM 3454 N N . LYS B 1 167 ? 3.104 33.375 0.727 1 94.81 167 LYS B N 1
ATOM 3455 C CA . LYS B 1 167 ? 3.293 34.781 1.048 1 94.81 167 LYS B CA 1
ATOM 3456 C C . LYS B 1 167 ? 2.592 35.156 2.354 1 94.81 167 LYS B C 1
ATOM 3458 O O . LYS B 1 167 ? 1.48 34.688 2.617 1 94.81 167 LYS B O 1
ATOM 3463 N N . LYS B 1 168 ? 3.26 36.031 3.084 1 95.94 168 LYS B N 1
ATOM 3464 C CA . LYS B 1 168 ? 2.639 36.625 4.273 1 95.94 168 LYS B CA 1
ATOM 3465 C C . LYS B 1 168 ? 1.702 37.75 3.902 1 95.94 168 LYS B C 1
ATOM 3467 O O . LYS B 1 168 ? 2.125 38.719 3.279 1 95.94 168 LYS B O 1
ATOM 3472 N N . GLU B 1 169 ? 0.466 37.531 4.23 1 94 169 GLU B N 1
ATOM 3473 C CA . GLU B 1 169 ? -0.533 38.562 3.91 1 94 169 GLU B CA 1
ATOM 3474 C C . GLU B 1 169 ? -1.548 38.719 5.039 1 94 169 GLU B C 1
ATOM 3476 O O . GLU B 1 169 ? -1.854 37.75 5.738 1 94 169 GLU B O 1
ATOM 3481 N N . ALA B 1 170 ? -1.995 39.938 5.133 1 94 170 ALA B N 1
ATOM 3482 C CA . ALA B 1 170 ? -2.99 40.188 6.164 1 94 170 ALA B CA 1
ATOM 3483 C C . ALA B 1 170 ? -4.227 40.875 5.574 1 94 170 ALA B C 1
ATOM 3485 O O . ALA B 1 170 ? -4.875 41.688 6.238 1 94 170 ALA B O 1
ATOM 3486 N N . ASP B 1 171 ? -4.441 40.625 4.359 1 92.38 171 ASP B N 1
ATOM 3487 C CA . ASP B 1 171 ? -5.668 41.094 3.729 1 92.38 171 ASP B CA 1
ATOM 3488 C C . ASP B 1 171 ? -6.809 40.094 3.928 1 92.38 171 ASP B C 1
ATOM 3490 O O . ASP B 1 171 ? -6.566 38.906 4.199 1 92.38 171 ASP B O 1
ATOM 3494 N N . GLY B 1 172 ? -7.977 40.594 3.912 1 93.19 172 GLY B N 1
ATOM 3495 C CA . GLY B 1 172 ? -9.125 39.688 3.992 1 93.19 172 GLY B CA 1
ATOM 3496 C C . GLY B 1 172 ? -9.344 39.125 5.379 1 93.19 172 GLY B C 1
ATOM 3497 O O . GLY B 1 172 ? -8.984 39.75 6.379 1 93.19 172 GLY B O 1
ATOM 3498 N N . ASP B 1 173 ? -10 38 5.449 1 95.19 173 ASP B N 1
ATOM 3499 C CA . ASP B 1 173 ? -10.359 37.375 6.723 1 95.19 173 ASP B CA 1
ATOM 3500 C C . ASP B 1 173 ? -9.195 36.594 7.301 1 95.19 173 ASP B C 1
ATOM 3502 O O . ASP B 1 173 ? -8.461 35.938 6.562 1 95.19 173 ASP B O 1
ATOM 3506 N N . TRP B 1 174 ? -9.07 36.594 8.609 1 96.19 174 TRP B N 1
ATOM 3507 C CA . TRP B 1 174 ? -7.957 35.938 9.297 1 96.19 174 TRP B CA 1
ATOM 3508 C C . TRP B 1 174 ? -8.008 34.438 9.094 1 96.19 174 TRP B C 1
ATOM 3510 O O . TRP B 1 174 ? -6.977 33.75 9.164 1 96.19 174 TRP B O 1
ATOM 3520 N N . ASP B 1 175 ? -9.219 33.844 8.859 1 95.81 175 ASP B N 1
ATOM 3521 C CA . ASP B 1 175 ? -9.398 32.406 8.758 1 95.81 175 ASP B CA 1
ATOM 3522 C C . ASP B 1 175 ? -9.641 31.984 7.309 1 95.81 175 ASP B C 1
ATOM 3524 O O . ASP B 1 175 ? -10.461 31.094 7.039 1 95.81 175 ASP B O 1
ATOM 3528 N N . ALA B 1 176 ? -8.984 32.719 6.359 1 94.44 176 ALA B N 1
ATOM 3529 C CA . ALA B 1 176 ? -9.016 32.312 4.949 1 94.44 176 ALA B CA 1
ATOM 3530 C C . ALA B 1 176 ? -8.305 31 4.723 1 94.44 176 ALA B C 1
ATOM 3532 O O . ALA B 1 176 ? -8.422 30.391 3.654 1 94.44 176 ALA B O 1
ATOM 3533 N N . GLY B 1 177 ? -7.562 30.578 5.727 1 94.56 177 GLY B N 1
ATOM 3534 C CA . GLY B 1 177 ? -7.031 29.219 5.734 1 94.56 177 GLY B CA 1
ATOM 3535 C C . GLY B 1 177 ? -5.641 29.125 5.141 1 94.56 177 GLY B C 1
ATOM 3536 O O . GLY B 1 177 ? -5.047 30.141 4.762 1 94.56 177 GLY B O 1
ATOM 3537 N N . TYR B 1 178 ? -5.047 27.875 5.254 1 95.94 178 TYR B N 1
ATOM 3538 C CA . TYR B 1 178 ? -3.771 27.547 4.637 1 95.94 178 TYR B CA 1
ATOM 3539 C C . TYR B 1 178 ? -2.695 28.547 5.023 1 95.94 178 TYR B C 1
ATOM 3541 O O . TYR B 1 178 ? -2.541 28.891 6.199 1 95.94 178 TYR B O 1
ATOM 3549 N N . GLN B 1 179 ? -1.872 28.906 4.094 1 96 179 GLN B N 1
ATOM 3550 C CA . GLN B 1 179 ? -0.729 29.75 4.43 1 96 179 GLN B CA 1
ATOM 3551 C C . GLN B 1 179 ? -1.181 31.078 5.043 1 96 179 GLN B C 1
ATOM 3553 O O . GLN B 1 179 ? -0.493 31.625 5.898 1 96 179 GLN B O 1
ATOM 3558 N N . HIS B 1 180 ? -2.387 31.531 4.691 1 96.06 180 HIS B N 1
ATOM 3559 C CA . HIS B 1 180 ? -2.91 32.812 5.199 1 96.06 180 HIS B CA 1
ATOM 3560 C C . HIS B 1 180 ? -3.064 32.75 6.719 1 96.06 180 HIS B C 1
ATOM 3562 O O . HIS B 1 180 ? -2.5 33.594 7.426 1 96.06 180 HIS B O 1
ATOM 3568 N N . THR B 1 181 ? -3.758 31.812 7.129 1 98.12 181 THR B N 1
ATOM 3569 C CA . THR B 1 181 ? -3.967 31.641 8.562 1 98.12 181 THR B CA 1
ATOM 3570 C C . THR B 1 181 ? -2.723 31.047 9.219 1 98.12 181 THR B C 1
ATOM 3572 O O . THR B 1 181 ? -2.42 31.359 10.375 1 98.12 181 THR B O 1
ATOM 3575 N N . GLY B 1 182 ? -1.938 30.25 8.492 1 98.56 182 GLY B N 1
ATOM 3576 C CA . GLY B 1 182 ? -0.721 29.656 9.023 1 98.56 182 GLY B CA 1
ATOM 3577 C C . GLY B 1 182 ? 0.309 30.672 9.453 1 98.56 182 GLY B C 1
ATOM 3578 O O . GLY B 1 182 ? 0.866 30.578 10.547 1 98.56 182 GLY B O 1
ATOM 3579 N N . TYR B 1 183 ? 0.555 31.641 8.656 1 98.31 183 TYR B N 1
ATOM 3580 C CA . TYR B 1 183 ? 1.523 32.688 8.992 1 98.31 183 TYR B CA 1
ATOM 3581 C C . TYR B 1 183 ? 1.016 33.531 10.141 1 98.31 183 TYR B C 1
ATOM 3583 O O . TYR B 1 183 ? 1.801 34 10.961 1 98.31 183 TYR B O 1
ATOM 3591 N N . PHE B 1 184 ? -0.29 33.812 10.156 1 98.56 184 PHE B N 1
ATOM 3592 C CA . PHE B 1 184 ? -0.894 34.531 11.281 1 98.56 184 PHE B CA 1
ATOM 3593 C C . PHE B 1 184 ? -0.63 33.812 12.594 1 98.56 184 PHE B C 1
ATOM 3595 O O . PHE B 1 184 ? -0.199 34.406 13.57 1 98.56 184 PHE B O 1
ATOM 3602 N N . LEU B 1 185 ? -0.833 32.5 12.625 1 98.69 185 LEU B N 1
ATOM 3603 C CA . LEU B 1 185 ? -0.592 31.672 13.82 1 98.69 185 LEU B CA 1
ATOM 3604 C C . LEU B 1 185 ? 0.888 31.688 14.188 1 98.69 185 LEU B C 1
ATOM 3606 O O . LEU B 1 185 ? 1.237 31.703 15.367 1 98.69 185 LEU B O 1
ATOM 3610 N N . ASP B 1 186 ? 1.72 31.609 13.172 1 98.44 186 ASP B N 1
ATOM 3611 C CA . ASP B 1 186 ? 3.154 31.688 13.422 1 98.44 186 ASP B CA 1
ATOM 3612 C C . ASP B 1 186 ? 3.518 33.031 14.078 1 98.44 186 ASP B C 1
ATOM 3614 O O . ASP B 1 186 ? 4.402 33.094 14.938 1 98.44 186 ASP B O 1
ATOM 3618 N N . HIS B 1 187 ? 2.885 34.094 13.641 1 98 187 HIS B N 1
ATOM 3619 C CA . HIS B 1 187 ? 3.08 35.406 14.258 1 98 187 HIS B CA 1
ATOM 3620 C C . HIS B 1 187 ? 2.66 35.375 15.727 1 98 187 HIS B C 1
ATOM 3622 O O . HIS B 1 187 ? 3.35 35.938 16.578 1 98 187 HIS B O 1
ATOM 3628 N N . LEU B 1 188 ? 1.518 34.781 16.016 1 98.25 188 LEU B N 1
ATOM 3629 C CA . LEU B 1 188 ? 1.071 34.688 17.391 1 98.25 188 LEU B CA 1
ATOM 3630 C C . LEU B 1 188 ? 2.086 33.906 18.234 1 98.25 188 LEU B C 1
ATOM 3632 O O . LEU B 1 188 ? 2.35 34.281 19.391 1 98.25 188 LEU B O 1
ATOM 3636 N N . GLU B 1 189 ? 2.604 32.812 17.656 1 98.06 189 GLU B N 1
ATOM 3637 C CA . GLU B 1 189 ? 3.627 32 18.312 1 98.06 189 GLU B CA 1
ATOM 3638 C C . GLU B 1 189 ? 4.844 32.844 18.672 1 98.06 189 GLU B C 1
ATOM 3640 O O . GLU B 1 189 ? 5.371 32.75 19.781 1 98.06 189 GLU B O 1
ATOM 3645 N N . LYS B 1 190 ? 5.258 33.688 17.828 1 96.69 190 LYS B N 1
ATOM 3646 C CA . LYS B 1 190 ? 6.438 34.531 18.031 1 96.69 190 LYS B CA 1
ATOM 3647 C C . LYS B 1 190 ? 6.145 35.656 19 1 96.69 190 LYS B C 1
ATOM 3649 O O . LYS B 1 190 ? 7.012 36.062 19.781 1 96.69 190 LYS B O 1
ATOM 3654 N N . THR B 1 191 ? 4.988 36.156 18.938 1 97.25 191 THR B N 1
ATOM 3655 C CA . THR B 1 191 ? 4.602 37.344 19.703 1 97.25 191 THR B CA 1
ATOM 3656 C C . THR B 1 191 ? 4.254 36.969 21.141 1 97.25 191 THR B C 1
ATOM 3658 O O . THR B 1 191 ? 4.617 37.688 22.078 1 97.25 191 THR B O 1
ATOM 3661 N N . TYR B 1 192 ? 3.572 35.906 21.312 1 97.44 192 TYR B N 1
ATOM 3662 C CA . TYR B 1 192 ? 3.051 35.562 22.625 1 97.44 192 TYR B CA 1
ATOM 3663 C C . TYR B 1 192 ? 3.852 34.438 23.25 1 97.44 192 TYR B C 1
ATOM 3665 O O . TYR B 1 192 ? 3.613 34.062 24.406 1 97.44 192 TYR B O 1
ATOM 3673 N N . GLY B 1 193 ? 4.785 33.875 22.469 1 95.94 193 GLY B N 1
ATOM 3674 C CA . GLY B 1 193 ? 5.699 32.875 23.031 1 95.94 193 GLY B CA 1
ATOM 3675 C C . GLY B 1 193 ? 5.457 31.484 22.5 1 95.94 193 GLY B C 1
ATOM 3676 O O . GLY B 1 193 ? 4.355 31.172 22.047 1 95.94 193 GLY B O 1
ATOM 3677 N N . ASP B 1 194 ? 6.484 30.656 22.734 1 94.56 194 ASP B N 1
ATOM 3678 C CA . ASP B 1 194 ? 6.418 29.25 22.328 1 94.56 194 ASP B CA 1
ATOM 3679 C C . ASP B 1 194 ? 5.285 28.516 23.047 1 94.56 194 ASP B C 1
ATOM 3681 O O . ASP B 1 194 ? 5.098 28.688 24.25 1 94.56 194 ASP B O 1
ATOM 3685 N N . GLY B 1 195 ? 4.469 27.797 22.234 1 96.38 195 GLY B N 1
ATOM 3686 C CA . GLY B 1 195 ? 3.367 27.047 22.828 1 96.38 195 GLY B CA 1
ATOM 3687 C C . GLY B 1 195 ? 2.014 27.688 22.594 1 96.38 195 GLY B C 1
ATOM 3688 O O . GLY B 1 195 ? 0.981 27.125 22.953 1 96.38 195 GLY B O 1
ATOM 3689 N N . SER B 1 196 ? 2.033 28.859 21.953 1 98 196 SER B N 1
ATOM 3690 C CA . SER B 1 196 ? 0.779 29.562 21.688 1 98 196 SER B CA 1
ATOM 3691 C C . SER B 1 196 ? -0.148 28.703 20.812 1 98 196 SER B C 1
ATOM 3693 O O . SER B 1 196 ? -1.339 28.594 21.109 1 98 196 SER B O 1
ATOM 3695 N N . VAL B 1 197 ? 0.408 28.125 19.766 1 98.56 197 VAL B N 1
ATOM 3696 C CA . VAL B 1 197 ? -0.428 27.328 18.875 1 98.56 197 VAL B CA 1
ATOM 3697 C C . VAL B 1 197 ? -0.807 26.016 19.562 1 98.56 197 VAL B C 1
ATOM 3699 O O . VAL B 1 197 ? -1.901 25.484 19.344 1 98.56 197 VAL B O 1
ATOM 3702 N N . MET B 1 198 ? 0.048 25.469 20.422 1 98.06 198 MET B N 1
ATOM 3703 C CA . MET B 1 198 ? -0.313 24.328 21.266 1 98.06 198 MET B CA 1
ATOM 3704 C C . MET B 1 198 ? -1.527 24.641 22.125 1 98.06 198 MET B C 1
ATOM 3706 O O . MET B 1 198 ? -2.434 23.828 22.266 1 98.06 198 MET B O 1
ATOM 3710 N N . ALA B 1 199 ? -1.455 25.828 22.703 1 97.75 199 ALA B N 1
ATOM 3711 C CA . ALA B 1 199 ? -2.559 26.281 23.562 1 97.75 199 ALA B CA 1
ATOM 3712 C C . ALA B 1 199 ? -3.85 26.406 22.75 1 97.75 199 ALA B C 1
ATOM 3714 O O . ALA B 1 199 ? -4.934 26.094 23.25 1 97.75 199 ALA B O 1
ATOM 3715 N N . ILE B 1 200 ? -3.691 26.953 21.547 1 98.19 200 ILE B N 1
ATOM 3716 C CA . ILE B 1 200 ? -4.844 27.047 20.656 1 98.19 200 ILE B CA 1
ATOM 3717 C C . ILE B 1 200 ? -5.422 25.656 20.406 1 98.19 200 ILE B C 1
ATOM 3719 O O . ILE B 1 200 ? -6.625 25.438 20.562 1 98.19 200 ILE B O 1
ATOM 3723 N N . ASN B 1 201 ? -4.59 24.688 20.031 1 98.69 201 ASN B N 1
ATOM 3724 C CA . ASN B 1 201 ? -5.035 23.328 19.797 1 98.69 201 ASN B CA 1
ATOM 3725 C C . ASN B 1 201 ? -5.703 22.734 21.031 1 98.69 201 ASN B C 1
ATOM 3727 O O . ASN B 1 201 ? -6.766 22.109 20.938 1 98.69 201 ASN B O 1
ATOM 3731 N N . GLU B 1 202 ? -5.129 22.922 22.203 1 97.88 202 GLU B N 1
ATOM 3732 C CA . GLU B 1 202 ? -5.672 22.406 23.453 1 97.88 202 GLU B CA 1
ATOM 3733 C C . GLU B 1 202 ? -7.051 23 23.734 1 97.88 202 GLU B C 1
ATOM 3735 O O . GLU B 1 202 ? -7.945 22.297 24.219 1 97.88 202 GLU B O 1
ATOM 3740 N N . ALA B 1 203 ? -7.168 24.234 23.453 1 97.56 203 ALA B N 1
ATOM 3741 C CA . ALA B 1 203 ? -8.438 24.906 23.719 1 97.56 203 ALA B CA 1
ATOM 3742 C C . ALA B 1 203 ? -9.547 24.359 22.844 1 97.56 203 ALA B C 1
ATOM 3744 O O . ALA B 1 203 ? -10.734 24.516 23.156 1 97.56 203 ALA B O 1
ATOM 3745 N N . LEU B 1 204 ? -9.188 23.75 21.734 1 98.12 204 LEU B N 1
ATOM 3746 C CA . LEU B 1 204 ? -10.172 23.172 20.812 1 98.12 204 LEU B CA 1
ATOM 3747 C C . LEU B 1 204 ? -10.586 21.781 21.25 1 98.12 204 LEU B C 1
ATOM 3749 O O . LEU B 1 204 ? -11.406 21.141 20.594 1 98.12 204 LEU B O 1
ATOM 3753 N N . ARG B 1 205 ? -10.102 21.219 22.297 1 96.94 205 ARG B N 1
ATOM 3754 C CA . ARG B 1 205 ? -10.328 19.844 22.719 1 96.94 205 ARG B CA 1
ATOM 3755 C C . ARG B 1 205 ? -11.672 19.703 23.438 1 96.94 205 ARG B C 1
ATOM 3757 O O . ARG B 1 205 ? -12.453 18.797 23.109 1 96.94 205 ARG B O 1
ATOM 3764 N N . LYS B 1 206 ? -12.062 20.531 24.375 1 88.81 206 LYS B N 1
ATOM 3765 C CA . LYS B 1 206 ? -13.102 20.25 25.359 1 88.81 206 LYS B CA 1
ATOM 3766 C C . LYS B 1 206 ? -14.406 20.969 25.031 1 88.81 206 LYS B C 1
ATOM 3768 O O . LYS B 1 206 ? -15.484 20.516 25.406 1 88.81 206 LYS B O 1
ATOM 3773 N N . LYS B 1 207 ? -14.352 22.109 24.344 1 92.31 207 LYS B N 1
ATOM 3774 C CA . LYS B 1 207 ? -15.555 22.906 24.172 1 92.31 207 LYS B CA 1
ATOM 3775 C C . LYS B 1 207 ? -15.75 23.312 22.703 1 92.31 207 LYS B C 1
ATOM 3777 O O . LYS B 1 207 ? -14.812 23.203 21.906 1 92.31 207 LYS B O 1
ATOM 3782 N N . GLU B 1 208 ? -16.984 23.656 22.375 1 97.25 208 GLU B N 1
ATOM 3783 C CA . GLU B 1 208 ? -17.281 24.219 21.062 1 97.25 208 GLU B CA 1
ATOM 3784 C C . GLU B 1 208 ? -16.578 25.562 20.859 1 97.25 208 GLU B C 1
ATOM 3786 O O . GLU B 1 208 ? -16.266 26.25 21.828 1 97.25 208 GLU B O 1
ATOM 3791 N N . TYR B 1 209 ? -16.391 25.844 19.672 1 97.94 209 TYR B N 1
ATOM 3792 C CA . TYR B 1 209 ? -15.672 27.078 19.328 1 97.94 209 TYR B CA 1
ATOM 3793 C C . TYR B 1 209 ? -16.609 28.281 19.406 1 97.94 209 TYR B C 1
ATOM 3795 O O . TYR B 1 209 ? -17.672 28.281 18.797 1 97.94 209 TYR B O 1
ATOM 3803 N N . ASP B 1 210 ? -16.234 29.203 20.219 1 97.56 210 ASP B N 1
ATOM 3804 C CA . ASP B 1 210 ? -16.859 30.531 20.297 1 97.56 210 ASP B CA 1
ATOM 3805 C C . ASP B 1 210 ? -15.844 31.641 20.062 1 97.56 210 ASP B C 1
ATOM 3807 O O . ASP B 1 210 ? -14.992 31.906 20.906 1 97.56 210 ASP B O 1
ATOM 3811 N N . GLU B 1 211 ? -16 32.281 18.922 1 96.19 211 GLU B N 1
ATOM 3812 C CA . GLU B 1 211 ? -14.992 33.25 18.5 1 96.19 211 GLU B CA 1
ATOM 3813 C C . GLU B 1 211 ? -14.844 34.375 19.531 1 96.19 211 GLU B C 1
ATOM 3815 O O . GLU B 1 211 ? -13.742 34.875 19.734 1 96.19 211 GLU B O 1
ATOM 3820 N N . ASP B 1 212 ? -15.898 34.812 20.203 1 93.38 212 ASP B N 1
ATOM 3821 C CA . ASP B 1 212 ? -15.914 35.938 21.125 1 93.38 212 ASP B CA 1
ATOM 3822 C C . ASP B 1 212 ? -15.086 35.656 22.375 1 93.38 212 ASP B C 1
ATOM 3824 O O . ASP B 1 212 ? -14.445 36.531 22.938 1 93.38 212 ASP B O 1
ATOM 3828 N N . THR B 1 213 ? -15.055 34.438 22.766 1 96.5 213 THR B N 1
ATOM 3829 C CA . THR B 1 213 ? -14.383 34.125 24.016 1 96.5 213 THR B CA 1
ATOM 3830 C C . THR B 1 213 ? -13.086 33.344 23.766 1 96.5 213 THR B C 1
ATOM 3832 O O . THR B 1 213 ? -12.148 33.438 24.562 1 96.5 213 THR B O 1
ATOM 3835 N N . PHE B 1 214 ? -13.008 32.594 22.719 1 97.5 214 PHE B N 1
ATOM 3836 C CA . PHE B 1 214 ? -11.898 31.703 22.438 1 97.5 214 PHE B CA 1
ATOM 3837 C C . PHE B 1 214 ? -10.57 32.438 22.438 1 97.5 214 PHE B C 1
ATOM 3839 O O . PHE B 1 214 ? -9.664 32.094 23.203 1 97.5 214 PHE B O 1
ATOM 3846 N N . TRP B 1 215 ? -10.438 33.469 21.688 1 98.06 215 TRP B N 1
ATOM 3847 C CA . TRP B 1 215 ? -9.188 34.188 21.484 1 98.06 215 TRP B CA 1
ATOM 3848 C C . TRP B 1 215 ? -8.906 35.094 22.688 1 98.06 215 TRP B C 1
ATOM 3850 O O . TRP B 1 215 ? -7.758 35.25 23.094 1 98.06 215 TRP B O 1
ATOM 3860 N N . GLU B 1 216 ? -9.977 35.688 23.266 1 97.56 216 GLU B N 1
ATOM 3861 C CA . GLU B 1 216 ? -9.828 36.531 24.453 1 97.56 216 GLU B CA 1
ATOM 3862 C C . GLU B 1 216 ? -9.289 35.719 25.625 1 97.56 216 GLU B C 1
ATOM 3864 O O . GLU B 1 216 ? -8.445 36.188 26.391 1 97.56 216 GLU B O 1
ATOM 3869 N N . ASP B 1 217 ? -9.781 34.562 25.766 1 96.94 217 ASP B N 1
ATOM 3870 C CA . ASP B 1 217 ? -9.352 33.688 26.844 1 96.94 217 ASP B CA 1
ATOM 3871 C C . ASP B 1 217 ? -7.879 33.312 26.703 1 96.94 217 ASP B C 1
ATOM 3873 O O . ASP B 1 217 ? -7.172 33.188 27.703 1 96.94 217 ASP B O 1
ATOM 3877 N N . LEU B 1 218 ? -7.395 33.188 25.484 1 97.31 218 LEU B N 1
ATOM 3878 C CA . LEU B 1 218 ? -6.035 32.719 25.234 1 97.31 218 LEU B CA 1
ATOM 3879 C C . LEU B 1 218 ? -5.043 33.875 25.219 1 97.31 218 LEU B C 1
ATOM 3881 O O . LEU B 1 218 ? -3.938 33.75 25.75 1 97.31 218 LEU B O 1
ATOM 3885 N N . PHE B 1 219 ? -5.477 35 24.578 1 97.5 219 PHE B N 1
ATOM 3886 C CA . PHE B 1 219 ? -4.473 36.031 24.281 1 97.5 219 PHE B CA 1
ATOM 3887 C C . PHE B 1 219 ? -4.883 37.375 24.859 1 97.5 219 PHE B C 1
ATOM 3889 O O . PHE B 1 219 ? -4.125 38.344 24.766 1 97.5 219 PHE B O 1
ATOM 3896 N N . GLY B 1 220 ? -6.113 37.469 25.422 1 97.5 220 GLY B N 1
ATOM 3897 C CA . GLY B 1 220 ? -6.59 38.688 26.031 1 97.5 220 GLY B CA 1
ATOM 3898 C C . GLY B 1 220 ? -7.113 39.688 25 1 97.5 220 GLY B C 1
ATOM 3899 O O . GLY B 1 220 ? -7.375 40.844 25.328 1 97.5 220 GLY B O 1
ATOM 3900 N N . LYS B 1 221 ? -7.184 39.281 23.75 1 97.69 221 LYS B N 1
ATOM 3901 C CA . LYS B 1 221 ? -7.656 40.094 22.641 1 97.69 221 LYS B CA 1
ATOM 3902 C C . LYS B 1 221 ? -8.57 39.312 21.703 1 97.69 221 LYS B C 1
ATOM 3904 O O . LYS B 1 221 ? -8.492 38.094 21.641 1 97.69 221 LYS B O 1
ATOM 3909 N N . SER B 1 222 ? -9.484 40.062 21.078 1 97.25 222 SER B N 1
ATOM 3910 C CA . SER B 1 222 ? -10.289 39.438 20.031 1 97.25 222 SER B CA 1
ATOM 3911 C C . SER B 1 222 ? -9.43 39.031 18.844 1 97.25 222 SER B C 1
ATOM 3913 O O . SER B 1 222 ? -8.359 39.594 18.625 1 97.25 222 SER B O 1
ATOM 3915 N N . VAL B 1 223 ? -9.945 38.094 18.047 1 97.81 223 VAL B N 1
ATOM 3916 C CA . VAL B 1 223 ? -9.172 37.656 16.906 1 97.81 223 VAL B CA 1
ATOM 3917 C C . VAL B 1 223 ? -9.047 38.781 15.891 1 97.81 223 VAL B C 1
ATOM 3919 O O . VAL B 1 223 ? -8.023 38.906 15.219 1 97.81 223 VAL B O 1
ATOM 3922 N N . LYS B 1 224 ? -10.07 39.625 15.75 1 96.69 224 LYS B N 1
ATOM 3923 C CA . LYS B 1 224 ? -10.008 40.781 14.852 1 96.69 224 LYS B CA 1
ATOM 3924 C C . LYS B 1 224 ? -8.883 41.719 15.242 1 96.69 224 LYS B C 1
ATOM 3926 O O . LYS B 1 224 ? -8.18 42.25 14.375 1 96.69 224 LYS B O 1
ATOM 3931 N N . HIS B 1 225 ? -8.734 41.938 16.5 1 97.25 225 HIS B N 1
ATOM 3932 C CA . HIS B 1 225 ? -7.652 42.812 16.984 1 97.25 225 HIS B CA 1
ATOM 3933 C C . HIS B 1 225 ? -6.293 42.156 16.703 1 97.25 225 HIS B C 1
ATOM 3935 O O . HIS B 1 225 ? -5.363 42.844 16.266 1 97.25 225 HIS B O 1
ATOM 3941 N N . LEU B 1 226 ? -6.168 40.875 17.047 1 98 226 LEU B N 1
ATOM 3942 C CA . LEU B 1 226 ? -4.926 40.156 16.797 1 98 226 LEU B CA 1
ATOM 3943 C C . LEU B 1 226 ? -4.547 40.219 15.328 1 98 226 LEU B C 1
ATOM 3945 O O . LEU B 1 226 ? -3.377 40.406 14.984 1 98 226 LEU B O 1
ATOM 3949 N N . TRP B 1 227 ? -5.523 40.062 14.445 1 97.62 227 TRP B N 1
ATOM 3950 C CA . TRP B 1 227 ? -5.312 40.094 13 1 97.62 227 TRP B CA 1
ATOM 3951 C C . TRP B 1 227 ? -4.84 41.469 12.547 1 97.62 227 TRP B C 1
ATOM 3953 O O . TRP B 1 227 ? -3.945 41.562 11.711 1 97.62 227 TRP B O 1
ATOM 3963 N N . LYS B 1 228 ? -5.414 42.5 13.102 1 96.25 228 LYS B N 1
ATOM 3964 C CA . LYS B 1 228 ? -5.004 43.844 12.789 1 96.25 228 LYS B CA 1
ATOM 3965 C C . LYS B 1 228 ? -3.559 44.094 13.211 1 96.25 228 LYS B C 1
ATOM 3967 O O . LYS B 1 228 ? -2.795 44.75 12.484 1 96.25 228 LYS B O 1
ATOM 3972 N N . GLU B 1 229 ? -3.254 43.625 14.359 1 96.31 229 GLU B N 1
ATOM 3973 C CA . GLU B 1 229 ? -1.884 43.781 14.836 1 96.31 229 GLU B CA 1
ATOM 3974 C C . GLU B 1 229 ? -0.9 43.062 13.922 1 96.31 229 GLU B C 1
ATOM 3976 O O . GLU B 1 229 ? 0.199 43.562 13.664 1 96.31 229 GLU B O 1
ATOM 3981 N N . TYR B 1 230 ? -1.32 41.875 13.492 1 97.38 230 TYR B N 1
ATOM 3982 C CA . TYR B 1 230 ? -0.493 41.156 12.539 1 97.38 230 TYR B CA 1
ATOM 3983 C C . TYR B 1 230 ? -0.274 41.938 11.266 1 97.38 230 TYR B C 1
ATOM 3985 O O . TYR B 1 230 ? 0.848 42.031 10.758 1 97.38 230 TYR B O 1
ATOM 3993 N N . GLY B 1 231 ? -1.316 42.531 10.727 1 96.12 231 GLY B N 1
ATOM 3994 C CA . GLY B 1 231 ? -1.203 43.375 9.555 1 96.12 231 GLY B CA 1
ATOM 3995 C C . GLY B 1 231 ? -0.232 44.531 9.742 1 96.12 231 GLY B C 1
ATOM 3996 O O . GLY B 1 231 ? 0.549 44.844 8.844 1 96.12 231 GLY B O 1
ATOM 3997 N N . ARG B 1 232 ? -0.285 45.156 10.922 1 94.5 232 ARG B N 1
ATOM 3998 C CA . ARG B 1 232 ? 0.622 46.25 11.227 1 94.5 232 ARG B CA 1
ATOM 3999 C C . ARG B 1 232 ? 2.068 45.781 11.273 1 94.5 232 ARG B C 1
ATOM 4001 O O . ARG B 1 232 ? 2.975 46.469 10.812 1 94.5 232 ARG B O 1
ATOM 4008 N N . HIS B 1 233 ? 2.178 44.656 11.859 1 93.81 233 HIS B N 1
ATOM 4009 C CA . HIS B 1 233 ? 3.51 44.062 11.938 1 93.81 233 HIS B CA 1
ATOM 4010 C C . HIS B 1 233 ? 4.102 43.844 10.555 1 93.81 233 HIS B C 1
ATOM 4012 O O . HIS B 1 233 ? 5.293 44.062 10.336 1 93.81 233 HIS B O 1
ATOM 4018 N N . LEU B 1 234 ? 3.291 43.281 9.625 1 94 234 LEU B N 1
ATOM 4019 C CA . LEU B 1 234 ? 3.77 43.031 8.273 1 94 234 LEU B CA 1
ATOM 4020 C C . LEU B 1 234 ? 4.176 44.312 7.562 1 94 234 LEU B C 1
ATOM 4022 O O . LEU B 1 234 ? 5.117 44.312 6.766 1 94 234 LEU B O 1
ATOM 4026 N N . LYS B 1 235 ? 3.412 45.406 7.801 1 86.94 235 LYS B N 1
ATOM 4027 C CA . LYS B 1 235 ? 3.723 46.688 7.203 1 86.94 235 LYS B CA 1
ATOM 4028 C C . LYS B 1 235 ? 4.996 47.281 7.801 1 86.94 235 LYS B C 1
ATOM 4030 O O . LYS B 1 235 ? 5.773 47.938 7.102 1 86.94 235 LYS B O 1
ATOM 4035 N N . GLY B 1 236 ? 5.102 47.219 9.109 1 77.44 236 GLY B N 1
ATOM 4036 C CA . GLY B 1 236 ? 6.32 47.688 9.742 1 77.44 236 GLY B CA 1
ATOM 4037 C C . GLY B 1 236 ? 7.559 46.938 9.297 1 77.44 236 GLY B C 1
ATOM 4038 O O . GLY B 1 236 ? 8.641 47.531 9.172 1 77.44 236 GLY B O 1
ATOM 4039 N N . ASP B 1 237 ? 7.414 45.719 9.141 1 66.88 237 ASP B N 1
ATOM 4040 C CA . ASP B 1 237 ? 8.516 44.906 8.633 1 66.88 237 ASP B CA 1
ATOM 4041 C C . ASP B 1 237 ? 8.859 45.281 7.195 1 66.88 237 ASP B C 1
ATOM 4043 O O . ASP B 1 237 ? 10.031 45.281 6.809 1 66.88 237 ASP B O 1
ATOM 4047 N N . ASP B 1 238 ? 7.805 45.625 6.414 1 58.94 238 ASP B N 1
ATOM 4048 C CA . ASP B 1 238 ? 8.031 46.094 5.051 1 58.94 238 ASP B CA 1
ATOM 4049 C C . ASP B 1 238 ? 8.703 47.469 5.051 1 58.94 238 ASP B C 1
ATOM 4051 O O . ASP B 1 238 ? 9.555 47.75 4.203 1 58.94 238 ASP B O 1
ATOM 4055 N N . ASP B 1 239 ? 8.297 48.344 6.035 1 54.19 239 ASP B N 1
ATOM 4056 C CA . ASP B 1 239 ? 8.883 49.656 6.148 1 54.19 239 ASP B CA 1
ATOM 4057 C C . ASP B 1 239 ? 10.336 49.594 6.621 1 54.19 239 ASP B C 1
ATOM 4059 O O . ASP B 1 239 ? 11.172 50.406 6.215 1 54.19 239 ASP B O 1
ATOM 4063 N N . CYS B 1 240 ? 10.602 48.625 7.484 1 46.34 240 CYS B N 1
ATOM 4064 C CA . CYS B 1 240 ? 11.984 48.5 7.93 1 46.34 240 CYS B CA 1
ATOM 4065 C C . CYS B 1 240 ? 12.852 47.875 6.832 1 46.34 240 CYS B C 1
ATOM 4067 O O . CYS B 1 240 ? 14.07 48 6.863 1 46.34 240 CYS B O 1
ATOM 4069 N N . LYS B 1 241 ? 12.258 47.094 6.086 1 51.22 241 LYS B N 1
ATOM 4070 C CA . LYS B 1 241 ? 13.062 46.594 4.98 1 51.22 241 LYS B CA 1
ATOM 4071 C C . LYS B 1 241 ? 13.344 47.688 3.957 1 51.22 241 LYS B C 1
ATOM 4073 O O . LYS B 1 241 ? 14.391 47.688 3.301 1 51.22 241 LYS B O 1
ATOM 4078 N N . ASN B 1 242 ? 12.367 48.5 3.84 1 47.53 242 ASN B N 1
ATOM 4079 C CA . ASN B 1 242 ? 12.57 49.625 2.9 1 47.53 242 ASN B CA 1
ATOM 4080 C C . ASN B 1 242 ? 13.508 50.688 3.473 1 47.53 242 ASN B C 1
ATOM 4082 O O . ASN B 1 242 ? 14.219 51.344 2.725 1 47.53 242 ASN B O 1
ATOM 4086 N N . ASN B 1 243 ? 13.422 50.844 4.75 1 45.38 243 ASN B N 1
ATOM 4087 C CA . ASN B 1 243 ? 14.328 51.844 5.305 1 45.38 243 ASN B CA 1
ATOM 4088 C C . ASN B 1 243 ? 15.766 51.344 5.363 1 45.38 243 ASN B C 1
ATOM 4090 O O . ASN B 1 243 ? 16.703 52.125 5.34 1 45.38 243 ASN B O 1
ATOM 4094 N N . VAL B 1 244 ? 15.906 50.094 5.578 1 46.03 244 VAL B N 1
ATOM 4095 C CA . VAL B 1 244 ? 17.281 49.594 5.59 1 46.03 244 VAL B CA 1
ATOM 4096 C C . VAL B 1 244 ? 17.875 49.656 4.18 1 46.03 244 VAL B C 1
ATOM 4098 O O . VAL B 1 244 ? 19.078 49.844 4.016 1 46.03 244 VAL B O 1
ATOM 4101 N N . GLY B 1 245 ? 17.016 49.5 3.209 1 40.62 245 GLY B N 1
ATOM 4102 C CA . GLY B 1 245 ? 17.484 49.656 1.839 1 40.62 245 GLY B CA 1
ATOM 4103 C C . GLY B 1 245 ? 17.797 51.062 1.45 1 40.62 245 GLY B C 1
ATOM 4104 O O . GLY B 1 245 ? 18.625 51.312 0.562 1 40.62 245 GLY B O 1
ATOM 4105 N N . VAL B 1 246 ? 17.062 51.938 2.045 1 45.75 246 VAL B N 1
ATOM 4106 C CA . VAL B 1 246 ? 17.234 53.312 1.643 1 45.75 246 VAL B CA 1
ATOM 4107 C C . VAL B 1 246 ? 18.453 53.906 2.354 1 45.75 246 VAL B C 1
ATOM 4109 O O . VAL B 1 246 ? 19.188 54.719 1.779 1 45.75 246 VAL B O 1
ATOM 4112 N N . GLU B 1 247 ? 18.703 53.531 3.586 1 39.81 247 GLU B N 1
ATOM 4113 C CA . GLU B 1 247 ? 19.828 54.125 4.301 1 39.81 247 GLU B CA 1
ATOM 4114 C C . GLU B 1 247 ? 21.172 53.594 3.779 1 39.81 247 GLU B C 1
ATOM 4116 O O . GLU B 1 247 ? 22.172 54.312 3.814 1 39.81 247 GLU B O 1
ATOM 4121 N N . GLN B 1 248 ? 21.188 52.375 3.326 1 40.94 248 GLN B N 1
ATOM 4122 C CA . GLN B 1 248 ? 22.438 51.875 2.773 1 40.94 248 GLN B CA 1
ATOM 4123 C C . GLN B 1 248 ? 22.766 52.531 1.444 1 40.94 248 GLN B C 1
ATOM 4125 O O . GLN B 1 248 ? 23.938 52.656 1.071 1 40.94 248 GLN B O 1
ATOM 4130 N N . LEU B 1 249 ? 21.734 53 0.76 1 40.47 249 LEU B N 1
ATOM 4131 C CA . LEU B 1 249 ? 22 53.688 -0.516 1 40.47 249 LEU B CA 1
ATOM 4132 C C . LEU B 1 249 ? 22.438 55.125 -0.302 1 40.47 249 LEU B C 1
ATOM 4134 O O . LEU B 1 249 ? 23.188 55.656 -1.113 1 40.47 249 LEU B O 1
ATOM 4138 N N . LYS B 1 250 ? 22.094 55.781 0.768 1 43.56 250 LYS B N 1
ATOM 4139 C CA . LYS B 1 250 ? 22.453 57.188 0.967 1 43.56 250 LYS B CA 1
ATOM 4140 C C . LYS B 1 250 ? 23.906 57.312 1.44 1 43.56 250 LYS B C 1
ATOM 4142 O O . LYS B 1 250 ? 24.484 58.406 1.407 1 43.56 250 LYS B O 1
ATOM 4147 N N . LEU B 1 251 ? 24.453 56.312 2.104 1 40.72 251 LEU B N 1
ATOM 4148 C CA . LEU B 1 251 ? 25.812 56.406 2.631 1 40.72 251 LEU B CA 1
ATOM 4149 C C . LEU B 1 251 ? 26.844 56.25 1.516 1 40.72 251 LEU B C 1
ATOM 4151 O O . LEU B 1 251 ? 28 56.656 1.659 1 40.72 251 LEU B O 1
ATOM 4155 N N . GLU B 1 252 ? 26.453 55.625 0.411 1 38.62 252 GLU B N 1
ATOM 4156 C CA . GLU B 1 252 ? 27.438 55.406 -0.648 1 38.62 252 GLU B CA 1
ATOM 4157 C C . GLU B 1 252 ? 27.672 56.688 -1.46 1 38.62 252 GLU B C 1
ATOM 4159 O O . GLU B 1 252 ? 28.672 56.781 -2.172 1 38.62 252 GLU B O 1
ATOM 4164 N N . ASP B 1 253 ? 26.734 57.562 -1.463 1 41.12 253 ASP B N 1
ATOM 4165 C CA . ASP B 1 253 ? 26.875 58.719 -2.352 1 41.12 253 ASP B CA 1
ATOM 4166 C C . ASP B 1 253 ? 27.812 59.75 -1.743 1 41.12 253 ASP B C 1
ATOM 4168 O O . ASP B 1 253 ? 28.344 60.625 -2.457 1 41.12 253 ASP B O 1
ATOM 4172 N N . LYS B 1 254 ? 27.938 59.906 -0.413 1 38.5 254 LYS B N 1
ATOM 4173 C CA . LYS B 1 254 ? 28.688 61 0.193 1 38.5 254 LYS B CA 1
ATOM 4174 C C . LYS B 1 254 ? 30.188 60.719 0.177 1 38.5 254 LYS B C 1
ATOM 4176 O O . LYS B 1 254 ? 30.984 61.562 0.571 1 38.5 254 LYS B O 1
ATOM 4181 N N . THR B 1 255 ? 30.641 59.5 -0.039 1 36.12 255 THR B N 1
ATOM 4182 C CA . THR B 1 255 ? 32.062 59.219 0.156 1 36.12 255 THR B CA 1
ATOM 4183 C C . THR B 1 255 ? 32.875 59.656 -1.053 1 36.12 255 THR B C 1
ATOM 4185 O O . THR B 1 255 ? 34.094 59.656 -1.006 1 36.12 255 THR B O 1
ATOM 4188 N N . ASP B 1 256 ? 32.219 59.781 -2.252 1 33.59 256 ASP B N 1
ATOM 4189 C CA . ASP B 1 256 ? 33.062 60 -3.416 1 33.59 256 ASP B CA 1
ATOM 4190 C C . ASP B 1 256 ? 33.531 61.438 -3.529 1 33.59 256 ASP B C 1
ATOM 4192 O O . ASP B 1 256 ? 34.219 61.812 -4.484 1 33.59 256 ASP B O 1
ATOM 4196 N N . ALA B 1 257 ? 32.812 62.344 -2.924 1 32.69 257 ALA B N 1
ATOM 4197 C CA . ALA B 1 257 ? 33.062 63.75 -3.234 1 32.69 257 ALA B CA 1
ATOM 4198 C C . ALA B 1 257 ? 34.438 64.188 -2.662 1 32.69 257 ALA B C 1
ATOM 4200 O O . ALA B 1 257 ? 34.938 65.25 -3 1 32.69 257 ALA B O 1
ATOM 4201 N N . ALA B 1 258 ? 34.844 63.594 -1.543 1 31.05 258 ALA B N 1
ATOM 4202 C CA . ALA B 1 258 ? 35.812 64.375 -0.79 1 31.05 258 ALA B CA 1
ATOM 4203 C C . ALA B 1 258 ? 37.188 64.375 -1.464 1 31.05 258 ALA B C 1
ATOM 4205 O O . ALA B 1 258 ? 38.125 65.062 -1.021 1 31.05 258 ALA B O 1
ATOM 4206 N N . LYS B 1 259 ? 37.5 63.312 -2.254 1 27.86 259 LYS B N 1
ATOM 4207 C CA . LYS B 1 259 ? 38.969 63.156 -2.334 1 27.86 259 LYS B CA 1
ATOM 4208 C C . LYS B 1 259 ? 39.562 64.125 -3.363 1 27.86 259 LYS B C 1
ATOM 4210 O O . LYS B 1 259 ? 40.719 63.969 -3.76 1 27.86 259 LYS B O 1
ATOM 4215 N N . ALA B 1 260 ? 38.781 64.938 -4.027 1 30.52 260 ALA B N 1
ATOM 4216 C CA . ALA B 1 260 ? 39.469 65.5 -5.176 1 30.52 260 ALA B CA 1
ATOM 4217 C C . ALA B 1 260 ? 40.5 66.562 -4.73 1 30.52 260 ALA B C 1
ATOM 4219 O O . ALA B 1 260 ? 41.062 67.25 -5.559 1 30.52 260 ALA B O 1
ATOM 4220 N N . GLY B 1 261 ? 40.75 66.812 -3.443 1 24.25 261 GLY B N 1
ATOM 4221 C CA . GLY B 1 261 ? 41.375 68.062 -3.154 1 24.25 261 GLY B CA 1
ATOM 4222 C C . GLY B 1 261 ? 42.844 68.125 -3.537 1 24.25 261 GLY B C 1
ATOM 4223 O O . GLY B 1 261 ? 43.562 69.125 -3.219 1 24.25 261 GLY B O 1
ATOM 4224 N N . THR B 1 262 ? 43.5 67.062 -4.098 1 23.11 262 THR B N 1
ATOM 4225 C CA . THR B 1 262 ? 44.906 67.125 -3.717 1 23.11 262 THR B CA 1
ATOM 4226 C C . THR B 1 262 ? 45.594 68.312 -4.375 1 23.11 262 THR B C 1
ATOM 4228 O O . THR B 1 262 ? 46.219 69.125 -3.695 1 23.11 262 THR B O 1
ATOM 4231 N N . SER B 1 263 ? 46.406 68.062 -5.598 1 23.3 263 SER B N 1
ATOM 4232 C CA . SER B 1 263 ? 47.844 68.312 -5.723 1 23.3 263 SER B CA 1
ATOM 4233 C C . SER B 1 263 ? 48.125 69.75 -6.293 1 23.3 263 SER B C 1
ATOM 4235 O O . SER B 1 263 ? 47.781 70 -7.445 1 23.3 263 SER B O 1
ATOM 4237 N N . ASP B 1 264 ? 48.125 70.75 -5.613 1 22.91 264 ASP B N 1
ATOM 4238 C CA . ASP B 1 264 ? 48.469 72.188 -5.879 1 22.91 264 ASP B CA 1
ATOM 4239 C C . ASP B 1 264 ? 49.938 72.312 -6.215 1 22.91 264 ASP B C 1
ATOM 4241 O O . ASP B 1 264 ? 50.594 73.312 -5.82 1 22.91 264 ASP B O 1
ATOM 4245 N N . ASP B 1 265 ? 50.719 71.438 -6.965 1 23.73 265 ASP B N 1
ATOM 4246 C CA . ASP B 1 265 ? 52.156 71.812 -6.965 1 23.73 265 ASP B CA 1
ATOM 4247 C C . ASP B 1 265 ? 52.438 73.062 -7.789 1 23.73 265 ASP B C 1
ATOM 4249 O O . ASP B 1 265 ? 52.188 73.062 -8.992 1 23.73 265 ASP B O 1
ATOM 4253 N N . SER B 1 266 ? 52.344 74.25 -7.289 1 22.92 266 SER B N 1
ATOM 4254 C CA . SER B 1 266 ? 52.688 75.562 -7.832 1 22.92 266 SER B CA 1
ATOM 4255 C C . SER B 1 266 ? 54.188 75.688 -8.062 1 22.92 266 SER B C 1
ATOM 4257 O O . SER B 1 266 ? 54.969 75.5 -7.133 1 22.92 266 SER B O 1
ATOM 4259 N N . PRO B 1 267 ? 54.75 75.188 -9.242 1 23.52 267 PRO B N 1
ATOM 4260 C CA . PRO B 1 267 ? 56.125 75.688 -9.391 1 23.52 267 PRO B CA 1
ATOM 4261 C C . PRO B 1 267 ? 56.219 77.188 -9.188 1 23.52 267 PRO B C 1
ATOM 4263 O O . PRO B 1 267 ? 55.219 77.938 -9.32 1 23.52 267 PRO B O 1
ATOM 4266 N N . ALA B 1 268 ? 57.531 77.688 -8.617 1 23.72 268 ALA B N 1
ATOM 4267 C CA . ALA B 1 268 ? 58.438 78.812 -8.266 1 23.72 268 ALA B CA 1
ATOM 4268 C C . ALA B 1 268 ? 58.781 79.688 -9.477 1 23.72 268 ALA B C 1
ATOM 4270 O O . ALA B 1 268 ? 58.969 79.125 -10.586 1 23.72 268 ALA B O 1
ATOM 4271 N N . GLY B 1 269 ? 58.312 80.938 -9.469 1 19.14 269 GLY B N 1
ATOM 4272 C CA . GLY B 1 269 ? 58.812 82.25 -9.758 1 19.14 269 GLY B CA 1
ATOM 4273 C C . GLY B 1 269 ? 60.281 82.438 -9.359 1 19.14 269 GLY B C 1
ATOM 4274 O O . GLY B 1 269 ? 60.656 82.188 -8.203 1 19.14 269 GLY B O 1
ATOM 4275 N N . VAL B 1 270 ? 61.219 82.125 -10.305 1 19.92 270 VAL B N 1
ATOM 4276 C CA . VAL B 1 270 ? 62.312 82.875 -10.961 1 19.92 270 VAL B CA 1
ATOM 4277 C C . VAL B 1 270 ? 61.938 84.312 -11.234 1 19.92 270 VAL B C 1
ATOM 4279 O O . VAL B 1 270 ? 60.969 84.562 -11.953 1 19.92 270 VAL B O 1
ATOM 4282 N N . VAL B 1 271 ? 61.719 84.938 -9.953 1 16.23 271 VAL B N 1
ATOM 4283 C CA . VAL B 1 271 ? 62.75 85.688 -9.281 1 16.23 271 VAL B CA 1
ATOM 4284 C C . VAL B 1 271 ? 63.875 84.688 -8.852 1 16.23 271 VAL B C 1
ATOM 4286 O O . VAL B 1 271 ? 63.594 83.562 -8.438 1 16.23 271 VAL B O 1
#

Foldseek 3Di:
DPPDPPPPPPPPPPPDPPFDQADAPDDAAEAEAEPDCPFPLNVLDVVQDDRVVLLVVLLRLLRRQQHHNPAHWDQQHYEYEYEDADDDAKAKAADPVGNSYIYIYGHSVVLNPDDSVLNNLQVSLVSSLRVNVSIFFALVVQHDPLLNQLLSQLSSVVVPSDDPVQDADLPDDCSPHHSSVVVLQVVCCVVVHRCLNNVLRRLSHPHHDDQVVSCCVRPVDHPVVSSVVSNVVVVVVVVVVVVVVVVVVVVPPPPPPPPDPDPDDDDDDDD/DDPDPPPPPPPPPPPDPPFDQADAPDDAAEAEAEPDCPFPLNVLDVVQDDRVVLLVVLLRLLRRQQHHNPAHWDQQHYEYEYEDADDDAKAKAADPVGNSYIYIYGHSVNLNPDDSVLNNLQVSLVSSLRVNVSIFFALVVQHDPLLNQLLSQLSSVVVPSDDPVQDADLPDDCSPHHSSVVVLQVVCCVVVHRCLNNVLRRLSHPHHDDQVVSCCVRPVDHVVVSSVVSNVVVVVVVVVVVVVVVVVVVVVVPPPPPPPPDDPPDDDDPD

Organism: Botryosphaeria parva (strain UCR-NP2) (NCBI:txid1287680)

Sequence (542 aa):
MPPTPVYFQTMTPVPAPAAKKPVPKRKPLLRLELRDLSHAGTKSFLSHLDASQALEEAVSGVLQLLYSPHADIPPVRSVTLILRSMGGVAYTTGKDLDNDHKEIHFSLEYISHISKERRKDEMLGVIRHEMVHCWQWNAHGTAPGGLIEGIADYVRLRSGFVPPHWKKEADGDWDAGYQHTGYFLDHLEKTYGDGSVMAINEALRKKEYDEDTFWEDLFGKSVKHLWKEYGRHLKGDDDCKNNVGVEQLKLEDKTDAAKAGTSDDSPAGVVMPPTPVYFQTMTPVPAPAAKKPVPKRKPLLRLELRDLSHAGTKSFLSHLDASQALEEAVSGVLQLLYSPHADIPPVRSVTLILRSMGGVAYTTGKDLDNDHKEIHFSLEYISHISKERRKDEMLGVIRHEMVHCWQWNAHGTAPGGLIEGIADYVRLRSGFVPPHWKKEADGDWDAGYQHTGYFLDHLEKTYGDGSVMAINEALRKKEYDEDTFWEDLFGKSVKHLWKEYGRHLKGDDDCKNNVGVEQLKLEDKTDAAKAGTSDDSPAGVV

Radius of gyration: 39.34 Å; Cα contacts (8 Å, |Δi|>4): 766; chains: 2; bounding box: 98×160×125 Å

Secondary structure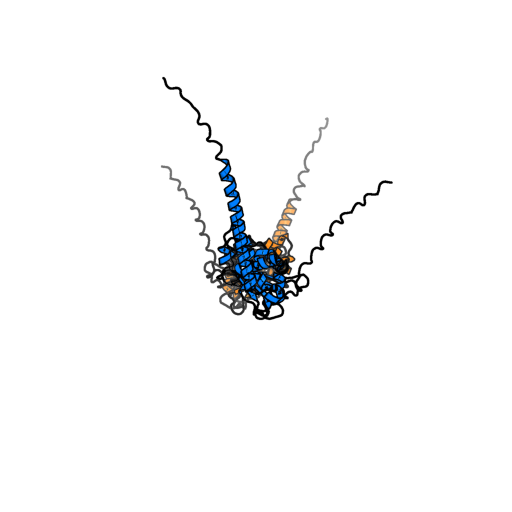 (DSSP, 8-state):
-------------------PPP--SSPPEEEEEES-TTSHHHHHHHHH--HHHHHHHHHHHHHHHH--TTS------EEEEEEE--SSSEEEEE-SS-TTEEEEEEEHHHHHHS-GGGHHHHHHHHHHHHHHHHH---GGGTS-HHHHHHHHHHHHHHTT---TT------S-TTS-HHHHHHHHHHHHHHH-TTHHHHHHHHHHHS---HHHHHHHHHSS-HHHHHHHHHHHHHHHHHHHHHHHHHHHHTSGGGGGGS------------/-------------------PPP--SSPPEEEEEES-TTSHHHHHHHHH--HHHHHHHHHHHHHHHH--TTS------EEEEEEE--SSSEEEEE-SS-TTEEEEEEEHHHHHHS-GGGHHHHHHHHHHHHHHHHH---GGGTS-HHHHHHHHHHHHHHTT---TT------S-TTS-HHHHHHHHHHHHHHH-TTHHHHHHHHHHHS---HHHHHHHHHSS-HHHHHHHHHHHHHHHHHHHHHHHHHHHHHSSSSSSGGGG----------

InterPro domains:
  IPR007541 Uncharacterised protein family, basic secretory protein [PF04450] (28-230)
  IPR007541 Uncharacterised protein family, basic secretory protein [PTHR33321] (43-233)

Nearest PDB structures (foldseek):
  4arf-assembly1_A  TM=5.123E-01  e=2.667E-01  Hathewaya histolytica
  4hx3-assembly1_A  TM=5.194E-01  e=3.575E-01  Streptomyces caespitosus
  4hx3-assembly1_A  TM=5.193E-01  e=4.360E-01  Streptomyces caespitosus